Protein 8J6K (pdb70)

B-factor: mean 107.01, std 36.25, range [28.15, 204.59]

Structure (mmCIF, N/CA/C/O backbone):
data_8J6K
#
_entry.id   8J6K
#
_cell.length_a   86.254
_cell.length_b   86.254
_cell.length_c   194.120
_cell.angle_alpha   90.000
_cell.angle_beta   90.000
_cell.angle_gamma   120.000
#
_symmetry.space_group_name_H-M   'P 31 2 1'
#
loop_
_entity.id
_entity.type
_entity.pdbx_description
1 polymer 'Caspase-4 subunit p20'
2 polymer 'Caspase-4 subunit p10'
3 polymer Interleukin-18
4 polymer 'Arginine ADP-riboxanase OspC3'
#
loop_
_atom_site.group_PDB
_atom_site.id
_atom_site.type_symbol
_atom_site.label_atom_id
_atom_site.label_alt_id
_atom_site.label_comp_id
_atom_site.label_asym_id
_atom_site.label_entity_id
_atom_site.label_seq_id
_atom_site.pdbx_PDB_ins_code
_atom_site.Cartn_x
_atom_site.Cartn_y
_atom_site.Cartn_z
_atom_site.occupancy
_atom_site.B_iso_or_equiv
_atom_site.auth_seq_id
_atom_site.auth_comp_id
_atom_site.auth_asym_id
_atom_site.auth_atom_id
_atom_site.pdbx_PDB_model_num
ATOM 1 N N . ASP A 1 3 ? 1.04600 -37.86400 -14.19700 1.000 110.69000 104 ASP A N 1
ATOM 2 C CA . ASP A 1 3 ? 1.52200 -36.83600 -15.11500 1.000 121.75177 104 ASP A CA 1
ATOM 3 C C . ASP A 1 3 ? 0.46900 -36.54500 -16.18100 1.000 116.74000 104 ASP A C 1
ATOM 4 O O . ASP A 1 3 ? 0.66900 -35.70700 -17.06100 1.000 125.46056 104 ASP A O 1
ATOM 9 N N . ALA A 1 4 ? -0.65800 -37.24300 -16.09800 1.000 107.27000 105 ALA A N 1
ATOM 10 C CA . ALA A 1 4 ? -1.76900 -37.04100 -17.01300 1.000 89.54000 105 ALA A CA 1
ATOM 11 C C . ALA A 1 4 ? -2.95600 -36.47200 -16.25200 1.000 103.59125 105 ALA A C 1
ATOM 12 O O . ALA A 1 4 ? -3.21300 -36.85000 -15.10300 1.000 108.59173 105 ALA A O 1
ATOM 14 N N . LEU A 1 5 ? -3.66600 -35.55400 -16.89500 1.000 106.58349 106 LEU A N 1
ATOM 15 C CA . LEU A 1 5 ? -4.83900 -34.93000 -16.29600 1.000 96.33153 106 LEU A CA 1
ATOM 16 C C . LEU A 1 5 ? -5.97900 -35.94100 -16.24600 1.000 99.83087 106 LEU A C 1
ATOM 17 O O . LEU A 1 5 ? -6.53100 -36.31200 -17.28600 1.000 110.69827 106 LEU A O 1
ATOM 22 N N . LYS A 1 6 ? -6.33000 -36.39800 -15.04500 1.000 96.23582 107 LYS A N 1
ATOM 23 C CA . LYS A 1 6 ? -7.49400 -37.26100 -14.88600 1.000 92.80000 107 LYS A CA 1
ATOM 24 C C . LYS A 1 6 ? -8.76000 -36.48400 -15.20500 1.000 96.52000 107 LYS A C 1
ATOM 25 O O . LYS A 1 6 ? -9.01600 -35.42800 -14.61800 1.000 113.66626 107 LYS A O 1
ATOM 31 N N . LEU A 1 7 ? -9.55000 -37.00000 -16.14100 1.000 99.75000 108 LEU A N 1
ATOM 32 C CA . LEU A 1 7 ? -10.75500 -36.31800 -16.58400 1.000 103.12539 108 LEU A CA 1
ATOM 33 C C . LEU A 1 7 ? -11.92500 -36.72100 -15.70100 1.000 103.81000 108 LEU A C 1
ATOM 34 O O . LEU A 1 7 ? -11.79100 -37.53100 -14.78400 1.000 105.66000 108 LEU A O 1
ATOM 39 N N . CYS A 1 8 ? -13.09200 -36.16800 -16.00200 1.000 101.10000 109 CYS A N 1
ATOM 40 C CA . CYS A 1 8 ? -14.28500 -36.38900 -15.21200 1.000 116.78638 109 CYS A CA 1
ATOM 41 C C . CYS A 1 8 ? -15.35200 -37.02600 -16.09200 1.000 126.98744 109 CYS A C 1
ATOM 42 O O . CYS A 1 8 ? -15.56400 -36.57300 -17.22900 1.000 121.12393 109 CYS A O 1
ATOM 45 N N . PRO A 1 9 ? -16.00900 -38.09100 -15.63100 1.000 115.45000 110 PRO A N 1
ATOM 46 C CA . PRO A 1 9 ? -17.08400 -38.70200 -16.41900 1.000 108.11162 110 PRO A CA 1
ATOM 47 C C . PRO A 1 9 ? -18.18400 -37.69300 -16.69700 1.000 118.93390 110 PRO A C 1
ATOM 48 O O . PRO A 1 9 ? -18.53700 -36.89000 -15.83200 1.000 133.18599 110 PRO A O 1
ATOM 52 N N . HIS A 1 10 ? -18.73300 -37.75300 -17.91600 1.000 98.23489 111 HIS A N 1
ATOM 53 C CA . HIS A 1 10 ? -19.76300 -36.80800 -18.34100 1.000 97.77000 111 HIS A CA 1
ATOM 54 C C . HIS A 1 10 ? -21.00000 -36.87500 -17.44900 1.000 123.82802 111 HIS A C 1
ATOM 55 O O . HIS A 1 10 ? -21.71900 -35.87200 -17.28800 1.000 135.88334 111 HIS A O 1
ATOM 62 N N . GLU A 1 11 ? -21.26300 -38.04900 -16.86800 1.000 127.46721 112 GLU A N 1
ATOM 63 C CA . GLU A 1 11 ? -22.38400 -38.19800 -15.94700 1.000 133.30155 112 GLU A CA 1
ATOM 64 C C . GLU A 1 11 ? -22.34000 -37.13900 -14.85000 1.000 138.30211 112 GLU A C 1
ATOM 65 O O . GLU A 1 11 ? -23.29900 -36.37900 -14.68000 1.000 124.12000 112 GLU A O 1
ATOM 71 N N . GLU A 1 12 ? -21.22300 -37.07200 -14.10500 1.000 143.96953 113 GLU A N 1
ATOM 72 C CA . GLU A 1 12 ? -21.10500 -36.12900 -12.99000 1.000 133.49304 113 GLU A CA 1
ATOM 73 C C . GLU A 1 12 ? -21.25500 -34.70200 -13.47000 1.000 121.37688 113 GLU A C 1
ATOM 74 O O . GLU A 1 12 ? -21.79900 -33.85100 -12.75600 1.000 126.89634 113 GLU A O 1
ATOM 80 N N . PHE A 1 13 ? -20.74900 -34.41800 -14.66900 1.000 116.26000 114 PHE A N 1
ATOM 81 C CA . PHE A 1 13 ? -20.97800 -33.12500 -15.29200 1.000 117.24000 114 PHE A CA 1
ATOM 82 C C . PHE A 1 13 ? -22.45900 -32.79500 -15.29000 1.000 126.45744 114 PHE A C 1
ATOM 83 O O . PHE A 1 13 ? -22.87600 -31.77700 -14.72200 1.000 133.23842 114 PHE A O 1
ATOM 91 N N . LEU A 1 14 ? -23.27600 -33.66600 -15.88800 1.000 135.30597 115 LEU A N 1
ATOM 92 C CA . LEU A 1 14 ? -24.70700 -33.36900 -15.92900 1.000 133.90463 115 LEU A CA 1
ATOM 93 C C . LEU A 1 14 ? -25.29200 -33.29500 -14.52400 1.000 124.65059 115 LEU A C 1
ATOM 94 O O . LEU A 1 14 ? -26.02300 -32.35000 -14.19300 1.000 114.81000 115 LEU A O 1
ATOM 99 N N . ARG A 1 15 ? -24.94500 -34.27300 -13.68000 1.000 121.98443 116 ARG A N 1
ATOM 100 C CA . ARG A 1 15 ? -25.44800 -34.35400 -12.31200 1.000 125.48609 116 ARG A CA 1
ATOM 101 C C . ARG A 1 15 ? -25.27600 -33.03800 -11.57100 1.000 126.66464 116 ARG A C 1
ATOM 102 O O . ARG A 1 15 ? -26.25500 -32.43000 -11.13100 1.000 118.48707 116 ARG A O 1
ATOM 110 N N . LEU A 1 16 ? -24.03000 -32.58200 -11.42600 1.000 128.31279 117 LEU A N 1
ATOM 111 C CA . LEU A 1 16 ? -23.76500 -31.37000 -10.65900 1.000 115.42721 117 LEU A CA 1
ATOM 112 C C . LEU A 1 16 ? -24.29500 -30.13500 -11.37000 1.000 109.49000 117 LEU A C 1
ATOM 113 O O . LEU A 1 16 ? -24.88900 -29.26100 -10.73000 1.000 125.10459 117 LEU A O 1
ATOM 118 N N . CYS A 1 17 ? -24.11400 -30.04800 -12.69500 1.000 108.26000 118 CYS A N 1
ATOM 119 C CA . CYS A 1 17 ? -24.60900 -28.89300 -13.43500 1.000 123.64281 118 CYS A CA 1
ATOM 120 C C . CYS A 1 17 ? -26.11000 -28.71200 -13.28700 1.000 122.50301 118 CYS A C 1
ATOM 121 O O . CYS A 1 17 ? -26.61000 -27.59900 -13.48400 1.000 116.66252 118 CYS A O 1
ATOM 124 N N . LYS A 1 18 ? -26.84000 -29.77300 -12.95300 1.000 121.48402 119 LYS A N 1
ATOM 125 C CA . LYS A 1 18 ? -28.26500 -29.64400 -12.67300 1.000 116.66626 119 LYS A CA 1
ATOM 126 C C . LYS A 1 18 ? -28.55500 -29.47200 -11.19000 1.000 125.97212 119 LYS A C 1
ATOM 127 O O . LYS A 1 18 ? -29.31800 -28.57500 -10.81800 1.000 126.36699 119 LYS A O 1
ATOM 133 N N . GLU A 1 19 ? -27.94400 -30.28500 -10.32100 1.000 124.69405 120 GLU A N 1
ATOM 134 C CA . GLU A 1 19 ? -28.28300 -30.24400 -8.90000 1.000 117.24000 120 GLU A CA 1
ATOM 135 C C . GLU A 1 19 ? -27.82200 -28.95100 -8.25800 1.000 114.74000 120 GLU A C 1
ATOM 136 O O . GLU A 1 19 ? -28.54200 -28.36900 -7.43900 1.000 123.67516 120 GLU A O 1
ATOM 142 N N . ARG A 1 20 ? -26.62600 -28.48500 -8.61700 1.000 115.69895 121 ARG A N 1
ATOM 143 C CA . ARG A 1 20 ? -26.03700 -27.28000 -8.05100 1.000 108.03554 121 ARG A CA 1
ATOM 144 C C . ARG A 1 20 ? -26.04400 -26.12500 -9.04800 1.000 105.19717 121 ARG A C 1
ATOM 145 O O . ARG A 1 20 ? -25.16600 -25.26100 -9.00500 1.000 114.00772 121 ARG A O 1
ATOM 153 N N . ALA A 1 21 ? -27.03600 -26.09500 -9.94500 1.000 110.53850 122 ALA A N 1
ATOM 154 C CA . ALA A 1 21 ? -27.12500 -25.05700 -10.97000 1.000 118.09598 122 ALA A CA 1
ATOM 155 C C . ALA A 1 21 ? -26.98900 -23.64900 -10.40700 1.000 128.50476 122 ALA A C 1
ATOM 156 O O . ALA A 1 21 ? -26.59500 -22.73200 -11.13600 1.000 134.87246 122 ALA A O 1
ATOM 158 N N . GLU A 1 22 ? -27.30100 -23.46200 -9.12700 1.000 121.29364 123 GLU A N 1
ATOM 159 C CA . GLU A 1 22 ? -27.18000 -22.17800 -8.45100 1.000 119.70855 123 GLU A CA 1
ATOM 160 C C . GLU A 1 22 ? -25.90300 -22.06600 -7.63000 1.000 105.13568 123 GLU A C 1
ATOM 161 O O . GLU A 1 22 ? -25.43100 -20.94700 -7.39200 1.000 104.70621 123 GLU A O 1
ATOM 167 N N . GLU A 1 23 ? -25.33200 -23.19900 -7.22400 1.000 102.67537 124 GLU A N 1
ATOM 168 C CA . GLU A 1 23 ? -24.14900 -23.24000 -6.37700 1.000 107.59938 124 GLU A CA 1
ATOM 169 C C . GLU A 1 23 ? -22.84400 -23.26600 -7.16200 1.000 103.58665 124 GLU A C 1
ATOM 170 O O . GLU A 1 23 ? -21.77500 -23.11600 -6.55800 1.000 111.54021 124 GLU A O 1
ATOM 176 N N . ILE A 1 24 ? -22.89900 -23.46400 -8.47800 1.000 99.78510 125 ILE A N 1
ATOM 177 C CA . ILE A 1 24 ? -21.70400 -23.57800 -9.29900 1.000 81.10000 125 ILE A CA 1
ATOM 178 C C . ILE A 1 24 ? -21.81000 -22.60000 -10.45600 1.000 80.68685 125 ILE A C 1
ATOM 179 O O . ILE A 1 24 ? -22.88900 -22.11600 -10.80200 1.000 78.87487 125 ILE A O 1
ATOM 184 N N . TYR A 1 25 ? -20.66600 -22.32200 -11.05700 1.000 88.36044 126 TYR A N 1
ATOM 185 C CA . TYR A 1 25 ? -20.59800 -21.41100 -12.18400 1.000 77.78018 126 TYR A CA 1
ATOM 186 C C . TYR A 1 25 ? -21.03100 -22.11900 -13.46500 1.000 75.48000 126 TYR A C 1
ATOM 187 O O . TYR A 1 25 ? -20.81300 -23.32400 -13.62200 1.000 77.80000 126 TYR A O 1
ATOM 196 N N . PRO A 1 26 ? -21.66200 -21.39300 -14.38400 1.000 75.70000 127 PRO A N 1
ATOM 197 C CA . PRO A 1 26 ? -22.03800 -21.99700 -15.66700 1.000 74.62000 127 PRO A CA 1
ATOM 198 C C . PRO A 1 26 ? -20.80900 -22.35500 -16.49200 1.000 87.66751 127 PRO A C 1
ATOM 199 O O . PRO A 1 26 ? -19.82500 -21.61300 -16.52900 1.000 97.15979 127 PRO A O 1
ATOM 203 N N . ILE A 1 27 ? -20.87300 -23.50800 -17.15500 1.000 101.79778 128 ILE A N 1
ATOM 204 C CA . ILE A 1 27 ? -19.78300 -24.01300 -17.98800 1.000 104.49606 128 ILE A CA 1
ATOM 205 C C . ILE A 1 27 ? -20.30900 -24.18500 -19.40500 1.000 96.73734 128 ILE A C 1
ATOM 206 O O . ILE A 1 27 ? -21.26900 -24.93200 -19.62900 1.000 106.24868 128 ILE A O 1
ATOM 211 N N . LYS A 1 28 ? -19.67600 -23.50500 -20.35900 1.000 106.11055 129 LYS A N 1
ATOM 212 C CA . LYS A 1 28 ? -20.08900 -23.58700 -21.75200 1.000 118.84210 129 LYS A CA 1
ATOM 213 C C . LYS A 1 28 ? -19.80600 -24.98100 -22.31500 1.000 119.12829 129 LYS A C 1
ATOM 214 O O . LYS A 1 28 ? -19.11300 -25.80300 -21.70900 1.000 109.80521 129 LYS A O 1
ATOM 220 N N . GLU A 1 29 ? -20.35600 -25.23900 -23.50000 1.000 121.32000 130 GLU A N 1
ATOM 221 C CA . GLU A 1 29 ? -20.16800 -26.50800 -24.18900 1.000 135.13724 130 GLU A CA 1
ATOM 222 C C . GLU A 1 29 ? -18.94300 -26.43200 -25.09200 1.000 137.56693 130 GLU A C 1
ATOM 223 O O . GLU A 1 29 ? -18.74800 -25.44300 -25.80400 1.000 139.85007 130 GLU A O 1
ATOM 229 N N . ARG A 1 30 ? -18.12600 -27.49300 -25.06900 1.000 123.28000 131 ARG A N 1
ATOM 230 C CA . ARG A 1 30 ? -16.86600 -27.47500 -25.80900 1.000 117.22000 131 ARG A CA 1
ATOM 231 C C . ARG A 1 30 ? -17.08400 -27.22200 -27.29600 1.000 129.87613 131 ARG A C 1
ATOM 232 O O . ARG A 1 30 ? -16.21500 -26.64300 -27.96100 1.000 131.57577 131 ARG A O 1
ATOM 240 N N . ASN A 1 31 ? -18.23800 -27.63300 -27.82800 1.000 146.87009 132 ASN A N 1
ATOM 241 C CA . ASN A 1 31 ? -18.54900 -27.40800 -29.23700 1.000 145.45596 132 ASN A CA 1
ATOM 242 C C . ASN A 1 31 ? -18.38400 -25.94300 -29.61300 1.000 139.31677 132 ASN A C 1
ATOM 243 O O . ASN A 1 31 ? -17.79700 -25.62100 -30.65200 1.000 138.57191 132 ASN A O 1
ATOM 248 N N . ASN A 1 32 ? -18.88500 -25.04200 -28.77100 1.000 129.08557 133 ASN A N 1
ATOM 249 C CA . ASN A 1 32 ? -18.72500 -23.59900 -28.94500 1.000 136.83454 133 ASN A CA 1
ATOM 250 C C . ASN A 1 32 ? -18.18800 -23.03900 -27.63200 1.000 127.44871 133 ASN A C 1
ATOM 251 O O . ASN A 1 32 ? -18.96400 -22.70600 -26.73100 1.000 124.98155 133 ASN A O 1
ATOM 256 N N . ARG A 1 33 ? -16.85900 -22.93300 -27.52400 1.000 115.19652 134 ARG A N 1
ATOM 257 C CA . ARG A 1 33 ? -16.24000 -22.47100 -26.28200 1.000 116.99337 134 ARG A CA 1
ATOM 258 C C . ARG A 1 33 ? -14.84600 -21.94000 -26.61100 1.000 108.07878 134 ARG A C 1
ATOM 259 O O . ARG A 1 33 ? -13.88900 -22.71500 -26.68900 1.000 128.10234 134 ARG A O 1
ATOM 267 N N . THR A 1 34 ? -14.74500 -20.62700 -26.78600 1.000 92.12126 135 THR A N 1
ATOM 268 C CA . THR A 1 34 ? -13.45800 -19.97500 -27.01700 1.000 97.20426 135 THR A CA 1
ATOM 269 C C . THR A 1 34 ? -12.82700 -19.54800 -25.68900 1.000 98.42628 135 THR A C 1
ATOM 270 O O . THR A 1 34 ? -12.64500 -18.36700 -25.40200 1.000 88.10142 135 THR A O 1
ATOM 274 N N . ARG A 1 35 ? -12.50200 -20.54200 -24.86500 1.000 98.98216 136 ARG A N 1
ATOM 275 C CA . ARG A 1 35 ? -11.81900 -20.27700 -23.60400 1.000 72.49955 136 ARG A CA 1
ATOM 276 C C . ARG A 1 35 ? -10.42100 -19.74400 -23.88000 1.000 82.18528 136 ARG A C 1
ATOM 277 O O . ARG A 1 35 ? -9.63800 -20.37900 -24.59400 1.000 95.27834 136 ARG A O 1
ATOM 285 N N . LEU A 1 36 ? -10.10200 -18.59000 -23.30700 1.000 91.66323 137 LEU A N 1
ATOM 286 C CA . LEU A 1 36 ? -8.80400 -17.95600 -23.47600 1.000 87.87792 137 LEU A CA 1
ATOM 287 C C . LEU A 1 36 ? -8.05200 -17.91700 -22.15200 1.000 76.40906 137 LEU A C 1
ATOM 288 O O . LEU A 1 36 ? -8.65500 -17.85900 -21.07800 1.000 71.40588 137 LEU A O 1
ATOM 293 N N . ALA A 1 37 ? -6.72400 -17.95100 -22.24100 1.000 60.78009 138 ALA A N 1
ATOM 294 C CA . ALA A 1 37 ? -5.87000 -17.86400 -21.06800 1.000 49.44721 138 ALA A CA 1
ATOM 295 C C . ALA A 1 37 ? -4.58800 -17.14400 -21.45500 1.000 66.04946 138 ALA A C 1
ATOM 296 O O . ALA A 1 37 ? -4.11400 -17.26000 -22.58900 1.000 81.14971 138 ALA A O 1
ATOM 298 N N . LEU A 1 38 ? -4.02800 -16.39800 -20.50600 1.000 57.64944 139 LEU A N 1
ATOM 299 C CA . LEU A 1 38 ? -2.85500 -15.57600 -20.76900 1.000 57.63906 139 LEU A CA 1
ATOM 300 C C . LEU A 1 38 ? -1.76500 -15.88300 -19.75400 1.000 61.20888 139 LEU A C 1
ATOM 301 O O . LEU A 1 38 ? -2.01000 -15.83400 -18.54400 1.000 70.36592 139 LEU A O 1
ATOM 306 N N . ILE A 1 39 ? -0.56900 -16.20400 -20.24900 1.000 49.29166 140 ILE A N 1
ATOM 307 C CA . ILE A 1 39 ? 0.62100 -16.37200 -19.42400 1.000 42.88206 140 ILE A CA 1
ATOM 308 C C . ILE A 1 39 ? 1.59900 -15.25900 -19.76200 1.000 51.59271 140 ILE A C 1
ATOM 309 O O . ILE A 1 39 ? 1.86900 -14.99700 -20.93700 1.000 62.92631 140 ILE A O 1
ATOM 314 N N . ILE A 1 40 ? 2.13000 -14.61100 -18.73500 1.000 55.92562 141 ILE A N 1
ATOM 315 C CA . ILE A 1 40 ? 3.16600 -13.60000 -18.87200 1.000 47.49282 141 ILE A CA 1
ATOM 316 C C . ILE A 1 40 ? 4.32500 -14.01200 -17.98200 1.000 52.76970 141 ILE A C 1
ATOM 317 O O . ILE A 1 40 ? 4.13500 -14.25900 -16.78400 1.000 66.22297 141 ILE A O 1
ATOM 322 N N . CYS A 1 41 ? 5.51800 -14.09200 -18.56400 1.000 58.37757 142 CYS A N 1
ATOM 323 C CA . CYS A 1 41 ? 6.67800 -14.60200 -17.84600 1.000 58.29942 142 CYS A CA 1
ATOM 324 C C . CYS A 1 41 ? 7.90700 -13.77200 -18.17700 1.000 69.35000 142 CYS A C 1
ATOM 325 O O . CYS A 1 41 ? 8.25100 -13.61300 -19.35100 1.000 64.08000 142 CYS A O 1
ATOM 328 N N . ASN A 1 42 ? 8.57100 -13.25900 -17.14400 1.000 64.14000 143 ASN A N 1
ATOM 329 C CA . ASN A 1 42 ? 9.81800 -12.52000 -17.29600 1.000 61.12149 143 ASN A CA 1
ATOM 330 C C . ASN A 1 42 ? 10.96200 -13.41400 -16.84200 1.000 77.31661 143 ASN A C 1
ATOM 331 O O . ASN A 1 42 ? 11.13500 -13.64500 -15.64000 1.000 73.92041 143 ASN A O 1
ATOM 336 N N . THR A 1 43 ? 11.73800 -13.91400 -17.80400 1.000 70.61355 144 THR A N 1
ATOM 337 C CA . THR A 1 43 ? 12.84700 -14.80200 -17.48500 1.000 64.86964 144 THR A CA 1
ATOM 338 C C . THR A 1 43 ? 14.16100 -14.05500 -17.29600 1.000 70.97282 144 THR A C 1
ATOM 339 O O . THR A 1 43 ? 14.91400 -14.36300 -16.36700 1.000 75.74891 144 THR A O 1
ATOM 343 N N . GLU A 1 44 ? 14.45300 -13.07800 -18.15400 1.000 87.51000 145 GLU A N 1
ATOM 344 C CA . GLU A 1 44 ? 15.70500 -12.33300 -18.11800 1.000 77.44394 145 GLU A CA 1
ATOM 345 C C . GLU A 1 44 ? 15.41400 -10.85000 -17.92700 1.000 60.68000 145 GLU A C 1
ATOM 346 O O . GLU A 1 44 ? 14.45200 -10.31900 -18.48700 1.000 72.42169 145 GLU A O 1
ATOM 352 N N . PHE A 1 45 ? 16.24800 -10.18200 -17.13500 1.000 63.56000 146 PHE A N 1
ATOM 353 C CA . PHE A 1 45 ? 16.02400 -8.79700 -16.74400 1.000 69.32675 146 PHE A CA 1
ATOM 354 C C . PHE A 1 45 ? 17.26300 -7.97100 -17.06300 1.000 74.87198 146 PHE A C 1
ATOM 355 O O . PHE A 1 45 ? 18.27300 -8.48300 -17.55200 1.000 83.66822 146 PHE A O 1
ATOM 363 N N . ASP A 1 46 ? 17.18400 -6.67400 -16.77400 1.000 74.34877 147 ASP A N 1
ATOM 364 C CA . ASP A 1 46 ? 18.30600 -5.77900 -17.03300 1.000 80.58065 147 ASP A CA 1
ATOM 365 C C . ASP A 1 46 ? 19.25200 -5.72300 -15.84000 1.000 67.99180 147 ASP A C 1
ATOM 366 O O . ASP A 1 46 ? 20.43900 -6.03400 -15.96500 1.000 104.96281 147 ASP A O 1
ATOM 371 N N . HIS A 1 47 ? 18.73400 -5.34000 -14.67800 1.000 65.47038 148 HIS A N 1
ATOM 372 C CA . HIS A 1 47 ? 19.55100 -5.13400 -13.49400 1.000 65.97690 148 HIS A CA 1
ATOM 373 C C . HIS A 1 47 ? 19.36200 -6.21300 -12.44300 1.000 68.03874 148 HIS A C 1
ATOM 374 O O . HIS A 1 47 ? 19.97100 -6.12800 -11.37300 1.000 92.82000 148 HIS A O 1
ATOM 381 N N . LEU A 1 48 ? 18.54700 -7.22100 -12.71100 1.000 71.53674 149 LEU A N 1
ATOM 382 C CA . LEU A 1 48 ? 18.15500 -8.20300 -11.71800 1.000 62.79000 149 LEU A CA 1
ATOM 383 C C . LEU A 1 48 ? 18.61300 -9.59300 -12.13100 1.000 77.71261 149 LEU A C 1
ATOM 384 O O . LEU A 1 48 ? 18.81800 -9.86500 -13.32200 1.000 88.69000 149 LEU A O 1
ATOM 389 N N . PRO A 1 49 ? 18.79300 -10.50100 -11.17400 1.000 78.49254 150 PRO A N 1
ATOM 390 C CA . PRO A 1 49 ? 19.26800 -11.83800 -11.51400 1.000 66.06219 150 PRO A CA 1
ATOM 391 C C . PRO A 1 49 ? 18.29000 -12.55100 -12.40000 1.000 71.01489 150 PRO A C 1
ATOM 392 O O . PRO A 1 49 ? 17.05600 -12.34300 -12.30400 1.000 72.07079 150 PRO A O 1
ATOM 396 N N . PRO A 1 50 ? 18.75800 -13.42300 -13.28900 1.000 69.81000 151 PRO A N 1
ATOM 397 C CA . PRO A 1 50 ? 17.84700 -14.16900 -14.15700 1.000 74.27956 151 PRO A CA 1
ATOM 398 C C . PRO A 1 50 ? 17.06400 -15.21700 -13.38100 1.000 70.26583 151 PRO A C 1
ATOM 399 O O . PRO A 1 50 ? 17.44900 -15.65300 -12.29400 1.000 74.61779 151 PRO A O 1
ATOM 403 N N . ARG A 1 51 ? 15.94300 -15.62400 -13.97200 1.000 70.99873 152 ARG A N 1
ATOM 404 C CA . ARG A 1 51 ? 15.01400 -16.57500 -13.36900 1.000 65.29109 152 ARG A CA 1
ATOM 405 C C . ARG A 1 51 ? 15.13000 -17.89700 -14.11800 1.000 52.55000 152 ARG A C 1
ATOM 406 O O . ARG A 1 51 ? 14.28300 -18.24700 -14.93500 1.000 65.62183 152 ARG A O 1
ATOM 414 N N . ASN A 1 52 ? 16.19300 -18.63900 -13.82500 1.000 72.56015 153 ASN A N 1
ATOM 415 C CA . ASN A 1 52 ? 16.42400 -19.91000 -14.49800 1.000 66.97977 153 ASN A CA 1
ATOM 416 C C . ASN A 1 52 ? 15.38800 -20.93300 -14.06600 1.000 59.34000 153 ASN A C 1
ATOM 417 O O . ASN A 1 52 ? 15.07200 -21.05800 -12.88200 1.000 84.00000 153 ASN A O 1
ATOM 422 N N . GLY A 1 53 ? 14.86700 -21.67800 -15.03000 1.000 77.88690 154 GLY A N 1
ATOM 423 C CA . GLY A 1 53 ? 13.86700 -22.68700 -14.76600 1.000 75.42009 154 GLY A CA 1
ATOM 424 C C . GLY A 1 53 ? 12.45700 -22.28400 -15.13100 1.000 85.73084 154 GLY A C 1
ATOM 425 O O . GLY A 1 53 ? 11.56500 -23.14100 -15.13000 1.000 94.60786 154 GLY A O 1
ATOM 426 N N . ALA A 1 54 ? 12.23100 -21.00900 -15.45100 1.000 71.90449 155 ALA A N 1
ATOM 427 C CA . ALA A 1 54 ? 10.89600 -20.55000 -15.80300 1.000 68.87157 155 ALA A CA 1
ATOM 428 C C . ALA A 1 54 ? 10.36400 -21.21800 -17.06200 1.000 78.01204 155 ALA A C 1
ATOM 429 O O . ALA A 1 54 ? 9.14300 -21.28500 -17.24200 1.000 82.94604 155 ALA A O 1
ATOM 431 N N . ASP A 1 55 ? 11.24900 -21.70700 -17.93400 1.000 94.67415 156 ASP A N 1
ATOM 432 C CA . ASP A 1 55 ? 10.80500 -22.36000 -19.16100 1.000 90.08957 156 ASP A CA 1
ATOM 433 C C . ASP A 1 55 ? 9.93000 -23.56700 -18.85200 1.000 99.24579 156 ASP A C 1
ATOM 434 O O . ASP A 1 55 ? 8.89700 -23.78100 -19.50300 1.000 88.56079 156 ASP A O 1
ATOM 439 N N . PHE A 1 56 ? 10.33200 -24.36700 -17.86000 1.000 89.49947 157 PHE A N 1
ATOM 440 C CA . PHE A 1 56 ? 9.52700 -25.51600 -17.46700 1.000 81.49558 157 PHE A CA 1
ATOM 441 C C . PHE A 1 56 ? 8.17600 -25.07300 -16.92800 1.000 77.57367 157 PHE A C 1
ATOM 442 O O . PHE A 1 56 ? 7.15200 -25.71600 -17.18900 1.000 86.45636 157 PHE A O 1
ATOM 450 N N . ASP A 1 57 ? 8.15400 -23.97400 -16.17400 1.000 81.45435 158 ASP A N 1
ATOM 451 C CA . ASP A 1 57 ? 6.88900 -23.45200 -15.67400 1.000 72.49426 158 ASP A CA 1
ATOM 452 C C . ASP A 1 57 ? 5.97100 -23.06200 -16.82100 1.000 70.86843 158 ASP A C 1
ATOM 453 O O . ASP A 1 57 ? 4.77300 -23.36400 -16.79200 1.000 68.70924 158 ASP A O 1
ATOM 458 N N . ILE A 1 58 ? 6.51500 -22.40000 -17.84500 1.000 65.43000 159 ILE A N 1
ATOM 459 C CA . ILE A 1 58 ? 5.68500 -21.98500 -18.97400 1.000 69.31502 159 ILE A CA 1
ATOM 460 C C . ILE A 1 58 ? 5.15100 -23.20300 -19.71600 1.000 81.66485 159 ILE A C 1
ATOM 461 O O . ILE A 1 58 ? 3.96100 -23.27500 -20.04700 1.000 71.78000 159 ILE A O 1
ATOM 466 N N . THR A 1 59 ? 6.02700 -24.17600 -19.99700 1.000 84.07721 160 THR A N 1
ATOM 467 C CA . THR A 1 59 ? 5.59100 -25.39100 -20.68200 1.000 69.60694 160 THR A CA 1
ATOM 468 C C . THR A 1 59 ? 4.47600 -26.08400 -19.91200 1.000 82.34740 160 THR A C 1
ATOM 469 O O . THR A 1 59 ? 3.43400 -26.43900 -20.48000 1.000 99.97511 160 THR A O 1
ATOM 473 N N . GLY A 1 60 ? 4.67700 -26.27300 -18.60600 1.000 78.23386 161 GLY A N 1
ATOM 474 C CA . GLY A 1 60 ? 3.69400 -26.98400 -17.81000 1.000 93.82092 161 GLY A CA 1
ATOM 475 C C . GLY A 1 60 ? 2.37500 -26.24800 -17.70100 1.000 81.54163 161 GLY A C 1
ATOM 476 O O . GLY A 1 60 ? 1.30900 -26.84700 -17.85800 1.000 88.40455 161 GLY A O 1
ATOM 477 N N . MET A 1 61 ? 2.42400 -24.94200 -17.42500 1.000 71.51022 162 MET A N 1
ATOM 478 C CA . MET A 1 61 ? 1.18900 -24.17600 -17.31300 1.000 71.99895 162 MET A CA 1
ATOM 479 C C . MET A 1 61 ? 0.43800 -24.13800 -18.63700 1.000 86.20857 162 MET A C 1
ATOM 480 O O . MET A 1 61 ? -0.79200 -24.26300 -18.65900 1.000 84.39545 162 MET A O 1
ATOM 485 N N . LYS A 1 62 ? 1.15600 -23.97600 -19.75500 1.000 93.85917 163 LYS A N 1
ATOM 486 C CA . LYS A 1 62 ? 0.49600 -23.97400 -21.05500 1.000 88.31239 163 LYS A CA 1
ATOM 487 C C . LYS A 1 62 ? -0.16400 -25.31600 -21.33300 1.000 88.10308 163 LYS A C 1
ATOM 488 O O . LYS A 1 62 ? -1.30700 -25.37000 -21.80500 1.000 83.74810 163 LYS A O 1
ATOM 494 N N . GLU A 1 63 ? 0.54100 -26.41300 -21.03900 1.000 89.72125 164 GLU A N 1
ATOM 495 C CA . GLU A 1 63 ? -0.03200 -27.73600 -21.24900 1.000 91.97191 164 GLU A CA 1
ATOM 496 C C . GLU A 1 63 ? -1.26300 -27.94600 -20.37900 1.000 92.50871 164 GLU A C 1
ATOM 497 O O . GLU A 1 63 ? -2.29200 -28.43900 -20.85600 1.000 91.34430 164 GLU A O 1
ATOM 503 N N . LEU A 1 64 ? -1.18000 -27.56200 -19.10300 1.000 80.27284 165 LEU A N 1
ATOM 504 C CA . LEU A 1 64 ? -2.30900 -27.72400 -18.19100 1.000 79.37215 165 LEU A CA 1
ATOM 505 C C . LEU A 1 64 ? -3.51300 -26.90700 -18.63900 1.000 85.88000 165 LEU A C 1
ATOM 506 O O . LEU A 1 64 ? -4.65100 -27.38800 -18.58900 1.000 95.90000 165 LEU A O 1
ATOM 511 N N . LEU A 1 65 ? -3.28500 -25.66800 -19.07700 1.000 69.54748 166 LEU A N 1
ATOM 512 C CA . LEU A 1 65 ? -4.40200 -24.81900 -19.46500 1.000 68.28350 166 LEU A CA 1
ATOM 513 C C . LEU A 1 65 ? -5.02500 -25.28700 -20.77100 1.000 81.13965 166 LEU A C 1
ATOM 514 O O . LEU A 1 65 ? -6.25300 -25.27800 -20.91700 1.000 81.80352 166 LEU A O 1
ATOM 519 N N . GLU A 1 66 ? -4.19900 -25.70300 -21.73500 1.000 95.39954 167 GLU A N 1
ATOM 520 C CA . GLU A 1 66 ? -4.74600 -26.24900 -22.97100 1.000 91.29325 167 GLU A CA 1
ATOM 521 C C . GLU A 1 66 ? -5.45000 -27.57300 -22.72400 1.000 86.62705 167 GLU A C 1
ATOM 522 O O . GLU A 1 66 ? -6.37000 -27.93300 -23.46700 1.000 82.83000 167 GLU A O 1
ATOM 528 N N . GLY A 1 67 ? -5.04300 -28.30000 -21.68100 1.000 86.84153 168 GLY A N 1
ATOM 529 C CA . GLY A 1 67 ? -5.77500 -29.47700 -21.25700 1.000 83.73000 168 GLY A CA 1
ATOM 530 C C . GLY A 1 67 ? -7.16700 -29.17700 -20.74900 1.000 86.60386 168 GLY A C 1
ATOM 531 O O . GLY A 1 67 ? -8.00600 -30.08200 -20.70300 1.000 106.35213 168 GLY A O 1
ATOM 532 N N . LEU A 1 68 ? -7.43600 -27.92800 -20.36800 1.000 85.75789 169 LEU A N 1
ATOM 533 C CA . LEU A 1 68 ? -8.76200 -27.51400 -19.92700 1.000 86.38200 169 LEU A CA 1
ATOM 534 C C . LEU A 1 68 ? -9.48700 -26.69000 -20.98500 1.000 88.27571 169 LEU A C 1
ATOM 535 O O . LEU A 1 68 ? -10.33400 -25.85500 -20.64900 1.000 84.43866 169 LEU A O 1
ATOM 540 N N . ASP A 1 69 ? -9.16000 -26.91200 -22.26100 1.000 81.86000 170 ASP A N 1
ATOM 541 C CA . ASP A 1 69 ? -9.77800 -26.24800 -23.40700 1.000 86.01000 170 ASP A CA 1
ATOM 542 C C . ASP A 1 69 ? -9.51000 -24.74600 -23.43400 1.000 98.29031 170 ASP A C 1
ATOM 543 O O . ASP A 1 69 ? -10.25500 -23.99200 -24.07300 1.000 94.04262 170 ASP A O 1
ATOM 548 N N . TYR A 1 70 ? -8.45500 -24.28500 -22.76400 1.000 92.84846 171 TYR A N 1
ATOM 549 C CA . TYR A 1 70 ? -8.08200 -22.87400 -22.78500 1.000 81.86926 171 TYR A CA 1
ATOM 550 C C . TYR A 1 70 ? -7.05200 -22.64300 -23.88300 1.000 82.40498 171 TYR A C 1
ATOM 551 O O . TYR A 1 70 ? -6.00500 -23.29800 -23.90500 1.000 87.08956 171 TYR A O 1
ATOM 560 N N . SER A 1 71 ? -7.35400 -21.72000 -24.79300 1.000 72.29635 172 SER A N 1
ATOM 561 C CA . SER A 1 71 ? -6.37300 -21.27900 -25.77800 1.000 68.62000 172 SER A CA 1
ATOM 562 C C . SER A 1 71 ? -5.38600 -20.35100 -25.08900 1.000 82.44966 172 SER A C 1
ATOM 563 O O . SER A 1 71 ? -5.75700 -19.25900 -24.64600 1.000 94.57000 172 SER A O 1
ATOM 566 N N . VAL A 1 72 ? -4.13600 -20.78700 -24.97600 1.000 74.00816 173 VAL A N 1
ATOM 567 C CA . VAL A 1 72 ? -3.13300 -20.10400 -24.17000 1.000 71.06131 173 VAL A CA 1
ATOM 568 C C . VAL A 1 72 ? -2.31600 -19.18000 -25.05800 1.000 64.25000 173 VAL A C 1
ATOM 569 O O . VAL A 1 72 ? -1.88500 -19.57300 -26.14700 1.000 92.23389 173 VAL A O 1
ATOM 573 N N . ASP A 1 73 ? -2.10100 -17.95600 -24.59200 1.000 59.92004 174 ASP A N 1
ATOM 574 C CA . ASP A 1 73 ? -1.20600 -17.00800 -25.24100 1.000 64.32428 174 ASP A CA 1
ATOM 575 C C . ASP A 1 73 ? -0.10300 -16.64600 -24.25900 1.000 57.79425 174 ASP A C 1
ATOM 576 O O . ASP A 1 73 ? -0.39000 -16.25800 -23.12500 1.000 71.82972 174 ASP A O 1
ATOM 581 N N . VAL A 1 74 ? 1.15100 -16.77500 -24.68800 1.000 48.25000 175 VAL A N 1
ATOM 582 C CA . VAL A 1 74 ? 2.30400 -16.54500 -23.82300 1.000 64.95000 175 VAL A CA 1
ATOM 583 C C . VAL A 1 74 ? 3.04200 -15.29400 -24.28300 1.000 60.27557 175 VAL A C 1
ATOM 584 O O . VAL A 1 74 ? 3.28000 -15.10500 -25.48100 1.000 58.63456 175 VAL A O 1
ATOM 588 N N . GLU A 1 75 ? 3.40300 -14.44600 -23.32400 1.000 55.12328 176 GLU A N 1
ATOM 589 C CA . GLU A 1 75 ? 4.19200 -13.24700 -23.56100 1.000 58.65084 176 GLU A CA 1
ATOM 590 C C . GLU A 1 75 ? 5.37400 -13.26700 -22.60700 1.000 62.63563 176 GLU A C 1
ATOM 591 O O . GLU A 1 75 ? 5.20000 -13.47100 -21.40200 1.000 63.83218 176 GLU A O 1
ATOM 597 N N . GLU A 1 76 ? 6.56700 -13.04400 -23.14100 1.000 68.39510 177 GLU A N 1
ATOM 598 C CA . GLU A 1 76 ? 7.79300 -13.16200 -22.37400 1.000 67.42000 177 GLU A CA 1
ATOM 599 C C . GLU A 1 76 ? 8.54800 -11.84100 -22.38000 1.000 53.80665 177 GLU A C 1
ATOM 600 O O . GLU A 1 76 ? 8.58100 -11.13700 -23.38900 1.000 59.76370 177 GLU A O 1
ATOM 606 N N . ASN A 1 77 ? 9.13500 -11.50500 -21.23400 1.000 63.28001 178 ASN A N 1
ATOM 607 C CA . ASN A 1 77 ? 10.04800 -10.37500 -21.08600 1.000 68.98000 178 ASN A CA 1
ATOM 608 C C . ASN A 1 77 ? 9.38600 -9.06100 -21.50900 1.000 63.49275 178 ASN A C 1
ATOM 609 O O . ASN A 1 77 ? 9.67900 -8.48800 -22.55800 1.000 76.34435 178 ASN A O 1
ATOM 614 N N . LEU A 1 78 ? 8.49800 -8.58900 -20.63800 1.000 54.68138 179 LEU A N 1
ATOM 615 C CA . LEU A 1 78 ? 7.73800 -7.36900 -20.86500 1.000 59.33756 179 LEU A CA 1
ATOM 616 C C . LEU A 1 78 ? 8.00200 -6.37500 -19.74700 1.000 57.58264 179 LEU A C 1
ATOM 617 O O . LEU A 1 78 ? 8.18300 -6.76000 -18.59100 1.000 63.90331 179 LEU A O 1
ATOM 622 N N . THR A 1 79 ? 8.02400 -5.09500 -20.09400 1.000 62.69931 180 THR A N 1
ATOM 623 C CA . THR A 1 79 ? 8.10800 -4.06400 -19.07700 1.000 69.13919 180 THR A CA 1
ATOM 624 C C . THR A 1 79 ? 6.73300 -3.84400 -18.45600 1.000 74.46229 180 THR A C 1
ATOM 625 O O . THR A 1 79 ? 5.71000 -4.26000 -19.00200 1.000 84.47000 180 THR A O 1
ATOM 629 N N . ALA A 1 80 ? 6.71400 -3.17800 -17.29900 1.000 55.40375 181 ALA A N 1
ATOM 630 C CA . ALA A 1 80 ? 5.46500 -3.02300 -16.56000 1.000 53.07015 181 ALA A CA 1
ATOM 631 C C . ALA A 1 80 ? 4.38000 -2.37900 -17.42100 1.000 71.37046 181 ALA A C 1
ATOM 632 O O . ALA A 1 80 ? 3.24100 -2.85900 -17.46400 1.000 79.31301 181 ALA A O 1
ATOM 634 N N . ARG A 1 81 ? 4.71500 -1.29500 -18.12600 1.000 67.23035 182 ARG A N 1
ATOM 635 C CA . ARG A 1 81 ? 3.72900 -0.67100 -19.00300 1.000 68.81010 182 ARG A CA 1
ATOM 636 C C . ARG A 1 81 ? 3.31100 -1.62500 -20.11100 1.000 72.45018 182 ARG A C 1
ATOM 637 O O . ARG A 1 81 ? 2.13100 -1.68900 -20.48100 1.000 70.15118 182 ARG A O 1
ATOM 645 N N . ASP A 1 82 ? 4.27200 -2.38000 -20.64600 1.000 66.35789 183 ASP A N 1
ATOM 646 C CA . ASP A 1 82 ? 3.96000 -3.35400 -21.68400 1.000 74.44369 183 ASP A CA 1
ATOM 647 C C . ASP A 1 82 ? 3.08600 -4.47000 -21.14300 1.000 68.01969 183 ASP A C 1
ATOM 648 O O . ASP A 1 82 ? 2.20200 -4.97200 -21.84600 1.000 76.30609 183 ASP A O 1
ATOM 653 N N . MET A 1 83 ? 3.32400 -4.87800 -19.89800 1.000 69.43457 184 MET A N 1
ATOM 654 C CA . MET A 1 83 ? 2.43400 -5.84400 -19.27100 1.000 59.04207 184 MET A CA 1
ATOM 655 C C . MET A 1 83 ? 1.02500 -5.28100 -19.16100 1.000 63.04639 184 MET A C 1
ATOM 656 O O . MET A 1 83 ? 0.04700 -5.99000 -19.42500 1.000 62.63371 184 MET A O 1
ATOM 661 N N . GLU A 1 84 ? 0.90200 -4.00300 -18.78200 1.000 62.35075 185 GLU A N 1
ATOM 662 C CA . GLU A 1 84 ? -0.41800 -3.37800 -18.70200 1.000 65.60469 185 GLU A CA 1
ATOM 663 C C . GLU A 1 84 ? -1.11100 -3.40800 -20.05500 1.000 61.62686 185 GLU A C 1
ATOM 664 O O . GLU A 1 84 ? -2.30400 -3.71100 -20.15400 1.000 66.98040 185 GLU A O 1
ATOM 670 N N . SER A 1 85 ? -0.37400 -3.08500 -21.11300 1.000 71.02404 186 SER A N 1
ATOM 671 C CA . SER A 1 85 ? -0.96400 -3.10400 -22.44600 1.000 76.97495 186 SER A CA 1
ATOM 672 C C . SER A 1 85 ? -1.39500 -4.51300 -22.83400 1.000 76.68009 186 SER A C 1
ATOM 673 O O . SER A 1 85 ? -2.47400 -4.70300 -23.40700 1.000 82.45386 186 SER A O 1
ATOM 676 N N . ALA A 1 86 ? -0.56400 -5.51200 -22.52900 1.000 65.68623 187 ALA A N 1
ATOM 677 C CA . ALA A 1 86 ? -0.90900 -6.89100 -22.85400 1.000 64.34587 187 ALA A CA 1
ATOM 678 C C . ALA A 1 86 ? -2.17800 -7.31900 -22.13700 1.000 72.45000 187 ALA A C 1
ATOM 679 O O . ALA A 1 86 ? -3.06000 -7.95000 -22.72900 1.000 79.79837 187 ALA A O 1
ATOM 681 N N . LEU A 1 87 ? -2.28900 -6.97600 -20.86000 1.000 65.67550 188 LEU A N 1
ATOM 682 C CA . LEU A 1 87 ? -3.48100 -7.33700 -20.10900 1.000 55.27002 188 LEU A CA 1
ATOM 683 C C . LEU A 1 87 ? -4.70400 -6.60000 -20.63500 1.000 64.23107 188 LEU A C 1
ATOM 684 O O . LEU A 1 87 ? -5.79400 -7.17600 -20.71000 1.000 76.63000 188 LEU A O 1
ATOM 689 N N . ARG A 1 88 ? -4.54800 -5.32800 -21.01000 1.000 62.26630 189 ARG A N 1
ATOM 690 C CA . ARG A 1 88 ? -5.69700 -4.57800 -21.50700 1.000 66.76700 189 ARG A CA 1
ATOM 691 C C . ARG A 1 88 ? -6.17200 -5.14000 -22.83700 1.000 67.48239 189 ARG A C 1
ATOM 692 O O . ARG A 1 88 ? -7.37900 -5.25400 -23.07400 1.000 70.15000 189 ARG A O 1
ATOM 700 N N . ALA A 1 89 ? -5.23200 -5.51100 -23.70700 1.000 65.62937 190 ALA A N 1
ATOM 701 C CA . ALA A 1 89 ? -5.58300 -6.17500 -24.95700 1.000 57.29765 190 ALA A CA 1
ATOM 702 C C . ALA A 1 89 ? -6.25900 -7.51300 -24.70000 1.000 58.67856 190 ALA A C 1
ATOM 703 O O . ALA A 1 89 ? -7.22600 -7.86500 -25.38100 1.000 83.20129 190 ALA A O 1
ATOM 705 N N . PHE A 1 90 ? -5.76400 -8.27800 -23.72600 1.000 58.20359 191 PHE A N 1
ATOM 706 C CA . PHE A 1 90 ? -6.41400 -9.53900 -23.38800 1.000 67.51277 191 PHE A CA 1
ATOM 707 C C . PHE A 1 90 ? -7.82300 -9.30900 -22.86600 1.000 76.17116 191 PHE A C 1
ATOM 708 O O . PHE A 1 90 ? -8.70000 -10.15900 -23.05000 1.000 82.01132 191 PHE A O 1
ATOM 716 N N . ALA A 1 91 ? -8.06000 -8.16200 -22.22600 1.000 72.24000 192 ALA A N 1
ATOM 717 C CA . ALA A 1 91 ? -9.38100 -7.83300 -21.71000 1.000 65.57189 192 ALA A CA 1
ATOM 718 C C . ALA A 1 91 ? -10.34200 -7.36800 -22.79500 1.000 82.89228 192 ALA A C 1
ATOM 719 O O . ALA A 1 91 ? -11.55500 -7.34600 -22.55800 1.000 78.23456 192 ALA A O 1
ATOM 721 N N . THR A 1 92 ? -9.83600 -6.98900 -23.96900 1.000 76.51473 193 THR A N 1
ATOM 722 C CA . THR A 1 92 ? -10.67800 -6.55300 -25.07400 1.000 75.53276 193 THR A CA 1
ATOM 723 C C . THR A 1 92 ? -10.82400 -7.60600 -26.16400 1.000 77.34560 193 THR A C 1
ATOM 724 O O . THR A 1 92 ? -11.43500 -7.32500 -27.19900 1.000 89.22262 193 THR A O 1
ATOM 728 N N . ARG A 1 93 ? -10.29100 -8.80500 -25.96400 1.000 82.77166 194 ARG A N 1
ATOM 729 C CA . ARG A 1 93 ? -10.40300 -9.82000 -26.99900 1.000 91.35573 194 ARG A CA 1
ATOM 730 C C . ARG A 1 93 ? -11.83200 -10.35000 -27.06100 1.000 83.32887 194 ARG A C 1
ATOM 731 O O . ARG A 1 93 ? -12.44500 -10.60700 -26.02000 1.000 85.31000 194 ARG A O 1
ATOM 739 N N . PRO A 1 94 ? -12.38700 -10.51900 -28.26600 1.000 87.45818 195 PRO A N 1
ATOM 740 C CA . PRO A 1 94 ? -13.80800 -10.87200 -28.38200 1.000 92.85372 195 PRO A CA 1
ATOM 741 C C . PRO A 1 94 ? -14.11100 -12.31300 -28.02800 1.000 92.71408 195 PRO A C 1
ATOM 742 O O . PRO A 1 94 ? -15.25100 -12.60600 -27.64500 1.000 77.63000 195 PRO A O 1
ATOM 746 N N . GLU A 1 95 ? -13.13400 -13.21800 -28.13400 1.000 85.89266 196 GLU A N 1
ATOM 747 C CA . GLU A 1 95 ? -13.36800 -14.61500 -27.78100 1.000 82.20082 196 GLU A CA 1
ATOM 748 C C . GLU A 1 95 ? -13.89000 -14.77100 -26.35900 1.000 83.21006 196 GLU A C 1
ATOM 749 O O . GLU A 1 95 ? -14.55600 -15.77000 -26.05900 1.000 89.96980 196 GLU A O 1
ATOM 755 N N . HIS A 1 96 ? -13.60600 -13.80600 -25.47800 1.000 85.98087 197 HIS A N 1
ATOM 756 C CA . HIS A 1 96 ? -14.10300 -13.88700 -24.10900 1.000 100.28746 197 HIS A CA 1
ATOM 757 C C . HIS A 1 96 ? -15.61900 -13.95300 -24.07000 1.000 100.23353 197 HIS A C 1
ATOM 758 O O . HIS A 1 96 ? -16.18800 -14.62500 -23.20100 1.000 98.57490 197 HIS A O 1
ATOM 765 N N . LYS A 1 97 ? -16.28800 -13.27000 -25.00400 1.000 91.57620 198 LYS A N 1
ATOM 766 C CA . LYS A 1 97 ? -17.74400 -13.31000 -25.04700 1.000 81.62000 198 LYS A CA 1
ATOM 767 C C . LYS A 1 97 ? -18.27000 -14.72900 -25.21900 1.000 81.31739 198 LYS A C 1
ATOM 768 O O . LYS A 1 97 ? -19.39700 -15.01600 -24.80200 1.000 87.12710 198 LYS A O 1
ATOM 774 N N . SER A 1 98 ? -17.47600 -15.63100 -25.79600 1.000 83.06722 199 SER A N 1
ATOM 775 C CA . SER A 1 98 ? -17.87700 -17.02000 -25.96800 1.000 81.95329 199 SER A CA 1
ATOM 776 C C . SER A 1 98 ? -17.21200 -17.94300 -24.95300 1.000 98.37225 199 SER A C 1
ATOM 777 O O . SER A 1 98 ? -17.18200 -19.16200 -25.15200 1.000 90.28101 199 SER A O 1
ATOM 780 N N . SER A 1 99 ? -16.68400 -17.38900 -23.86700 1.000 97.05368 200 SER A N 1
ATOM 781 C CA . SER A 1 99 ? -15.96200 -18.16900 -22.87800 1.000 92.42474 200 SER A CA 1
ATOM 782 C C . SER A 1 99 ? -16.70900 -18.16000 -21.55200 1.000 89.41202 200 SER A C 1
ATOM 783 O O . SER A 1 99 ? -17.58000 -17.32200 -21.30800 1.000 85.32917 200 SER A O 1
ATOM 786 N N . ASP A 1 100 ? -16.35500 -19.11800 -20.69600 1.000 93.91438 201 ASP A N 1
ATOM 787 C CA . ASP A 1 100 ? -16.96200 -19.25300 -19.38200 1.000 86.77736 201 ASP A CA 1
ATOM 788 C C . ASP A 1 100 ? -16.01300 -18.89700 -18.24600 1.000 95.75464 201 ASP A C 1
ATOM 789 O O . ASP A 1 100 ? -16.45500 -18.81500 -17.09400 1.000 82.62000 201 ASP A O 1
ATOM 794 N N . SER A 1 101 ? -14.73700 -18.66400 -18.53900 1.000 84.17557 202 SER A N 1
ATOM 795 C CA . SER A 1 101 ? -13.74200 -18.39000 -17.51400 1.000 73.07914 202 SER A CA 1
ATOM 796 C C . SER A 1 101 ? -12.49300 -17.85700 -18.19500 1.000 73.73884 202 SER A C 1
ATOM 797 O O . SER A 1 101 ? -12.38500 -17.85400 -19.42400 1.000 86.20430 202 SER A O 1
ATOM 800 N N . THR A 1 102 ? -11.54700 -17.40700 -17.37700 1.000 66.95461 203 THR A N 1
ATOM 801 C CA . THR A 1 102 ? -10.26000 -16.95600 -17.87700 1.000 60.04235 203 THR A CA 1
ATOM 802 C C . THR A 1 102 ? -9.21400 -17.21800 -16.80400 1.000 65.63077 203 THR A C 1
ATOM 803 O O . THR A 1 102 ? -9.53400 -17.38400 -15.62300 1.000 67.78203 203 THR A O 1
ATOM 807 N N . PHE A 1 103 ? -7.95800 -17.28600 -17.23800 1.000 64.79790 204 PHE A N 1
ATOM 808 C CA . PHE A 1 103 ? -6.82200 -17.54100 -16.36400 1.000 60.27317 204 PHE A CA 1
ATOM 809 C C . PHE A 1 103 ? -5.69400 -16.60100 -16.75300 1.000 57.14681 204 PHE A C 1
ATOM 810 O O . PHE A 1 103 ? -5.42100 -16.41200 -17.94100 1.000 73.31037 204 PHE A O 1
ATOM 818 N N . LEU A 1 104 ? -5.04400 -16.01600 -15.74900 1.000 58.95963 205 LEU A N 1
ATOM 819 C CA . LEU A 1 104 ? -3.88600 -15.14800 -15.94100 1.000 49.60000 205 LEU A CA 1
ATOM 820 C C . LEU A 1 104 ? -2.76800 -15.66700 -15.05600 1.000 48.59952 205 LEU A C 1
ATOM 821 O O . LEU A 1 104 ? -2.86700 -15.60200 -13.82900 1.000 60.84354 205 LEU A O 1
ATOM 826 N N . VAL A 1 105 ? -1.71500 -16.18300 -15.66500 1.000 44.37613 206 VAL A N 1
ATOM 827 C CA . VAL A 1 105 ? -0.56900 -16.69400 -14.92800 1.000 43.20838 206 VAL A CA 1
ATOM 828 C C . VAL A 1 105 ? 0.55900 -15.69600 -15.11800 1.000 48.26784 206 VAL A C 1
ATOM 829 O O . VAL A 1 105 ? 1.03200 -15.49900 -16.24100 1.000 59.00939 206 VAL A O 1
ATOM 833 N N . LEU A 1 106 ? 0.99100 -15.06100 -14.03200 1.000 46.35800 207 LEU A N 1
ATOM 834 C CA . LEU A 1 106 ? 1.99300 -14.00500 -14.09800 1.000 52.57834 207 LEU A CA 1
ATOM 835 C C . LEU A 1 106 ? 3.18700 -14.40300 -13.24700 1.000 61.11944 207 LEU A C 1
ATOM 836 O O . LEU A 1 106 ? 3.05200 -14.58800 -12.03300 1.000 68.33901 207 LEU A O 1
ATOM 841 N N . MET A 1 107 ? 4.35300 -14.52900 -13.87700 1.000 58.99702 208 MET A N 1
ATOM 842 C CA . MET A 1 107 ? 5.54100 -15.03300 -13.20400 1.000 61.23000 208 MET A CA 1
ATOM 843 C C . MET A 1 107 ? 6.71600 -14.10700 -13.45200 1.000 63.35969 208 MET A C 1
ATOM 844 O O . MET A 1 107 ? 7.07500 -13.85200 -14.60600 1.000 70.45614 208 MET A O 1
ATOM 849 N N . SER A 1 108 ? 7.32100 -13.63000 -12.37300 1.000 52.96195 209 SER A N 1
ATOM 850 C CA . SER A 1 108 ? 8.49800 -12.76900 -12.43500 1.000 55.16662 209 SER A CA 1
ATOM 851 C C . SER A 1 108 ? 9.06300 -12.65000 -11.02500 1.000 63.46538 209 SER A C 1
ATOM 852 O O . SER A 1 108 ? 8.63700 -13.36100 -10.10800 1.000 68.01605 209 SER A O 1
ATOM 855 N N . HIS A 1 109 ? 10.03900 -11.76300 -10.85300 1.000 61.13546 210 HIS A N 1
ATOM 856 C CA . HIS A 1 109 ? 10.35200 -11.29100 -9.51700 1.000 56.73595 210 HIS A CA 1
ATOM 857 C C . HIS A 1 109 ? 9.17900 -10.46800 -8.99600 1.000 67.49528 210 HIS A C 1
ATOM 858 O O . HIS A 1 109 ? 8.29500 -10.05700 -9.75000 1.000 77.27000 210 HIS A O 1
ATOM 865 N N . GLY A 1 110 ? 9.16200 -10.22400 -7.69400 1.000 54.09741 211 GLY A N 1
ATOM 866 C CA . GLY A 1 110 ? 8.04800 -9.48900 -7.13300 1.000 49.68899 211 GLY A CA 1
ATOM 867 C C . GLY A 1 110 ? 8.39300 -8.75000 -5.86200 1.000 57.47802 211 GLY A C 1
ATOM 868 O O . GLY A 1 110 ? 9.39100 -9.03300 -5.19200 1.000 60.18489 211 GLY A O 1
ATOM 869 N N . ILE A 1 111 ? 7.53900 -7.77800 -5.55200 1.000 52.19305 212 ILE A N 1
ATOM 870 C CA . ILE A 1 111 ? 7.51600 -7.06900 -4.29000 1.000 51.68000 212 ILE A CA 1
ATOM 871 C C . ILE A 1 111 ? 6.09100 -7.14300 -3.74800 1.000 57.28658 212 ILE A C 1
ATOM 872 O O . ILE A 1 111 ? 5.20400 -7.72200 -4.37400 1.000 65.37000 212 ILE A O 1
ATOM 877 N N . LEU A 1 112 ? 5.88100 -6.55300 -2.56800 1.000 59.32487 213 LEU A N 1
ATOM 878 C CA . LEU A 1 112 ? 4.56200 -6.59800 -1.94400 1.000 50.19000 213 LEU A CA 1
ATOM 879 C C . LEU A 1 112 ? 3.51100 -5.93900 -2.82600 1.000 65.37000 213 LEU A C 1
ATOM 880 O O . LEU A 1 112 ? 2.39700 -6.45900 -2.98200 1.000 64.01907 213 LEU A O 1
ATOM 885 N N . GLU A 1 113 ? 3.85800 -4.79900 -3.42200 1.000 74.37986 214 GLU A N 1
ATOM 886 C CA . GLU A 1 113 ? 2.90000 -4.02900 -4.20300 1.000 64.86596 214 GLU A CA 1
ATOM 887 C C . GLU A 1 113 ? 2.54800 -4.71300 -5.51700 1.000 59.71224 214 GLU A C 1
ATOM 888 O O . GLU A 1 113 ? 1.41500 -4.58300 -5.99000 1.000 71.96000 214 GLU A O 1
ATOM 894 N N . GLY A 1 114 ? 3.48300 -5.42700 -6.12600 1.000 59.85368 215 GLY A N 1
ATOM 895 C CA . GLY A 1 114 ? 3.19300 -6.03500 -7.40700 1.000 53.42448 215 GLY A CA 1
ATOM 896 C C . GLY A 1 114 ? 4.36400 -6.80400 -7.96900 1.000 56.23888 215 GLY A C 1
ATOM 897 O O . GLY A 1 114 ? 5.34600 -7.08300 -7.28200 1.000 65.17931 215 GLY A O 1
ATOM 898 N N . ILE A 1 115 ? 4.23800 -7.13600 -9.23700 1.000 56.78000 216 ILE A N 1
ATOM 899 C CA . ILE A 1 115 ? 5.21500 -7.94300 -9.94200 1.000 55.36000 216 ILE A CA 1
ATOM 900 C C . ILE A 1 115 ? 6.21700 -7.02400 -10.63500 1.000 58.93717 216 ILE A C 1
ATOM 901 O O . ILE A 1 115 ? 5.96400 -5.83600 -10.84200 1.000 62.96099 216 ILE A O 1
ATOM 906 N N . CYS A 1 116 ? 7.37000 -7.58300 -11.00200 1.000 66.05353 217 CYS A N 1
ATOM 907 C CA . CYS A 1 116 ? 8.51200 -6.81600 -11.49200 1.000 54.26465 217 CYS A CA 1
ATOM 908 C C . CYS A 1 116 ? 8.62800 -6.91500 -13.00600 1.000 49.89356 217 CYS A C 1
ATOM 909 O O . CYS A 1 116 ? 8.61600 -8.01500 -13.56300 1.000 61.65944 217 CYS A O 1
ATOM 912 N N . GLY A 1 117 ? 8.77200 -5.76400 -13.66300 1.000 53.46726 218 GLY A N 1
ATOM 913 C CA . GLY A 1 117 ? 9.03800 -5.74600 -15.08300 1.000 56.35569 218 GLY A CA 1
ATOM 914 C C . GLY A 1 117 ? 10.50900 -5.93800 -15.38100 1.000 68.30912 218 GLY A C 1
ATOM 915 O O . GLY A 1 117 ? 11.36200 -5.90500 -14.49700 1.000 73.34595 218 GLY A O 1
ATOM 916 N N . THR A 1 118 ? 10.81300 -6.12100 -16.66700 1.000 71.26484 219 THR A N 1
ATOM 917 C CA . THR A 1 118 ? 12.17200 -6.49500 -17.04600 1.000 52.85000 219 THR A CA 1
ATOM 918 C C . THR A 1 118 ? 13.18100 -5.38500 -16.77600 1.000 63.23906 219 THR A C 1
ATOM 919 O O . THR A 1 118 ? 14.37300 -5.66900 -16.62000 1.000 82.22978 219 THR A O 1
ATOM 923 N N . VAL A 1 119 ? 12.74300 -4.13300 -16.70900 1.000 66.56997 220 VAL A N 1
ATOM 924 C CA . VAL A 1 119 ? 13.65300 -3.01700 -16.48700 1.000 62.90000 220 VAL A CA 1
ATOM 925 C C . VAL A 1 119 ? 13.52400 -2.47000 -15.06800 1.000 76.16000 220 VAL A C 1
ATOM 926 O O . VAL A 1 119 ? 13.87400 -1.31600 -14.80900 1.000 80.93621 220 VAL A O 1
ATOM 930 N N . HIS A 1 120 ? 13.02600 -3.28400 -14.14500 1.000 74.82310 221 HIS A N 1
ATOM 931 C CA . HIS A 1 120 ? 12.87600 -2.84400 -12.77000 1.000 66.55327 221 HIS A CA 1
ATOM 932 C C . HIS A 1 120 ? 14.23700 -2.58300 -12.14000 1.000 78.94000 221 HIS A C 1
ATOM 933 O O . HIS A 1 120 ? 15.26300 -3.12700 -12.56200 1.000 76.78000 221 HIS A O 1
ATOM 940 N N . ASP A 1 121 ? 14.23500 -1.71800 -11.12900 1.000 83.37873 222 ASP A N 1
ATOM 941 C CA . ASP A 1 121 ? 15.41500 -1.43700 -10.32900 1.000 78.36000 222 ASP A CA 1
ATOM 942 C C . ASP A 1 121 ? 14.96800 -0.73600 -9.05700 1.000 88.13637 222 ASP A C 1
ATOM 943 O O . ASP A 1 121 ? 13.93000 -0.07100 -9.02900 1.000 90.80746 222 ASP A O 1
ATOM 948 N N . GLU A 1 122 ? 15.77000 -0.88500 -8.00200 1.000 97.41368 223 GLU A N 1
ATOM 949 C CA . GLU A 1 122 ? 15.43900 -0.23900 -6.73600 1.000 107.28473 223 GLU A CA 1
ATOM 950 C C . GLU A 1 122 ? 15.45300 1.28000 -6.85900 1.000 97.71568 223 GLU A C 1
ATOM 951 O O . GLU A 1 122 ? 14.71200 1.96700 -6.14700 1.000 96.92534 223 GLU A O 1
ATOM 957 N N . LYS A 1 123 ? 16.27700 1.82000 -7.75500 1.000 83.49824 224 LYS A N 1
ATOM 958 C CA . LYS A 1 123 ? 16.27400 3.25700 -8.00100 1.000 86.64573 224 LYS A CA 1
ATOM 959 C C . LYS A 1 123 ? 15.13600 3.65600 -8.93400 1.000 101.24904 224 LYS A C 1
ATOM 960 O O . LYS A 1 123 ? 14.40700 4.61600 -8.66200 1.000 113.05308 224 LYS A O 1
ATOM 966 N N . LYS A 1 124 ? 14.97000 2.92800 -10.04000 1.000 104.11295 225 LYS A N 1
ATOM 967 C CA . LYS A 1 124 ? 13.91700 3.17100 -11.02200 1.000 86.27000 225 LYS A CA 1
ATOM 968 C C . LYS A 1 124 ? 12.97400 1.97400 -11.01100 1.000 87.03566 225 LYS A C 1
ATOM 969 O O . LYS A 1 124 ? 13.21300 0.97900 -11.71300 1.000 85.45000 225 LYS A O 1
ATOM 975 N N . PRO A 1 125 ? 11.90300 2.00900 -10.21900 1.000 84.15993 226 PRO A N 1
ATOM 976 C CA . PRO A 1 125 ? 11.00100 0.85300 -10.14600 1.000 75.45867 226 PRO A CA 1
ATOM 977 C C . PRO A 1 125 ? 10.13600 0.74100 -11.39400 1.000 78.33163 226 PRO A C 1
ATOM 978 O O . PRO A 1 125 ? 9.52800 1.71800 -11.83500 1.000 104.26731 226 PRO A O 1
ATOM 982 N N . ASP A 1 126 ? 10.08600 -0.46500 -11.95800 1.000 74.82000 227 ASP A N 1
ATOM 983 C CA . ASP A 1 126 ? 9.20700 -0.81700 -13.07400 1.000 66.77000 227 ASP A CA 1
ATOM 984 C C . ASP A 1 126 ? 8.35800 -1.99200 -12.58800 1.000 71.57910 227 ASP A C 1
ATOM 985 O O . ASP A 1 126 ? 8.74300 -3.15600 -12.72100 1.000 70.40000 227 ASP A O 1
ATOM 990 N N . VAL A 1 127 ? 7.19800 -1.68000 -12.01200 1.000 79.45000 228 VAL A N 1
ATOM 991 C CA . VAL A 1 127 ? 6.38900 -2.64700 -11.27900 1.000 62.86408 228 VAL A CA 1
ATOM 992 C C . VAL A 1 127 ? 4.95400 -2.58100 -11.78300 1.000 63.74122 228 VAL A C 1
ATOM 993 O O . VAL A 1 127 ? 4.40100 -1.48900 -11.95600 1.000 78.05423 228 VAL A O 1
ATOM 997 N N . LEU A 1 128 ? 4.35800 -3.74400 -12.01900 1.000 59.07359 229 LEU A N 1
ATOM 998 C CA . LEU A 1 128 ? 2.93500 -3.85200 -12.31400 1.000 57.81862 229 LEU A CA 1
ATOM 999 C C . LEU A 1 128 ? 2.22200 -4.20600 -11.01700 1.000 48.08260 229 LEU A C 1
ATOM 1000 O O . LEU A 1 128 ? 2.44200 -5.27800 -10.45700 1.000 68.19527 229 LEU A O 1
ATOM 1005 N N . LEU A 1 129 ? 1.37800 -3.30500 -10.53900 1.000 49.90903 230 LEU A N 1
ATOM 1006 C CA . LEU A 1 129 ? 0.66700 -3.52100 -9.29300 1.000 47.73526 230 LEU A CA 1
ATOM 1007 C C . LEU A 1 129 ? -0.48000 -4.50300 -9.49100 1.000 59.96268 230 LEU A C 1
ATOM 1008 O O . LEU A 1 129 ? -1.15800 -4.50300 -10.52300 1.000 58.37225 230 LEU A O 1
ATOM 1013 N N . TYR A 1 130 ? -0.69500 -5.34700 -8.48200 1.000 50.93157 231 TYR A N 1
ATOM 1014 C CA . TYR A 1 130 ? -1.84500 -6.24200 -8.51200 1.000 57.66767 231 TYR A CA 1
ATOM 1015 C C . TYR A 1 130 ? -3.14400 -5.46900 -8.69800 1.000 65.35935 231 TYR A C 1
ATOM 1016 O O . TYR A 1 130 ? -4.06700 -5.95200 -9.37000 1.000 70.19946 231 TYR A O 1
ATOM 1025 N N . ASP A 1 131 ? -3.23600 -4.27200 -8.11500 1.000 51.30807 232 ASP A N 1
ATOM 1026 C CA . ASP A 1 131 ? -4.47800 -3.51700 -8.19900 1.000 48.24915 232 ASP A CA 1
ATOM 1027 C C . ASP A 1 131 ? -4.80300 -3.16200 -9.64600 1.000 68.07166 232 ASP A C 1
ATOM 1028 O O . ASP A 1 131 ? -5.97000 -3.21000 -10.05800 1.000 64.64355 232 ASP A O 1
ATOM 1033 N N . THR A 1 132 ? -3.77800 -2.83800 -10.44200 1.000 50.00129 233 THR A N 1
ATOM 1034 C CA . THR A 1 132 ? -3.99200 -2.59900 -11.86600 1.000 55.47977 233 THR A CA 1
ATOM 1035 C C . THR A 1 132 ? -4.54800 -3.84000 -12.55800 1.000 62.60716 233 THR A C 1
ATOM 1036 O O . THR A 1 132 ? -5.43900 -3.74300 -13.41000 1.000 63.57878 233 THR A O 1
ATOM 1040 N N . ILE A 1 133 ? -4.02500 -5.01600 -12.20800 1.000 61.32259 234 ILE A N 1
ATOM 1041 C CA . ILE A 1 133 ? -4.52400 -6.26400 -12.78000 1.000 58.18660 234 ILE A CA 1
ATOM 1042 C C . ILE A 1 133 ? -5.99900 -6.43900 -12.45700 1.000 59.47423 234 ILE A C 1
ATOM 1043 O O . ILE A 1 133 ? -6.81100 -6.75400 -13.33300 1.000 69.63345 234 ILE A O 1
ATOM 1048 N N . PHE A 1 134 ? -6.37000 -6.26100 -11.18900 1.000 51.66697 235 PHE A N 1
ATOM 1049 C CA . PHE A 1 134 ? -7.77600 -6.42900 -10.85000 1.000 46.47387 235 PHE A CA 1
ATOM 1050 C C . PHE A 1 134 ? -8.63400 -5.33400 -11.45700 1.000 62.28535 235 PHE A C 1
ATOM 1051 O O . PHE A 1 134 ? -9.83700 -5.53600 -11.64700 1.000 71.45109 235 PHE A O 1
ATOM 1059 N N . GLN A 1 135 ? -8.03700 -4.19000 -11.78200 1.000 57.88253 236 GLN A N 1
ATOM 1060 C CA . GLN A 1 135 ? -8.79900 -3.08900 -12.34900 1.000 55.63796 236 GLN A CA 1
ATOM 1061 C C . GLN A 1 135 ? -9.09100 -3.31200 -13.82100 1.000 56.29207 236 GLN A C 1
ATOM 1062 O O . GLN A 1 135 ? -10.18300 -2.98200 -14.29700 1.000 65.73833 236 GLN A O 1
ATOM 1068 N N . ILE A 1 136 ? -8.12700 -3.86800 -14.55500 1.000 60.50761 237 ILE A N 1
ATOM 1069 C CA . ILE A 1 136 ? -8.28800 -4.03900 -15.99600 1.000 58.72000 237 ILE A CA 1
ATOM 1070 C C . ILE A 1 136 ? -9.40700 -5.02200 -16.31000 1.000 63.88240 237 ILE A C 1
ATOM 1071 O O . ILE A 1 136 ? -10.12200 -4.86700 -17.30700 1.000 64.99358 237 ILE A O 1
ATOM 1076 N N . PHE A 1 137 ? -9.60100 -6.02600 -15.46000 1.000 62.43135 238 PHE A N 1
ATOM 1077 C CA . PHE A 1 137 ? -10.53900 -7.10400 -15.73300 1.000 63.68524 238 PHE A CA 1
ATOM 1078 C C . PHE A 1 137 ? -11.81300 -7.01500 -14.90200 1.000 75.77719 238 PHE A C 1
ATOM 1079 O O . PHE A 1 137 ? -12.56700 -7.99100 -14.84200 1.000 86.25128 238 PHE A O 1
ATOM 1087 N N . ASN A 1 138 ? -12.07900 -5.87900 -14.26400 1.000 71.81021 239 ASN A N 1
ATOM 1088 C CA . ASN A 1 138 ? -13.33300 -5.73500 -13.54100 1.000 71.41151 239 ASN A CA 1
ATOM 1089 C C . ASN A 1 138 ? -14.48900 -5.54500 -14.52200 1.000 85.73092 239 ASN A C 1
ATOM 1090 O O . ASN A 1 138 ? -14.29800 -5.35100 -15.72800 1.000 84.28743 239 ASN A O 1
ATOM 1095 N N . ASN A 1 139 ? -15.70800 -5.56900 -13.98600 1.000 85.65869 240 ASN A N 1
ATOM 1096 C CA . ASN A 1 139 ? -16.88100 -5.39800 -14.83500 1.000 76.55000 240 ASN A CA 1
ATOM 1097 C C . ASN A 1 139 ? -17.01200 -3.99200 -15.38800 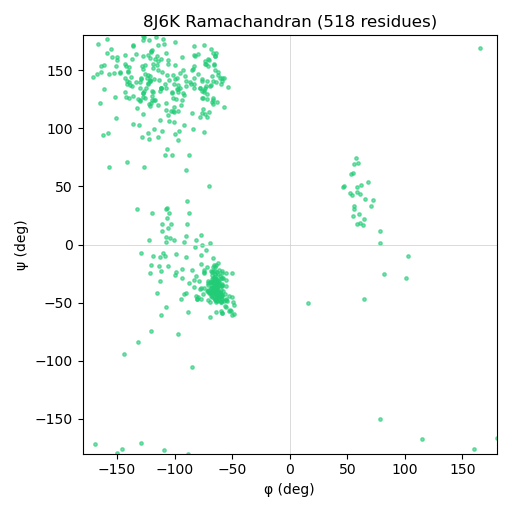1.000 75.59398 240 ASN A C 1
ATOM 1098 O O . ASN A 1 139 ? -17.98700 -3.72000 -16.09500 1.000 78.59086 240 ASN A O 1
ATOM 1103 N N . ARG A 1 140 ? -16.07100 -3.10000 -15.08800 1.000 70.04169 241 ARG A N 1
ATOM 1104 C CA . ARG A 1 140 ? -16.10200 -1.75100 -15.63500 1.000 73.54743 241 ARG A CA 1
ATOM 1105 C C . ARG A 1 140 ? -15.28300 -1.62100 -16.90900 1.000 69.60674 241 ARG A C 1
ATOM 1106 O O . ARG A 1 140 ? -15.60700 -0.78800 -17.76200 1.000 76.48829 241 ARG A O 1
ATOM 1114 N N . ASN A 1 141 ? -14.23100 -2.42500 -17.05800 1.000 71.62171 242 ASN A N 1
ATOM 1115 C CA . ASN A 1 141 ? -13.35200 -2.34300 -18.21200 1.000 71.54824 242 ASN A CA 1
ATOM 1116 C C . ASN A 1 141 ? -13.31600 -3.61700 -19.03300 1.000 77.56618 242 ASN A C 1
ATOM 1117 O O . ASN A 1 141 ? -12.74800 -3.60600 -20.13300 1.000 76.82471 242 ASN A O 1
ATOM 1122 N N . CYS A 1 142 ? -13.89300 -4.71300 -18.53200 1.000 69.92697 243 CYS A N 1
ATOM 1123 C CA . CYS A 1 142 ? -13.96300 -5.97000 -19.25800 1.000 64.98670 243 CYS A CA 1
ATOM 1124 C C . CYS A 1 142 ? -15.33300 -6.59000 -18.98300 1.000 73.20326 243 CYS A C 1
ATOM 1125 O O . CYS A 1 142 ? -15.47200 -7.58200 -18.26800 1.000 78.86143 243 CYS A O 1
ATOM 1128 N N . LEU A 1 143 ? -16.37300 -5.98200 -19.55900 1.000 75.21829 244 LEU A N 1
ATOM 1129 C CA . LEU A 1 143 ? -17.71900 -6.52200 -19.41500 1.000 73.13882 244 LEU A CA 1
ATOM 1130 C C . LEU A 1 143 ? -17.83900 -7.92600 -19.98000 1.000 74.58291 244 LEU A C 1
ATOM 1131 O O . LEU A 1 143 ? -18.68300 -8.69800 -19.51200 1.000 64.85005 244 LEU A O 1
ATOM 1136 N N . SER A 1 144 ? -17.00500 -8.27800 -20.96000 1.000 72.15726 245 SER A N 1
ATOM 1137 C CA . SER A 1 144 ? -17.07900 -9.60200 -21.55800 1.000 65.56986 245 SER A CA 1
ATOM 1138 C C . SER A 1 144 ? -16.79500 -10.70600 -20.55000 1.000 78.18438 245 SER A C 1
ATOM 1139 O O . SER A 1 144 ? -17.10800 -11.87000 -20.82100 1.000 86.32200 245 SER A O 1
ATOM 1142 N N . LEU A 1 145 ? -16.22200 -10.37400 -19.39200 1.000 65.31519 246 LEU A N 1
ATOM 1143 C CA . LEU A 1 145 ? -15.94000 -11.36100 -18.35800 1.000 72.95626 246 LEU A CA 1
ATOM 1144 C C . LEU A 1 145 ? -16.82700 -11.18600 -17.12800 1.000 84.10000 246 LEU A C 1
ATOM 1145 O O . LEU A 1 145 ? -16.57500 -11.81300 -16.09000 1.000 62.08667 246 LEU A O 1
ATOM 1150 N N . LYS A 1 146 ? -17.86500 -10.35400 -17.23200 1.000 82.36967 247 LYS A N 1
ATOM 1151 C CA . LYS A 1 146 ? -18.77700 -10.14700 -16.11600 1.000 66.29433 247 LYS A CA 1
ATOM 1152 C C . LYS A 1 146 ? -19.42800 -11.45700 -15.70100 1.000 66.96000 247 LYS A C 1
ATOM 1153 O O . LYS A 1 146 ? -19.82500 -12.26500 -16.54000 1.000 78.56974 247 LYS A O 1
ATOM 1159 N N . ASP A 1 147 ? -19.52900 -11.66200 -14.39000 1.000 96.89000 248 ASP A N 1
ATOM 1160 C CA . ASP A 1 147 ? -20.12800 -12.85400 -13.79800 1.000 89.28769 248 ASP A CA 1
ATOM 1161 C C . ASP A 1 147 ? -19.38900 -14.13100 -14.19200 1.000 78.20000 248 ASP A C 1
ATOM 1162 O O . ASP A 1 147 ? -19.93100 -15.23200 -14.05600 1.000 104.41349 248 ASP A O 1
ATOM 1167 N N . LYS A 1 148 ? -18.14400 -14.01400 -14.65900 1.000 76.77264 249 LYS A N 1
ATOM 1168 C CA . LYS A 1 148 ? -17.36100 -15.18000 -15.02700 1.000 76.58249 249 LYS A CA 1
ATOM 1169 C C . LYS A 1 148 ? -16.11400 -15.29400 -14.15600 1.000 77.87203 249 LYS A C 1
ATOM 1170 O O . LYS A 1 148 ? -15.49800 -14.27500 -13.81900 1.000 78.87720 249 LYS A O 1
ATOM 1176 N N . PRO A 1 149 ? -15.71700 -16.51100 -13.78300 1.000 56.19494 250 PRO A N 1
ATOM 1177 C CA . PRO A 1 149 ? -14.54100 -16.67800 -12.91500 1.000 63.09705 250 PRO A CA 1
ATOM 1178 C C . PRO A 1 149 ? -13.27000 -16.17300 -13.57900 1.000 63.54469 250 PRO A C 1
ATOM 1179 O O . PRO A 1 149 ? -12.88800 -16.62500 -14.66100 1.000 67.07776 250 PRO A O 1
ATOM 1183 N N . LYS A 1 150 ? -12.60900 -15.23700 -12.90900 1.000 49.52831 251 LYS A N 1
ATOM 1184 C CA . LYS A 1 150 ? -11.34700 -14.65700 -13.35800 1.000 51.61026 251 LYS A CA 1
ATOM 1185 C C . LYS A 1 150 ? -10.24100 -15.12800 -12.41800 1.000 54.72724 251 LYS A C 1
ATOM 1186 O O . LYS A 1 150 ? -10.03700 -14.55400 -11.34400 1.000 62.40553 251 LYS A O 1
ATOM 1192 N N . VAL A 1 151 ? -9.52800 -16.17000 -12.82500 1.000 53.29484 252 VAL A N 1
ATOM 1193 C CA . VAL A 1 151 ? -8.51000 -16.79100 -11.98800 1.000 57.31912 252 VAL A CA 1
ATOM 1194 C C . VAL A 1 151 ? -7.16400 -16.14000 -12.26900 1.000 58.47000 252 VAL A C 1
ATOM 1195 O O . VAL A 1 151 ? -6.73700 -16.03800 -13.42400 1.000 64.56485 252 VAL A O 1
ATOM 1199 N N . ILE A 1 152 ? -6.49000 -15.70100 -11.21400 1.000 51.70387 253 ILE A N 1
ATOM 1200 C CA . ILE A 1 152 ? -5.18100 -15.07400 -11.32000 1.000 46.74994 253 ILE A CA 1
ATOM 1201 C C . ILE A 1 152 ? 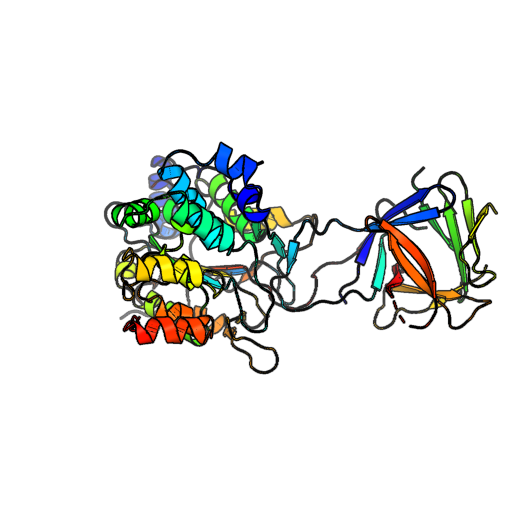-4.21500 -15.87900 -10.47100 1.000 56.60688 253 ILE A C 1
ATOM 1202 O O . ILE A 1 152 ? -4.40700 -16.00900 -9.25700 1.000 67.57599 253 ILE A O 1
ATOM 1207 N N . ILE A 1 153 ? -3.17600 -16.40700 -11.10000 1.000 52.00143 254 ILE A N 1
ATOM 1208 C CA . ILE A 1 153 ? -2.14100 -17.16300 -10.41100 1.000 56.96000 254 ILE A CA 1
ATOM 1209 C C . ILE A 1 153 ? -0.82100 -16.43400 -10.61500 1.000 60.19088 254 ILE A C 1
ATOM 1210 O O . ILE A 1 153 ? -0.49200 -16.04700 -11.74300 1.000 58.58863 254 ILE A O 1
ATOM 1215 N N . VAL A 1 154 ? -0.07800 -16.22600 -9.52800 1.000 37.74764 255 VAL A N 1
ATOM 1216 C CA . VAL A 1 154 ? 1.13600 -15.42000 -9.57600 1.000 41.52316 255 VAL A CA 1
ATOM 1217 C C . VAL A 1 154 ? 2.26100 -16.15700 -8.86700 1.000 49.01648 255 VAL A C 1
ATOM 1218 O O . VAL A 1 154 ? 2.18400 -16.40200 -7.65800 1.000 63.26345 255 VAL A O 1
ATOM 1222 N N . GLN A 1 155 ? 3.31100 -16.48900 -9.61000 1.000 60.93194 256 GLN A N 1
ATOM 1223 C CA . GLN A 1 155 ? 4.53900 -17.03700 -9.04000 1.000 62.57932 256 GLN A CA 1
ATOM 1224 C C . GLN A 1 155 ? 5.53800 -15.89300 -8.94300 1.000 57.12562 256 GLN A C 1
ATOM 1225 O O . GLN A 1 155 ? 6.22200 -15.55900 -9.91300 1.000 63.32978 256 GLN A O 1
ATOM 1231 N N . ALA A 1 156 ? 5.60200 -15.27800 -7.77300 1.000 44.81918 257 ALA A N 1
ATOM 1232 C CA . ALA A 1 156 ? 6.51000 -14.16700 -7.55100 1.000 48.17265 257 ALA A CA 1
ATOM 1233 C C . ALA A 1 156 ? 6.63900 -13.95700 -6.05600 1.000 50.29291 257 ALA A C 1
ATOM 1234 O O . ALA A 1 156 ? 5.70000 -14.22000 -5.29900 1.000 77.59381 257 ALA A O 1
ATOM 1236 N N . ALA A 1 157 ? 7.80900 -13.49400 -5.63700 1.000 41.96942 258 ALA A N 1
ATOM 1237 C CA . ALA A 1 157 ? 7.97700 -13.11300 -4.24700 1.000 55.32329 258 ALA A CA 1
ATOM 1238 C C . ALA A 1 157 ? 7.08900 -11.91600 -3.91800 1.000 63.54626 258 ALA A C 1
ATOM 1239 O O . ALA A 1 157 ? 6.60200 -11.20400 -4.80400 1.000 76.63000 258 ALA A O 1
ATOM 1241 N N . ARG A 1 158 ? 6.86900 -11.70500 -2.62100 1.000 47.58000 259 ARG A N 1
ATOM 1242 C CA . ARG A 1 158 ? 6.07300 -10.58000 -2.14700 1.000 48.96738 259 ARG A CA 1
ATOM 1243 C C . ARG A 1 158 ? 6.77500 -9.84900 -1.01000 1.000 55.28192 259 ARG A C 1
ATOM 1244 O O . ARG A 1 158 ? 6.11800 -9.28200 -0.13600 1.000 54.74302 259 ARG A O 1
ATOM 1252 N N . GLY A 1 159 ? 8.10400 -9.84000 -1.01400 1.000 52.56296 260 GLY A N 1
ATOM 1253 C CA . GLY A 1 159 ? 8.84800 -9.26800 0.08900 1.000 48.54653 260 GLY A CA 1
ATOM 1254 C C . GLY A 1 159 ? 10.27100 -9.78600 0.10400 1.000 59.78855 260 GLY A C 1
ATOM 1255 O O . GLY A 1 159 ? 10.68800 -10.53100 -0.78300 1.000 74.44000 260 GLY A O 1
ATOM 1256 N N . ALA A 1 160 ? 11.01200 -9.37400 1.13400 1.000 58.96944 261 ALA A N 1
ATOM 1257 C CA . ALA A 1 160 ? 12.41300 -9.75200 1.25200 1.000 53.26454 261 ALA A CA 1
ATOM 1258 C C . ALA A 1 160 ? 12.68600 -10.80100 2.32100 1.000 59.17392 261 ALA A C 1
ATOM 1259 O O . ALA A 1 160 ? 13.73600 -11.44500 2.27000 1.000 64.35392 261 ALA A O 1
ATOM 1261 N N . ASN A 1 161 ? 11.77100 -11.00200 3.26600 1.000 72.58000 262 ASN A N 1
ATOM 1262 C CA . ASN A 1 161 ? 11.99300 -11.93200 4.36600 1.000 72.02129 262 ASN A CA 1
ATOM 1263 C C . ASN A 1 161 ? 11.96300 -13.37900 3.88900 1.000 66.02864 262 ASN A C 1
ATOM 1264 O O . ASN A 1 161 ? 11.32200 -13.71300 2.89100 1.000 58.88281 262 ASN A O 1
ATOM 1269 N N . ARG A 1 162 ? 12.67100 -14.24500 4.62300 1.000 73.47000 263 ARG A N 1
ATOM 1270 C CA . ARG A 1 162 ? 12.71800 -15.65900 4.26000 1.000 68.39361 263 ARG A CA 1
ATOM 1271 C C . ARG A 1 162 ? 11.41500 -16.37200 4.59200 1.000 67.63182 263 ARG A C 1
ATOM 1272 O O . ARG A 1 162 ? 11.10400 -17.40500 3.98900 1.000 72.21781 263 ARG A O 1
ATOM 1280 N N . GLY A 1 163 ? 10.64800 -15.84900 5.54500 1.000 67.98132 264 GLY A N 1
ATOM 1281 C CA . GLY A 1 163 ? 9.40400 -16.49000 5.93100 1.000 70.52052 264 GLY A CA 1
ATOM 1282 C C . GLY A 1 163 ? 9.57100 -17.79600 6.67600 1.000 80.13781 264 GLY A C 1
ATOM 1283 O O . GLY A 1 163 ? 8.74100 -18.69800 6.52000 1.000 80.43212 264 GLY A O 1
ATOM 1284 N N . GLU A 1 164 ? 10.62700 -17.92400 7.48100 1.000 75.17151 265 GLU A N 1
ATOM 1285 C CA . GLU A 1 164 ? 10.90400 -19.13500 8.23900 1.000 58.94000 265 GLU A CA 1
ATOM 1286 C C . GLU A 1 164 ? 11.10100 -18.78100 9.70200 1.000 71.05954 265 GLU A C 1
ATOM 1287 O O . GLU A 1 164 ? 11.55500 -17.68300 10.03200 1.000 82.11460 265 GLU A O 1
ATOM 1293 N N . LEU A 1 165 ? 10.76400 -19.73000 10.57900 1.000 87.59981 266 LEU A N 1
ATOM 1294 C CA . LEU A 1 165 ? 10.95200 -19.56800 12.01500 1.000 96.27124 266 LEU A CA 1
ATOM 1295 C C . LEU A 1 165 ? 11.40500 -20.87900 12.64400 1.000 99.32017 266 LEU A C 1
ATOM 1296 O O . LEU A 1 165 ? 10.92500 -21.95600 12.27500 1.000 84.56000 266 LEU A O 1
ATOM 1301 N N . TRP A 1 166 ? 12.32800 -20.77200 13.60500 1.000 103.67509 267 TRP A N 1
ATOM 1302 C CA . TRP A 1 166 ? 12.82900 -21.91200 14.36800 1.000 97.85879 267 TRP A CA 1
ATOM 1303 C C . TRP A 1 166 ? 12.13700 -21.93300 15.72600 1.000 98.83718 267 TRP A C 1
ATOM 1304 O O . TRP A 1 166 ? 12.45100 -21.12200 16.60400 1.000 96.55018 267 TRP A O 1
ATOM 1315 N N . VAL A 1 167 ? 11.20100 -22.86300 15.90000 1.000 90.55862 268 VAL A N 1
ATOM 1316 C CA . VAL A 1 167 ? 10.34100 -22.91000 17.07700 1.000 119.41372 268 VAL A CA 1
ATOM 1317 C C . VAL A 1 167 ? 10.35300 -24.32100 17.64700 1.000 116.79614 268 VAL A C 1
ATOM 1318 O O . VAL A 1 167 ? 10.34000 -25.30200 16.89700 1.000 109.77122 268 VAL A O 1
ATOM 1322 N N . ARG A 1 168 ? 10.37800 -24.42200 18.97500 1.000 117.80064 269 ARG A N 1
ATOM 1323 C CA . ARG A 1 168 ? 10.24400 -25.70800 19.65100 1.000 118.08291 269 ARG A CA 1
ATOM 1324 C C . ARG A 1 168 ? 8.77500 -26.08400 19.83500 1.000 117.32545 269 ARG A C 1
ATOM 1325 O O . ARG A 1 168 ? 8.44900 -27.23000 20.14700 1.000 104.43911 269 ARG A O 1
ATOM 1333 N N . VAL B 2 2 ? -30.71900 -2.48400 -18.40600 1.000 128.54565 291 VAL a N 1
ATOM 1334 C CA . VAL B 2 2 ? -29.69500 -2.04000 -17.47000 1.000 109.19870 291 VAL a CA 1
ATOM 1335 C C . VAL B 2 2 ? -30.04900 -2.48000 -16.05700 1.000 104.08000 291 VAL a C 1
ATOM 1336 O O . VAL B 2 2 ? -31.00600 -1.97900 -15.47400 1.000 116.90874 291 VAL a O 1
ATOM 1340 N N . TYR B 2 3 ? -29.28600 -3.42000 -15.50500 1.000 106.43901 292 TYR a N 1
ATOM 1341 C CA . TYR B 2 3 ? -29.47300 -3.84800 -14.12800 1.000 98.36993 292 TYR a CA 1
ATOM 1342 C C . TYR B 2 3 ? -28.23100 -3.52500 -13.30800 1.000 108.16032 292 TYR a C 1
ATOM 1343 O O . TYR B 2 3 ? -27.13900 -3.31700 -13.84400 1.000 109.91779 292 TYR a O 1
ATOM 1352 N N . LYS B 2 4 ? -28.41900 -3.47100 -11.99100 1.000 109.33846 293 LYS a N 1
ATOM 1353 C CA . LYS B 2 4 ? -27.33500 -3.11800 -11.08700 1.000 98.32817 293 LYS a CA 1
ATOM 1354 C C . LYS B 2 4 ? -26.40000 -4.30100 -10.88800 1.000 90.72085 293 LYS a C 1
ATOM 1355 O O . LYS B 2 4 ? -26.84100 -5.43400 -10.68000 1.000 87.02618 293 LYS a O 1
ATOM 1361 N N . THR B 2 5 ? -25.09800 -4.03200 -10.96200 1.000 83.68000 294 THR a N 1
ATOM 1362 C CA . THR B 2 5 ? -24.07800 -5.03700 -10.70900 1.000 89.81279 294 THR a CA 1
ATOM 1363 C C . THR B 2 5 ? -22.98500 -4.43800 -9.84100 1.000 89.08858 294 THR a C 1
ATOM 1364 O O . THR B 2 5 ? -22.95300 -3.23400 -9.57100 1.000 80.09618 294 THR a O 1
ATOM 1368 N N . HIS B 2 6 ? -22.08200 -5.30700 -9.40800 1.000 79.90058 295 HIS a N 1
ATOM 1369 C CA . HIS B 2 6 ? -20.88500 -4.91400 -8.69200 1.000 60.85000 295 HIS a CA 1
ATOM 1370 C C . HIS B 2 6 ? -19.79000 -4.53800 -9.68000 1.000 69.79131 295 HIS a C 1
ATOM 1371 O O . HIS B 2 6 ? -19.72900 -5.06100 -10.79400 1.000 69.16882 295 HIS a O 1
ATOM 1378 N N . VAL B 2 7 ? -18.91600 -3.62300 -9.25900 1.000 66.87000 296 VAL a N 1
ATOM 1379 C CA . VAL B 2 7 ? -17.75400 -3.29300 -10.07700 1.000 59.75685 296 VAL a CA 1
ATOM 1380 C C . VAL B 2 7 ? -16.78000 -4.46200 -10.10800 1.000 58.24000 296 VAL a C 1
ATOM 1381 O O . VAL B 2 7 ? -16.31900 -4.88000 -11.17500 1.000 71.22322 296 VAL a O 1
ATOM 1385 N N . GLU B 2 8 ? -16.44800 -5.00400 -8.94100 1.000 54.74000 297 GLU a N 1
ATOM 1386 C CA . GLU B 2 8 ? -15.53200 -6.12900 -8.82600 1.000 60.25534 297 GLU a CA 1
ATOM 1387 C C . GLU B 2 8 ? -16.27300 -7.31300 -8.23400 1.000 71.44557 297 GLU a C 1
ATOM 1388 O O . GLU B 2 8 ? -16.85500 -7.20700 -7.14900 1.000 75.55200 297 GLU a O 1
ATOM 1394 N N . LYS B 2 9 ? -16.24200 -8.43600 -8.94200 1.000 80.89116 298 LYS a N 1
ATOM 1395 C CA . LYS B 2 9 ? -16.89400 -9.64700 -8.47300 1.000 71.26896 298 LYS a CA 1
ATOM 1396 C C . LYS B 2 9 ? -16.29700 -10.82200 -9.23300 1.000 71.86972 298 LYS a C 1
ATOM 1397 O O . LYS B 2 9 ? -15.76200 -10.65000 -10.33400 1.000 70.16251 298 LYS a O 1
ATOM 1403 N N . ASP B 2 10 ? -16.35500 -12.00400 -8.61000 1.000 64.10801 299 ASP a N 1
ATOM 1404 C CA . ASP B 2 10 ? -15.94600 -13.27200 -9.23400 1.000 81.48000 299 ASP a CA 1
ATOM 1405 C C . ASP B 2 10 ? -14.45000 -13.31000 -9.54000 1.000 71.24156 299 ASP a C 1
ATOM 1406 O O . ASP B 2 10 ? -14.03300 -13.82900 -10.57500 1.000 74.85882 299 ASP a O 1
ATOM 1411 N N . PHE B 2 11 ? -13.64200 -12.76300 -8.64000 1.000 66.14377 300 PHE a N 1
ATOM 1412 C CA . PHE B 2 11 ? -12.19300 -12.76500 -8.75200 1.000 53.56067 300 PHE a CA 1
ATOM 1413 C C . PHE B 2 11 ? -11.59800 -13.76900 -7.77900 1.000 55.78623 300 PHE a C 1
ATOM 1414 O O . PHE B 2 11 ? -12.21500 -14.14200 -6.78100 1.000 63.12793 300 PHE a O 1
ATOM 1422 N N . ILE B 2 12 ? -10.37100 -14.18600 -8.06700 1.000 52.10868 301 ILE a N 1
ATOM 1423 C CA . ILE B 2 12 ? -9.61300 -14.99600 -7.12200 1.000 57.55284 301 ILE a CA 1
ATOM 1424 C C . ILE B 2 12 ? -8.13900 -14.92100 -7.48800 1.000 60.42387 301 ILE a C 1
ATOM 1425 O O . ILE B 2 12 ? -7.77300 -15.03800 -8.66300 1.000 58.74023 301 ILE a O 1
ATOM 1430 N N . ALA B 2 13 ? -7.28200 -14.70500 -6.49800 1.000 40.45000 302 ALA a N 1
ATOM 1431 C CA . ALA B 2 13 ? -5.85200 -14.66300 -6.73800 1.000 42.23375 302 ALA a CA 1
ATOM 1432 C C . ALA B 2 13 ? -5.16200 -15.70100 -5.86800 1.000 53.20678 302 ALA a C 1
ATOM 1433 O O . ALA B 2 13 ? -5.49600 -15.85400 -4.69100 1.000 52.91810 302 ALA a O 1
ATOM 1435 N N . PHE B 2 14 ? -4.19300 -16.40500 -6.44200 1.000 33.43531 303 PHE a N 1
ATOM 1436 C CA . PHE B 2 14 ? -3.44700 -17.42600 -5.71100 1.000 52.20173 303 PHE a CA 1
ATOM 1437 C C . PHE B 2 14 ? -1.96900 -17.05600 -5.78500 1.000 51.86933 303 PHE a C 1
ATOM 1438 O O . PHE B 2 14 ? -1.28700 -17.35900 -6.76400 1.000 69.54767 303 PHE a O 1
ATOM 1446 N N . CYS B 2 15 ? -1.48100 -16.38000 -4.75300 1.000 49.15069 304 CYS a N 1
ATOM 1447 C CA . CYS B 2 15 ? -0.08600 -15.98100 -4.70400 1.000 52.56220 304 CYS a CA 1
ATOM 1448 C C . CYS B 2 15 ? 0.76000 -17.12100 -4.17100 1.000 51.40434 304 CYS a C 1
ATOM 1449 O O . CYS B 2 15 ? 0.29800 -17.94600 -3.37800 1.000 69.57000 304 CYS a O 1
ATOM 1452 N N . SER B 2 16 ? 2.01500 -17.15800 -4.60900 1.000 44.76269 305 SER a N 1
ATOM 1453 C CA . SER B 2 16 ? 2.87400 -18.28300 -4.27800 1.000 47.09699 305 SER a CA 1
ATOM 1454 C C . SER B 2 16 ? 3.40700 -18.23200 -2.85400 1.000 49.96517 305 SER a C 1
ATOM 1455 O O . SER B 2 16 ? 4.00000 -19.21500 -2.40300 1.000 57.68613 305 SER a O 1
ATOM 1458 N N . SER B 2 17 ? 3.21600 -17.13200 -2.13300 1.000 55.30000 306 SER a N 1
ATOM 1459 C CA . SER B 2 17 ? 3.72700 -17.04000 -0.77400 1.000 52.58360 306 SER a CA 1
ATOM 1460 C C . SER B 2 17 ? 2.90600 -16.02700 0.00600 1.000 46.90067 306 SER a C 1
ATOM 1461 O O . SER B 2 17 ? 2.10400 -15.27800 -0.55400 1.000 51.21286 306 SER a O 1
ATOM 1464 N N . THR B 2 18 ? 3.10500 -16.03000 1.32000 1.000 54.35737 307 THR a N 1
ATOM 1465 C CA . THR B 2 18 ? 2.44600 -15.06500 2.17600 1.000 58.44000 307 THR a CA 1
ATOM 1466 C C . THR B 2 18 ? 3.03300 -13.67700 1.94200 1.000 56.33000 307 THR a C 1
ATOM 1467 O O . THR B 2 18 ? 4.16100 -13.54400 1.46000 1.000 60.86676 307 THR a O 1
ATOM 1471 N N . PRO B 2 19 ? 2.28700 -12.62800 2.29300 1.000 53.53360 308 PRO a N 1
ATOM 1472 C CA . PRO B 2 19 ? 2.82100 -11.26600 2.18200 1.000 51.55350 308 PRO a CA 1
ATOM 1473 C C . PRO B 2 19 ? 4.10700 -11.07800 2.97200 1.000 48.17027 308 PRO a C 1
ATOM 1474 O O . PRO B 2 19 ? 4.27000 -11.61900 4.06700 1.000 49.39375 308 PRO a O 1
ATOM 1478 N N . HIS B 2 20 ? 5.01000 -10.27400 2.39900 1.000 55.19906 309 HIS a N 1
ATOM 1479 C CA . HIS B 2 20 ? 6.31600 -9.86200 2.92100 1.000 43.82085 309 HIS a CA 1
ATOM 1480 C C . HIS B 2 20 ? 7.38200 -10.93500 2.77200 1.000 56.17259 309 HIS a C 1
ATOM 1481 O O . HIS B 2 20 ? 8.51900 -10.71300 3.19900 1.000 54.18822 309 HIS a O 1
ATOM 1488 N N . ASN B 2 21 ? 7.06000 -12.08400 2.18800 1.000 48.79408 310 ASN a N 1
ATOM 1489 C CA . ASN B 2 21 ? 7.94000 -13.24000 2.17600 1.000 47.13046 310 ASN a CA 1
ATOM 1490 C C . ASN B 2 21 ? 8.28700 -13.64200 0.75000 1.000 50.85939 310 ASN a C 1
ATOM 1491 O O . ASN B 2 21 ? 7.65900 -13.21300 -0.21700 1.000 60.23895 310 ASN a O 1
ATOM 1496 N N . VAL B 2 22 ? 9.27700 -14.51400 0.64400 1.000 55.88354 311 VAL a N 1
ATOM 1497 C CA . VAL B 2 22 ? 9.89700 -14.88400 -0.62300 1.000 65.84895 311 VAL a CA 1
ATOM 1498 C C . VAL B 2 22 ? 9.31600 -16.20400 -1.10700 1.000 61.44820 311 VAL a C 1
ATOM 1499 O O . VAL B 2 22 ? 9.03000 -17.10100 -0.30400 1.000 82.82147 311 VAL a O 1
ATOM 1503 N N . SER B 2 23 ? 9.13000 -16.32100 -2.41900 1.000 55.70000 312 SER a N 1
ATOM 1504 C CA . SER B 2 23 ? 8.73900 -17.57600 -3.04300 1.000 64.72360 312 SER a CA 1
ATOM 1505 C C . SER B 2 23 ? 9.93200 -18.17100 -3.78400 1.000 75.03981 312 SER a C 1
ATOM 1506 O O . SER B 2 23 ? 10.77200 -17.45100 -4.33300 1.000 61.25168 312 SER a O 1
ATOM 1509 N N . TRP B 2 24 ? 10.00500 -19.49900 -3.78500 1.000 76.72148 313 TRP a N 1
ATOM 1510 C CA . TRP B 2 24 ? 11.19400 -20.20800 -4.23000 1.000 62.02561 313 TRP a CA 1
ATOM 1511 C C . TRP B 2 24 ? 10.94100 -20.94200 -5.53700 1.000 66.71823 313 TRP a C 1
ATOM 1512 O O . TRP B 2 24 ? 9.83200 -21.41000 -5.81100 1.000 75.22227 313 TRP a O 1
ATOM 1523 N N . ARG B 2 25 ? 11.99700 -21.04500 -6.33300 1.000 70.03793 314 ARG a N 1
ATOM 1524 C CA . ARG B 2 25 ? 11.92700 -21.64500 -7.65300 1.000 88.71043 314 ARG a CA 1
ATOM 1525 C C . ARG B 2 25 ? 13.17300 -22.48700 -7.87300 1.000 85.90474 314 ARG a C 1
ATOM 1526 O O . ARG B 2 25 ? 14.27200 -22.09700 -7.46800 1.000 79.91474 314 ARG a O 1
ATOM 1534 N N . ASP B 2 26 ? 12.99600 -23.64800 -8.49500 1.000 76.02755 315 ASP a N 1
ATOM 1535 C CA . ASP B 2 26 ? 14.10700 -24.54400 -8.77400 1.000 91.32877 315 ASP a CA 1
ATOM 1536 C C . ASP B 2 26 ? 14.59100 -24.33800 -10.20100 1.000 100.95267 315 ASP a C 1
ATOM 1537 O O . ASP B 2 26 ? 13.78900 -24.32900 -11.14000 1.000 102.30785 315 ASP a O 1
ATOM 1542 N N . SER B 2 27 ? 15.90700 -24.19100 -10.36300 1.000 96.13974 316 SER a N 1
ATOM 1543 C CA . SER B 2 27 ? 16.46700 -23.87000 -11.66800 1.000 92.78168 316 SER a CA 1
ATOM 1544 C C . SER B 2 27 ? 16.43600 -25.04300 -12.63600 1.000 88.88597 316 SER a C 1
ATOM 1545 O O . SER B 2 27 ? 16.80200 -24.86500 -13.80200 1.000 105.68027 316 SER a O 1
ATOM 1548 N N . THR B 2 28 ? 16.01700 -26.22500 -12.19100 1.000 88.36892 317 THR a N 1
ATOM 1549 C CA . THR B 2 28 ? 15.97600 -27.40000 -13.04900 1.000 96.74201 317 THR a CA 1
ATOM 1550 C C . THR B 2 28 ? 14.56900 -27.89000 -13.35100 1.000 107.15203 317 THR a C 1
ATOM 1551 O O . THR B 2 28 ? 14.34200 -28.43200 -14.43300 1.000 117.56439 317 THR a O 1
ATOM 1555 N N . MET B 2 29 ? 13.61700 -27.71100 -12.43300 1.000 109.68420 318 MET a N 1
ATOM 1556 C CA . MET B 2 29 ? 12.24600 -28.14900 -12.65500 1.000 98.33035 318 MET a CA 1
ATOM 1557 C C . MET B 2 29 ? 11.24300 -27.01300 -12.76000 1.000 105.66565 318 MET a C 1
ATOM 1558 O O . MET B 2 29 ? 10.14300 -27.23200 -13.27700 1.000 115.98097 318 MET a O 1
ATOM 1563 N N . GLY B 2 30 ? 11.58200 -25.82700 -12.28500 1.000 97.04452 319 GLY a N 1
ATOM 1564 C CA . GLY B 2 30 ? 10.65400 -24.72100 -12.22300 1.000 81.94667 319 GLY a CA 1
ATOM 1565 C C . GLY B 2 30 ? 10.37200 -24.32600 -10.78500 1.000 87.77549 319 GLY a C 1
ATOM 1566 O O . GLY B 2 30 ? 11.05100 -24.74300 -9.84200 1.000 89.63101 319 GLY a O 1
ATOM 1567 N N . SER B 2 31 ? 9.34300 -23.50300 -10.62700 1.000 80.66707 320 SER a N 1
ATOM 1568 C CA . SER B 2 31 ? 8.95700 -23.02700 -9.30900 1.000 79.38811 320 SER a CA 1
ATOM 1569 C C . SER B 2 31 ? 8.22200 -24.11700 -8.54500 1.000 80.60156 320 SER a C 1
ATOM 1570 O O . SER B 2 31 ? 7.41800 -24.86200 -9.11400 1.000 78.39237 320 SER a O 1
ATOM 1573 N N . ILE B 2 32 ? 8.50800 -24.20800 -7.24500 1.000 63.21152 321 ILE a N 1
ATOM 1574 C CA . ILE B 2 32 ? 7.84900 -25.21300 -6.41800 1.000 56.33606 321 ILE a CA 1
ATOM 1575 C C . ILE B 2 32 ? 6.34200 -25.03500 -6.47000 1.000 75.51963 321 ILE a C 1
ATOM 1576 O O . ILE B 2 32 ? 5.58200 -26.01300 -6.53200 1.000 85.63799 321 ILE a O 1
ATOM 1581 N N . PHE B 2 33 ? 5.88800 -23.78000 -6.44700 1.000 77.75143 322 PHE a N 1
ATOM 1582 C CA . PHE B 2 33 ? 4.45900 -23.50500 -6.41500 1.000 61.39487 322 PHE a CA 1
ATOM 1583 C C . PHE B 2 33 ? 3.78400 -23.99900 -7.68600 1.000 67.86860 322 PHE a C 1
ATOM 1584 O O . PHE B 2 33 ? 2.73400 -24.64700 -7.63400 1.000 75.72000 322 PHE a O 1
ATOM 1592 N N . ILE B 2 34 ? 4.39500 -23.72900 -8.83800 1.000 69.08732 323 ILE a N 1
ATOM 1593 C CA . ILE B 2 34 ? 3.82100 -24.16700 -10.10500 1.000 67.43381 323 ILE a CA 1
ATOM 1594 C C . ILE B 2 34 ? 3.86600 -25.68300 -10.21700 1.000 79.58251 323 ILE a C 1
ATOM 1595 O O . ILE B 2 34 ? 2.94500 -26.31000 -10.75700 1.000 83.68771 323 ILE a O 1
ATOM 1600 N N . THR B 2 35 ? 4.93500 -26.29700 -9.70900 1.000 74.52145 324 THR a N 1
ATOM 1601 C CA . THR B 2 35 ? 5.03100 -27.75200 -9.71600 1.000 72.30300 324 THR a CA 1
ATOM 1602 C C . THR B 2 35 ? 3.87600 -28.37600 -8.94700 1.000 77.44457 324 THR a C 1
ATOM 1603 O O . THR B 2 35 ? 3.11700 -29.18800 -9.49200 1.000 73.90097 324 THR a O 1
ATOM 1607 N N . GLN B 2 36 ? 3.72400 -27.99700 -7.67400 1.000 78.31354 325 GLN a N 1
ATOM 1608 C CA . GLN B 2 36 ? 2.64100 -28.54400 -6.86500 1.000 76.45623 325 GLN a CA 1
ATOM 1609 C C . GLN B 2 36 ? 1.27400 -28.19800 -7.44000 1.000 74.82038 325 GLN a C 1
ATOM 1610 O O . GLN B 2 36 ? 0.34400 -29.00700 -7.35600 1.000 74.45036 325 GLN a O 1
ATOM 1616 N N . LEU B 2 37 ? 1.13200 -27.01000 -8.03100 1.000 68.49180 326 LEU a N 1
ATOM 1617 C CA . LEU B 2 37 ? -0.14800 -26.61600 -8.60500 1.000 72.13474 326 LEU a CA 1
ATOM 1618 C C . LEU B 2 37 ? -0.53200 -27.53100 -9.75700 1.000 81.17741 326 LEU a C 1
ATOM 1619 O O . LEU B 2 37 ? -1.66600 -28.02000 -9.82300 1.000 75.89166 326 LEU a O 1
ATOM 1624 N N . ILE B 2 38 ? 0.40600 -27.77200 -10.67900 1.000 88.05366 327 ILE a N 1
ATOM 1625 C CA . ILE B 2 38 ? 0.14800 -28.69600 -11.78100 1.000 90.94991 327 ILE a CA 1
ATOM 1626 C C . ILE B 2 38 ? -0.15500 -30.08800 -11.24700 1.000 84.81113 327 ILE a C 1
ATOM 1627 O O . ILE B 2 38 ? -1.07800 -30.76300 -11.72100 1.000 78.34023 327 ILE a O 1
ATOM 1632 N N . THR B 2 39 ? 0.62100 -30.54200 -10.25900 1.000 83.12836 328 THR a N 1
ATOM 1633 C CA . THR B 2 39 ? 0.38800 -31.85900 -9.67700 1.000 71.31659 328 THR a CA 1
ATOM 1634 C C . THR B 2 39 ? -1.04500 -31.98800 -9.17700 1.000 72.60123 328 THR a C 1
ATOM 1635 O O . THR B 2 39 ? -1.77300 -32.90800 -9.56900 1.000 79.36000 328 THR a O 1
ATOM 1639 N N . CYS B 2 40 ? -1.47300 -31.05000 -8.33100 1.000 88.44000 329 CYS a N 1
ATOM 1640 C CA . CYS B 2 40 ? -2.80500 -31.12600 -7.74200 1.000 85.75837 329 CYS a CA 1
ATOM 1641 C C . CYS B 2 40 ? -3.90000 -30.94800 -8.78100 1.000 73.13000 329 CYS a C 1
ATOM 1642 O O . CYS B 2 40 ? -4.97200 -31.54400 -8.65100 1.000 93.50342 329 CYS a O 1
ATOM 1645 N N . PHE B 2 41 ? -3.65800 -30.14700 -9.81600 1.000 75.12038 330 PHE a N 1
ATOM 1646 C CA . PHE B 2 41 ? -4.66200 -30.01400 -10.86300 1.000 85.44752 330 PHE a CA 1
ATOM 1647 C C . PHE B 2 41 ? -4.82200 -31.31300 -11.63400 1.000 97.12000 330 PHE a C 1
ATOM 1648 O O . PHE B 2 41 ? -5.94800 -31.74800 -11.90200 1.000 102.95000 330 PHE a O 1
ATOM 1656 N N . GLN B 2 42 ? -3.71200 -31.95100 -12.00300 1.000 90.37001 331 GLN a N 1
ATOM 1657 C CA . GLN B 2 42 ? -3.81700 -33.23100 -12.68900 1.000 92.70163 331 GLN a CA 1
ATOM 1658 C C . GLN B 2 42 ? -4.51300 -34.25800 -11.80900 1.000 95.32095 331 GLN a C 1
ATOM 1659 O O . GLN B 2 42 ? -5.36500 -35.01900 -12.28100 1.000 98.90333 331 GLN a O 1
ATOM 1665 N N . LYS B 2 43 ? -4.19300 -34.26300 -10.51600 1.000 79.22000 332 LYS a N 1
ATOM 1666 C CA . LYS B 2 43 ? -4.64900 -35.35100 -9.66600 1.000 76.85000 332 LYS a CA 1
ATOM 1667 C C . LYS B 2 43 ? -6.08700 -35.16900 -9.18700 1.000 92.65183 332 LYS a C 1
ATOM 1668 O O . LYS B 2 43 ? -6.77100 -36.16600 -8.93300 1.000 102.62605 332 LYS a O 1
ATOM 1674 N N . TYR B 2 44 ? -6.58200 -33.92900 -9.07500 1.000 93.95000 333 TYR a N 1
ATOM 1675 C CA . TYR B 2 44 ? -7.84300 -33.69000 -8.38200 1.000 71.26000 333 TYR a CA 1
ATOM 1676 C C . TYR B 2 44 ? -8.87300 -32.86100 -9.13600 1.000 74.23000 333 TYR a C 1
ATOM 1677 O O . TYR B 2 44 ? -10.00000 -32.74300 -8.64600 1.000 80.81052 333 TYR a O 1
ATOM 1686 N N . SER B 2 45 ? -8.54300 -32.28400 -10.29300 1.000 80.12692 334 SER a N 1
ATOM 1687 C CA . SER B 2 45 ? -9.46500 -31.34700 -10.93200 1.000 81.00637 334 SER a CA 1
ATOM 1688 C C . SER B 2 45 ? -10.76700 -31.99600 -11.36900 1.000 79.53402 334 SER a C 1
ATOM 1689 O O . SER B 2 45 ? -11.74500 -31.28400 -11.61800 1.000 86.57300 334 SER a O 1
ATOM 1692 N N . TRP B 2 46 ? -10.80300 -33.32000 -11.47900 1.000 106.36938 335 TRP a N 1
ATOM 1693 C CA . TRP B 2 46 ? -11.99900 -33.99200 -11.96800 1.000 109.44669 335 TRP a CA 1
ATOM 1694 C C . TRP B 2 46 ? -13.07300 -34.10600 -10.89900 1.000 110.19279 335 TRP a C 1
ATOM 1695 O O . TRP B 2 46 ? -14.26600 -34.08300 -11.22100 1.000 99.45515 335 TRP a O 1
ATOM 1706 N N . CYS B 2 47 ? -12.67600 -34.22300 -9.63300 1.000 102.55878 336 CYS a N 1
ATOM 1707 C CA . CYS B 2 47 ? -13.60800 -34.44900 -8.54100 1.000 98.46000 336 CYS a CA 1
ATOM 1708 C C . CYS B 2 47 ? -13.71800 -33.27800 -7.57600 1.000 112.49997 336 CYS a C 1
ATOM 1709 O O . CYS B 2 47 ? -14.62500 -33.27700 -6.73600 1.000 127.27776 336 CYS a O 1
ATOM 1712 N N . CYS B 2 48 ? -12.83200 -32.29200 -7.66800 1.000 105.37997 337 CYS a N 1
ATOM 1713 C CA . CYS B 2 48 ? -12.81600 -31.14600 -6.77300 1.000 94.89000 337 CYS a CA 1
ATOM 1714 C C . CYS B 2 48 ? -12.99900 -29.86200 -7.57300 1.000 98.87731 337 CYS a C 1
ATOM 1715 O O . CYS B 2 48 ? -12.87800 -29.84400 -8.80100 1.000 107.91214 337 CYS a O 1
ATOM 1718 N N . HIS B 2 49 ? -13.29600 -28.77400 -6.86500 1.000 94.16508 338 HIS a N 1
ATOM 1719 C CA . HIS B 2 49 ? -13.37300 -27.45700 -7.48100 1.000 88.21000 338 HIS a CA 1
ATOM 1720 C C . HIS B 2 49 ? -12.08600 -26.67700 -7.22500 1.000 93.70151 338 HIS a C 1
ATOM 1721 O O . HIS B 2 49 ? -11.19600 -27.11200 -6.48400 1.000 86.68259 338 HIS a O 1
ATOM 1728 N N . LEU B 2 50 ? -12.00600 -25.50200 -7.86000 1.000 70.86000 339 LEU a N 1
ATOM 1729 C CA . LEU B 2 50 ? -10.76300 -24.73700 -7.88800 1.000 65.18000 339 LEU a CA 1
ATOM 1730 C C . LEU B 2 50 ? -10.22500 -24.49000 -6.48300 1.000 88.18000 339 LEU a C 1
ATOM 1731 O O . LEU B 2 50 ? -9.03800 -24.70900 -6.21000 1.000 75.86724 339 LEU a O 1
ATOM 1736 N N . GLU B 2 51 ? -11.09200 -24.03000 -5.57700 1.000 75.14608 340 GLU a N 1
ATOM 1737 C CA . GLU B 2 51 ? -10.65900 -23.75200 -4.21600 1.000 68.00000 340 GLU a CA 1
ATOM 1738 C C . GLU B 2 51 ? -10.18200 -25.01400 -3.50900 1.000 86.57241 340 GLU a C 1
ATOM 1739 O O . GLU B 2 51 ? -9.25200 -24.95200 -2.69800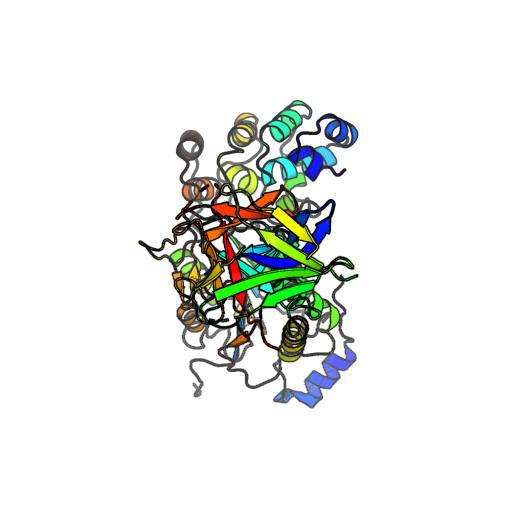 1.000 78.12781 340 GLU a O 1
ATOM 1745 N N . GLU B 2 52 ? -10.78500 -26.16700 -3.81300 1.000 95.16464 341 GLU a N 1
ATOM 1746 C CA . GLU B 2 52 ? -10.34300 -27.40900 -3.18400 1.000 88.06643 341 GLU a CA 1
ATOM 1747 C C . GLU B 2 52 ? -8.97000 -27.82300 -3.68900 1.000 84.00091 341 GLU a C 1
ATOM 1748 O O . GLU B 2 52 ? -8.12400 -28.27700 -2.90800 1.000 76.70868 341 GLU a O 1
ATOM 1754 N N . VAL B 2 53 ? -8.72700 -27.66700 -4.99100 1.000 77.15373 342 VAL a N 1
ATOM 1755 C CA . VAL B 2 53 ? -7.39000 -27.91500 -5.51900 1.000 80.65939 342 VAL a CA 1
ATOM 1756 C C . VAL B 2 53 ? -6.38400 -26.96800 -4.87400 1.000 81.46414 342 VAL a C 1
ATOM 1757 O O . VAL B 2 53 ? -5.27800 -27.37700 -4.49300 1.000 71.10465 342 VAL a O 1
ATOM 1761 N N . PHE B 2 54 ? -6.75300 -25.69000 -4.73400 1.000 70.25147 343 PHE a N 1
ATOM 1762 C CA . PHE B 2 54 ? -5.84800 -24.73800 -4.10500 1.000 55.69000 343 PHE a CA 1
ATOM 1763 C C . PHE B 2 54 ? -5.58600 -25.10100 -2.65100 1.000 81.49456 343 PHE a C 1
ATOM 1764 O O . PHE B 2 54 ? -4.47400 -24.89100 -2.15000 1.000 76.17249 343 PHE a O 1
ATOM 1772 N N . ARG B 2 55 ? -6.58700 -25.64900 -1.95900 1.000 82.36084 344 ARG a N 1
ATOM 1773 C CA . ARG B 2 55 ? -6.36700 -26.06600 -0.58000 1.000 74.77950 344 ARG a CA 1
ATOM 1774 C C . ARG B 2 55 ? -5.46900 -27.29300 -0.52200 1.000 75.78661 344 ARG a C 1
ATOM 1775 O O . ARG B 2 55 ? -4.66000 -27.42800 0.39900 1.000 66.55297 344 ARG a O 1
ATOM 1783 N N . LYS B 2 56 ? -5.59200 -28.19300 -1.50100 1.000 75.76274 345 LYS a N 1
ATOM 1784 C CA . LYS B 2 56 ? -4.63700 -29.29200 -1.61000 1.000 83.18442 345 LYS a CA 1
ATOM 1785 C C . LYS B 2 56 ? -3.22100 -28.75700 -1.77700 1.000 79.57301 345 LYS a C 1
ATOM 1786 O O . LYS B 2 56 ? -2.27400 -29.24900 -1.14600 1.000 87.43157 345 LYS a O 1
ATOM 1792 N N . VAL B 2 57 ? -3.06700 -27.73500 -2.62000 1.000 76.34149 346 VAL a N 1
ATOM 1793 C CA . VAL B 2 57 ? -1.76400 -27.10100 -2.81000 1.000 75.97484 346 VAL a CA 1
ATOM 1794 C C . VAL B 2 57 ? -1.25000 -26.53700 -1.49200 1.000 92.19406 346 VAL a C 1
ATOM 1795 O O . VAL B 2 57 ? -0.10300 -26.77200 -1.09700 1.000 97.02946 346 VAL a O 1
ATOM 1799 N N . GLN B 2 58 ? -2.09500 -25.77900 -0.79300 1.000 83.85707 347 GLN a N 1
ATOM 1800 C CA . GLN B 2 58 ? -1.67700 -25.18400 0.47000 1.000 75.68943 347 GLN a CA 1
ATOM 1801 C C . GLN B 2 58 ? -1.32800 -26.24900 1.50100 1.000 82.76686 347 GLN a C 1
ATOM 1802 O O . GLN B 2 58 ? -0.38900 -26.07000 2.28400 1.000 87.52883 347 GLN a O 1
ATOM 1808 N N . GLN B 2 59 ? -2.05100 -27.36900 1.50300 1.000 79.04630 348 GLN a N 1
ATOM 1809 C CA . GLN B 2 59 ? -1.73500 -28.44600 2.43000 1.000 83.24747 348 GLN a CA 1
ATOM 1810 C C . GLN B 2 59 ? -0.39600 -29.08700 2.10000 1.000 89.82745 348 GLN a C 1
ATOM 1811 O O . GLN B 2 59 ? 0.33800 -29.49400 3.00900 1.000 73.87000 348 GLN a O 1
ATOM 1817 N N . SER B 2 60 ? -0.05600 -29.17600 0.81000 1.000 93.88000 349 SER a N 1
ATOM 1818 C CA . SER B 2 60 ? 1.23000 -29.73900 0.41400 1.000 77.21000 349 SER a CA 1
ATOM 1819 C C . SER B 2 60 ? 2.41300 -28.87600 0.83700 1.000 81.70624 349 SER a C 1
ATOM 1820 O O . SER B 2 60 ? 3.55500 -29.33800 0.74900 1.000 90.24387 349 SER a O 1
ATOM 1823 N N . PHE B 2 61 ? 2.17800 -27.64200 1.28300 1.000 83.52829 350 PHE a N 1
ATOM 1824 C CA . PHE B 2 61 ? 3.22200 -26.80100 1.85600 1.000 80.46029 350 PHE a CA 1
ATOM 1825 C C . PHE B 2 61 ? 3.08700 -26.65500 3.36800 1.000 87.48157 350 PHE a C 1
ATOM 1826 O O . PHE B 2 61 ? 3.82300 -25.86500 3.96800 1.000 85.98427 350 PHE a O 1
ATOM 1834 N N . GLU B 2 62 ? 2.15800 -27.38400 3.99500 1.000 85.90290 351 GLU a N 1
ATOM 1835 C CA . GLU B 2 62 ? 1.90600 -27.19500 5.42200 1.000 80.97902 351 GLU a CA 1
ATOM 1836 C C . GLU B 2 62 ? 3.15400 -27.47700 6.24900 1.000 72.02613 351 GLU a C 1
ATOM 1837 O O . GLU B 2 62 ? 3.45500 -26.74800 7.19900 1.000 74.49234 351 GLU a O 1
ATOM 1843 N N . THR B 2 63 ? 3.89000 -28.53900 5.91000 1.000 88.94028 352 THR a N 1
ATOM 1844 C CA . THR B 2 63 ? 5.11600 -28.86500 6.62000 1.000 91.01004 352 THR a CA 1
ATOM 1845 C C . THR B 2 63 ? 6.30400 -28.38400 5.80300 1.000 83.81000 352 THR a C 1
ATOM 1846 O O . THR B 2 63 ? 6.54300 -28.91200 4.70600 1.000 94.22000 352 THR a O 1
ATOM 1850 N N . PRO B 2 64 ? 7.06900 -27.39800 6.27600 1.000 74.20000 353 PRO a N 1
ATOM 1851 C CA . PRO B 2 64 ? 8.16200 -26.84600 5.45900 1.000 82.96000 353 PRO a CA 1
ATOM 1852 C C . PRO B 2 64 ? 9.26200 -27.87600 5.24600 1.000 85.90000 353 PRO a C 1
ATOM 1853 O O . PRO B 2 64 ? 9.85700 -28.38100 6.20000 1.000 112.00946 353 PRO a O 1
ATOM 1857 N N . ARG B 2 65 ? 9.52500 -28.18400 3.97900 1.000 95.43932 354 ARG a N 1
ATOM 1858 C CA . ARG B 2 65 ? 10.54200 -29.15800 3.61500 1.000 92.39000 354 ARG a CA 1
ATOM 1859 C C . ARG B 2 65 ? 11.91100 -28.49300 3.55400 1.000 92.40828 354 ARG a C 1
ATOM 1860 O O . ARG B 2 65 ? 12.50100 -28.18200 4.59400 1.000 94.21681 354 ARG a O 1
ATOM 1868 N N . ALA B 2 66 ? 12.41900 -28.26100 2.34300 1.000 86.82000 355 ALA a N 1
ATOM 1869 C CA . ALA B 2 66 ? 13.70500 -27.58600 2.19300 1.000 93.61000 355 ALA a CA 1
ATOM 1870 C C . ALA B 2 66 ? 13.60100 -26.12500 2.61300 1.000 96.94000 355 ALA a C 1
ATOM 1871 O O . ALA B 2 66 ? 14.27500 -25.68300 3.55100 1.000 104.05000 355 ALA a O 1
ATOM 1873 N N . LYS B 2 67 ? 12.75800 -25.35800 1.90700 1.000 100.27649 356 LYS a N 1
ATOM 1874 C CA . LYS B 2 67 ? 12.46700 -23.98100 2.26800 1.000 95.37612 356 LYS a CA 1
ATOM 1875 C C . LYS B 2 67 ? 11.00400 -23.87600 2.67900 1.000 95.23238 356 LYS a C 1
ATOM 1876 O O . LYS B 2 67 ? 10.17200 -24.71400 2.31200 1.000 76.72609 356 LYS a O 1
ATOM 1882 N N . ALA B 2 68 ? 10.69500 -22.83800 3.45100 1.000 95.69902 357 ALA a N 1
ATOM 1883 C CA . ALA B 2 68 ? 9.33700 -22.59600 3.92000 1.000 96.32956 357 ALA a CA 1
ATOM 1884 C C . ALA B 2 68 ? 8.65100 -21.58700 3.00800 1.000 79.94890 357 ALA a C 1
ATOM 1885 O O . ALA B 2 68 ? 9.23600 -20.55300 2.66800 1.000 93.06808 357 ALA a O 1
ATOM 1887 N N . GLN B 2 69 ? 7.41200 -21.89400 2.62200 1.000 58.79814 358 GLN a N 1
ATOM 1888 C CA . GLN B 2 69 ? 6.64200 -21.07500 1.69500 1.000 57.80051 358 GLN a CA 1
ATOM 1889 C C . GLN B 2 69 ? 5.17100 -21.46400 1.74400 1.000 63.54186 358 GLN a C 1
ATOM 1890 O O . GLN B 2 69 ? 4.82700 -22.62100 1.48700 1.000 66.43823 358 GLN a O 1
ATOM 1896 N N . MET B 2 70 ? 4.29500 -20.51600 2.06400 1.000 54.86446 359 MET a N 1
ATOM 1897 C CA . MET B 2 70 ? 2.86000 -20.79000 2.15700 1.000 63.67000 359 MET a CA 1
ATOM 1898 C C . MET B 2 70 ? 2.09800 -19.96600 1.12800 1.000 48.47499 359 MET a C 1
ATOM 1899 O O . MET B 2 70 ? 1.82900 -18.77300 1.35400 1.000 59.13799 359 MET a O 1
ATOM 1904 N N . PRO B 2 71 ? 1.73000 -20.54600 -0.01000 1.000 45.28587 360 PRO a N 1
ATOM 1905 C CA . PRO B 2 71 ? 0.89300 -19.81100 -0.96600 1.000 56.91167 360 PRO a CA 1
ATOM 1906 C C . PRO B 2 71 ? -0.41700 -19.39000 -0.32300 1.000 54.44168 360 PRO a C 1
ATOM 1907 O O . PRO B 2 71 ? -0.98600 -20.11300 0.49600 1.000 64.16348 360 PRO a O 1
ATOM 1911 N N . THR B 2 72 ? -0.89200 -18.20200 -0.68800 1.000 51.13618 361 THR a N 1
ATOM 1912 C CA . THR B 2 72 ? -2.07900 -17.63600 -0.06200 1.000 48.79804 361 THR a CA 1
ATOM 1913 C C . THR B 2 72 ? -3.09200 -17.19200 -1.10600 1.000 48.24756 361 THR a C 1
ATOM 1914 O O . THR B 2 72 ? -2.72900 -16.66800 -2.16200 1.000 49.30409 361 THR a O 1
ATOM 1918 N N . ILE B 2 73 ? -4.36000 -17.39500 -0.79200 1.000 49.23876 362 ILE a N 1
ATOM 1919 C CA . ILE B 2 73 ? -5.47000 -16.88700 -1.58800 1.000 54.43000 362 ILE a CA 1
ATOM 1920 C C . ILE B 2 73 ? -5.72800 -15.44100 -1.19000 1.000 47.67559 362 ILE a C 1
ATOM 1921 O O . ILE B 2 73 ? -5.60200 -15.08200 -0.01400 1.000 47.65548 362 ILE a O 1
ATOM 1926 N N . GLU B 2 74 ? -6.08100 -14.60800 -2.17200 1.000 44.34437 363 GLU a N 1
ATOM 1927 C CA . GLU B 2 74 ? -6.20200 -13.16900 -1.97600 1.000 47.02188 363 GLU a CA 1
ATOM 1928 C C . GLU B 2 74 ? -7.30000 -12.62500 -2.88000 1.000 47.58506 363 GLU a C 1
ATOM 1929 O O . GLU B 2 74 ? -7.53500 -13.14700 -3.97600 1.000 50.94000 363 GLU a O 1
ATOM 1935 N N . ARG B 2 75 ? -7.97100 -11.57200 -2.40200 1.000 39.39000 364 ARG a N 1
ATOM 1936 C CA . ARG B 2 75 ? -9.01500 -10.86400 -3.15200 1.000 34.30647 364 ARG a CA 1
ATOM 1937 C C . ARG B 2 75 ? -10.11700 -11.79100 -3.66300 1.000 46.46940 364 ARG a C 1
ATOM 1938 O O . ARG B 2 75 ? -10.59000 -11.64200 -4.78900 1.000 57.63286 364 ARG a O 1
ATOM 1946 N N . LEU B 2 76 ? -10.55400 -12.73300 -2.82900 1.000 39.87154 365 LEU a N 1
ATOM 1947 C CA . LEU B 2 76 ? -11.54100 -13.73400 -3.23500 1.000 47.67510 365 LEU a CA 1
ATOM 1948 C C . LEU B 2 76 ? -12.94800 -13.12900 -3.24100 1.000 52.36308 365 LEU a C 1
ATOM 1949 O O . LEU B 2 76 ? -13.52400 -12.86600 -2.18300 1.000 59.77474 365 LEU a O 1
ATOM 1954 N N . SER B 2 77 ? -13.52200 -12.93600 -4.42900 1.000 44.45027 366 SER a N 1
ATOM 1955 C CA . SER B 2 77 ? -14.82600 -12.29800 -4.57700 1.000 50.24442 366 SER a CA 1
ATOM 1956 C C . SER B 2 77 ? -15.83300 -13.22600 -5.24900 1.000 69.08260 366 SER a C 1
ATOM 1957 O O . SER B 2 77 ? -16.77100 -12.76400 -5.90200 1.000 67.46269 366 SER a O 1
ATOM 1960 N N . MET B 2 78 ? -15.65100 -14.53400 -5.10200 1.000 66.20000 367 MET a N 1
ATOM 1961 C CA . MET B 2 78 ? -16.46700 -15.50500 -5.81500 1.000 60.74810 367 MET a CA 1
ATOM 1962 C C . MET B 2 78 ? -17.74500 -15.80600 -5.04700 1.000 79.68014 367 MET a C 1
ATOM 1963 O O . MET B 2 78 ? -17.73800 -15.91200 -3.81700 1.000 80.22409 367 MET a O 1
ATOM 1968 N N . THR B 2 79 ? -18.84600 -15.93900 -5.78700 1.000 76.18877 368 THR a N 1
ATOM 1969 C CA . THR B 2 79 ? -20.14600 -16.23700 -5.20300 1.000 68.86733 368 THR a CA 1
ATOM 1970 C C . THR B 2 79 ? -20.52700 -17.70200 -5.31300 1.000 72.87843 368 THR a C 1
ATOM 1971 O O . THR B 2 79 ? -21.31500 -18.18800 -4.49600 1.000 88.36694 368 THR a O 1
ATOM 1975 N N . ARG B 2 80 ? -20.00100 -18.40500 -6.30700 1.000 75.92394 369 ARG a N 1
ATOM 1976 C CA . ARG B 2 80 ? -20.29000 -19.81000 -6.54900 1.000 77.04769 369 ARG a CA 1
ATOM 1977 C C . ARG B 2 80 ? -18.98900 -20.60100 -6.52500 1.000 83.35928 369 ARG a C 1
ATOM 1978 O O . ARG B 2 80 ? -17.89800 -20.04200 -6.38900 1.000 97.44046 369 ARG a O 1
ATOM 1986 N N . TYR B 2 81 ? -19.10700 -21.91700 -6.65400 1.000 76.71991 370 TYR a N 1
ATOM 1987 C CA . TYR B 2 81 ? -17.93400 -22.76500 -6.78400 1.000 85.22342 370 TYR a CA 1
ATOM 1988 C C . TYR B 2 81 ? -17.61000 -22.98000 -8.25700 1.000 90.08014 370 TYR a C 1
ATOM 1989 O O . TYR B 2 81 ? -18.49300 -22.95300 -9.11800 1.000 80.75465 370 TYR a O 1
ATOM 1998 N N . PHE B 2 82 ? -16.32300 -23.16800 -8.53900 1.000 92.28656 371 PHE a N 1
ATOM 1999 C CA . PHE B 2 82 ? -15.81700 -23.28700 -9.90300 1.000 81.04890 371 PHE a CA 1
ATOM 2000 C C . PHE B 2 82 ? -15.31400 -24.70800 -10.10300 1.000 88.50427 371 PHE a C 1
ATOM 2001 O O . PHE B 2 82 ? -14.25800 -25.07700 -9.57900 1.000 79.98439 371 PHE a O 1
ATOM 2009 N N . TYR B 2 83 ? -16.06600 -25.49600 -10.86400 1.000 108.73714 372 TYR a N 1
ATOM 2010 C CA . TYR B 2 83 ? -15.64900 -26.83400 -11.26800 1.000 110.80266 372 TYR a CA 1
ATOM 2011 C C . TYR B 2 83 ? -15.16000 -26.75700 -12.71000 1.000 96.91000 372 TYR a C 1
ATOM 2012 O O . TYR B 2 83 ? -15.93300 -26.44700 -13.62100 1.000 100.93000 372 TYR a O 1
ATOM 2021 N N . LEU B 2 84 ? -13.86700 -27.02200 -12.90900 1.000 91.97000 373 LEU a N 1
ATOM 2022 C CA . LEU B 2 84 ? -13.29400 -26.93700 -14.24700 1.000 92.04832 373 LEU a CA 1
ATOM 2023 C C . LEU B 2 84 ? -13.85200 -28.00600 -15.16900 1.000 105.00235 373 LEU a C 1
ATOM 2024 O O . LEU B 2 84 ? -13.91100 -27.79800 -16.38800 1.000 99.32544 373 LEU a O 1
ATOM 2029 N N . PHE B 2 85 ? -14.25800 -29.14500 -14.60900 1.000 119.20332 374 PHE a N 1
ATOM 2030 C CA . PHE B 2 85 ? -14.80100 -30.25600 -15.37600 1.000 103.67927 374 PHE a CA 1
ATOM 2031 C C . PHE B 2 85 ? -13.80800 -30.66900 -16.45400 1.000 96.70776 374 PHE a C 1
ATOM 2032 O O . PHE B 2 85 ? -14.05800 -30.44800 -17.64600 1.000 96.28100 374 PHE a O 1
ATOM 2040 N N . PRO B 2 86 ? -12.67000 -31.24600 -16.07900 1.000 93.17968 375 PRO a N 1
ATOM 2041 C CA . PRO B 2 86 ? -11.70500 -31.69000 -17.08500 1.000 81.74000 375 PRO a CA 1
ATOM 2042 C C . PRO B 2 86 ? -12.28000 -32.81600 -17.92500 1.000 107.30754 375 PRO a C 1
ATOM 2043 O O . PRO B 2 86 ? -13.09700 -33.61500 -17.46200 1.000 124.94318 375 PRO a O 1
ATOM 2047 N N . GLY B 2 87 ? -11.83400 -32.87800 -19.17500 1.000 115.00257 376 GLY a N 1
ATOM 2048 C CA . GLY B 2 87 ? -12.31700 -33.88900 -20.08900 1.000 113.47577 376 GLY a CA 1
ATOM 2049 C C . GLY B 2 87 ? -13.67100 -33.60700 -20.68800 1.000 120.38297 376 GLY a C 1
ATOM 2050 O O . GLY B 2 87 ? -14.26000 -34.50300 -21.30300 1.000 129.54929 376 GLY a O 1
ATOM 2051 N N . ASN B 2 88 ? -14.18800 -32.39700 -20.52500 1.000 113.21000 377 ASN a N 1
ATOM 2052 C CA . ASN B 2 88 ? -15.48100 -32.04600 -21.08100 1.000 113.98722 377 ASN a CA 1
ATOM 2053 C C . ASN B 2 88 ? -15.40500 -30.67000 -21.72600 1.000 117.47961 377 ASN a C 1
ATOM 2054 O O . ASN B 2 88 ? -14.84300 -30.51300 -22.81200 1.000 127.28212 377 ASN a O 1
ATOM 2060 N N . ASP C 3 9 ? 18.32500 -11.39800 8.47900 1.000 146.83150 8 ASP B N 1
ATOM 2061 C CA . ASP C 3 9 ? 19.36900 -11.46400 7.46300 1.000 139.90574 8 ASP B CA 1
ATOM 2062 C C . ASP C 3 9 ? 19.36000 -12.81000 6.76100 1.000 140.23993 8 ASP B C 1
ATOM 2063 O O . ASP C 3 9 ? 18.56500 -13.69000 7.09900 1.000 138.56037 8 ASP B O 1
ATOM 2068 N N . ASN C 3 10 ? 20.23200 -12.96700 5.77100 1.000 144.96393 9 ASN B N 1
ATOM 2069 C CA . ASN C 3 10 ? 20.30500 -14.22000 5.02800 1.000 146.56429 9 ASN B CA 1
ATOM 2070 C C . ASN C 3 10 ? 21.43300 -15.02400 5.65400 1.000 145.94274 9 ASN B C 1
ATOM 2071 O O . ASN C 3 10 ? 22.60500 -14.90200 5.28300 1.000 145.38390 9 ASN B O 1
ATOM 2076 N N . CYS C 3 11 ? 21.07000 -15.81800 6.65700 1.000 134.11152 10 CYS B N 1
ATOM 2077 C CA . CYS C 3 11 ? 22.01200 -16.59100 7.44600 1.000 125.99364 10 CYS B CA 1
ATOM 2078 C C . CYS C 3 11 ? 22.02700 -18.02800 6.95600 1.000 123.61888 10 CYS B C 1
ATOM 2079 O O . CYS C 3 11 ? 21.05700 -18.51800 6.37500 1.000 109.08000 10 CYS B O 1
ATOM 2082 N N . ILE C 3 12 ? 23.14800 -18.69400 7.19500 1.000 125.40080 11 ILE B N 1
ATOM 2083 C CA . ILE C 3 12 ? 23.34000 -20.08600 6.81300 1.000 120.54342 11 ILE B CA 1
ATOM 2084 C C . ILE C 3 12 ? 22.98600 -20.95600 8.00800 1.000 114.00197 11 ILE B C 1
ATOM 2085 O O . ILE C 3 12 ? 23.58900 -20.83500 9.07700 1.000 122.22632 11 ILE B O 1
ATOM 2090 N N . ASN C 3 13 ? 22.01000 -21.83200 7.83600 1.000 103.26095 12 ASN B N 1
ATOM 2091 C CA . ASN C 3 13 ? 21.51300 -22.65600 8.92800 1.000 116.60328 12 ASN B CA 1
ATOM 2092 C C . ASN C 3 13 ? 22.09700 -24.05300 8.79800 1.000 108.24330 12 ASN B C 1
ATOM 2093 O O . ASN C 3 13 ? 21.98300 -24.67600 7.74200 1.000 101.12000 12 ASN B O 1
ATOM 2098 N N . PHE C 3 14 ? 22.72700 -24.53100 9.86500 1.000 116.00216 13 PHE B N 1
ATOM 2099 C CA . PHE C 3 14 ? 23.38400 -25.83000 9.89000 1.000 108.35025 13 PHE B CA 1
ATOM 2100 C C . PHE C 3 14 ? 22.46000 -26.84300 10.54400 1.000 104.62496 13 PHE B C 1
ATOM 2101 O O . PHE C 3 14 ? 22.01300 -26.63900 11.67400 1.000 106.30170 13 PHE B O 1
ATOM 2109 N N . VAL C 3 15 ? 22.19500 -27.94400 9.83900 1.000 113.65459 14 VAL B N 1
ATOM 2110 C CA . VAL C 3 15 ? 21.28100 -28.97300 10.31900 1.000 116.68625 14 VAL B CA 1
ATOM 2111 C C . VAL C 3 15 ? 22.01500 -30.14600 10.94800 1.000 127.07031 14 VAL B C 1
ATOM 2112 O O . VAL C 3 15 ? 21.38600 -31.03300 11.54200 1.000 119.50183 14 VAL B O 1
ATOM 2116 N N . ALA C 3 16 ? 23.33800 -30.17900 10.84400 1.000 127.25231 15 ALA B N 1
ATOM 2117 C CA . ALA C 3 16 ? 24.07500 -31.30800 11.38200 1.000 110.78146 15 ALA B CA 1
ATOM 2118 C C . ALA C 3 16 ? 25.51900 -30.89900 11.62000 1.000 125.06763 15 ALA B C 1
ATOM 2119 O O . ALA C 3 16 ? 26.00000 -29.89400 11.08900 1.000 123.17598 15 ALA B O 1
ATOM 2121 N N . MET C 3 17 ? 26.21700 -31.71800 12.39800 1.000 140.10758 16 MET B N 1
ATOM 2122 C CA . MET C 3 17 ? 27.59500 -31.45800 12.77700 1.000 133.57639 16 MET B CA 1
ATOM 2123 C C . MET C 3 17 ? 28.34700 -32.77700 12.75800 1.000 142.47424 16 MET B C 1
ATOM 2124 O O . MET C 3 17 ? 27.76500 -33.83400 13.00700 1.000 144.76527 16 MET B O 1
ATOM 2129 N N . LYS C 3 18 ? 29.64100 -32.70900 12.44700 1.000 149.51063 17 LYS B N 1
ATOM 2130 C CA . LYS C 3 18 ? 30.46800 -33.89000 12.20400 1.000 156.31318 17 LYS B CA 1
ATOM 2131 C C . LYS C 3 18 ? 31.80400 -33.71400 12.90900 1.000 157.81578 17 LYS B C 1
ATOM 2132 O O . LYS C 3 18 ? 32.65900 -32.96200 12.42700 1.000 160.17999 17 LYS B O 1
ATOM 2138 N N . PHE C 3 19 ? 31.98400 -34.39500 14.04400 1.000 160.51765 18 PHE B N 1
ATOM 2139 C CA . PHE C 3 19 ? 33.25200 -34.39900 14.77500 1.000 168.78442 18 PHE B CA 1
ATOM 2140 C C . PHE C 3 19 ? 34.02800 -35.64600 14.36800 1.000 163.48302 18 PHE B C 1
ATOM 2141 O O . PHE C 3 19 ? 33.77800 -36.74000 14.88300 1.000 157.14480 18 PHE B O 1
ATOM 2149 N N . ILE C 3 20 ? 34.96400 -35.47800 13.42900 1.000 160.56576 19 ILE B N 1
ATOM 2150 C CA . ILE C 3 20 ? 35.82100 -36.55500 12.94500 1.000 175.10542 19 ILE B CA 1
ATOM 2151 C C . ILE C 3 20 ? 37.27500 -36.12300 13.08800 1.000 183.71227 19 ILE B C 1
ATOM 2152 O O . ILE C 3 20 ? 37.59900 -34.94100 12.94400 1.000 186.19552 19 ILE B O 1
ATOM 2157 N N . ASP C 3 21 ? 38.15200 -37.09500 13.37300 1.000 184.96328 20 ASP B N 1
ATOM 2158 C CA . ASP C 3 21 ? 39.60200 -36.88000 13.49500 1.000 189.90808 20 ASP B CA 1
ATOM 2159 C C . ASP C 3 21 ? 39.92200 -35.65300 14.34600 1.000 182.78590 20 ASP B C 1
ATOM 2160 O O . ASP C 3 21 ? 40.72400 -34.79000 13.97100 1.000 173.08361 20 ASP B O 1
ATOM 2165 N N . ASN C 3 22 ? 39.28100 -35.59500 15.51500 1.000 175.80593 21 ASN B N 1
ATOM 2166 C CA . ASN C 3 22 ? 39.40500 -34.46000 16.42700 1.000 177.69263 21 ASN B CA 1
ATOM 2167 C C . ASN C 3 22 ? 39.11500 -33.15400 15.69900 1.000 181.98025 21 ASN B C 1
ATOM 2168 O O . ASN C 3 22 ? 39.84400 -32.17200 15.82700 1.000 185.12891 21 ASN B O 1
ATOM 2173 N N . THR C 3 23 ? 38.05800 -33.16100 14.88600 1.000 179.05271 22 THR B N 1
ATOM 2174 C CA . THR C 3 23 ? 37.66900 -31.98100 14.12300 1.000 167.66785 22 THR B CA 1
ATOM 2175 C C . THR C 3 23 ? 36.17200 -32.00900 13.88000 1.000 169.03588 22 THR B C 1
ATOM 2176 O O . THR C 3 23 ? 35.65500 -32.98600 13.33300 1.000 172.33981 22 THR B O 1
ATOM 2180 N N . LEU C 3 24 ? 35.49300 -30.92400 14.23700 1.000 169.04709 23 LEU B N 1
ATOM 2181 C CA . LEU C 3 24 ? 34.04700 -30.82700 14.09600 1.000 161.51441 23 LEU B CA 1
ATOM 2182 C C . LEU C 3 24 ? 33.70100 -29.99500 12.86800 1.000 150.75191 23 LEU B C 1
ATOM 2183 O O . LEU C 3 24 ? 34.23900 -28.89900 12.68500 1.000 136.52061 23 LEU B O 1
ATOM 2188 N N . TYR C 3 25 ? 32.80500 -30.52000 12.03400 1.000 152.94040 24 TYR B N 1
ATOM 2189 C CA . TYR C 3 25 ? 32.33900 -29.85500 10.82600 1.000 155.82532 24 TYR B CA 1
ATOM 2190 C C . TYR C 3 25 ? 30.83100 -29.68100 10.89900 1.000 151.98489 24 TYR B C 1
ATOM 2191 O O . TYR C 3 25 ? 30.12200 -30.58000 11.35900 1.000 144.15325 24 TYR B O 1
ATOM 2200 N N . PHE C 3 26 ? 30.34700 -28.52900 10.42400 1.000 148.38566 25 PHE B N 1
ATOM 2201 C CA . PHE C 3 26 ? 28.92800 -28.16700 10.46900 1.000 138.56422 25 PHE B CA 1
ATOM 2202 C C . PHE C 3 26 ? 28.30900 -28.35900 9.08700 1.000 137.11363 25 PHE B C 1
ATOM 2203 O O . PHE C 3 26 ? 28.67900 -27.66200 8.13800 1.000 138.14842 25 PHE B O 1
ATOM 2211 N N . ILE C 3 27 ? 27.35900 -29.30200 8.98400 1.000 131.13533 26 ILE B N 1
ATOM 2212 C CA . ILE C 3 27 ? 26.64300 -29.56900 7.74200 1.000 127.85949 26 ILE B CA 1
ATOM 2213 C C . ILE C 3 27 ? 25.49600 -28.58100 7.61200 1.000 128.17767 26 ILE B C 1
ATOM 2214 O O . ILE C 3 27 ? 24.78500 -28.30600 8.58500 1.000 130.72807 26 ILE B O 1
ATOM 2219 N N . ALA C 3 28 ? 25.29900 -28.06500 6.39800 1.000 122.55647 27 ALA B N 1
ATOM 2220 C CA . ALA C 3 28 ? 24.28700 -27.06400 6.08500 1.000 114.51194 27 ALA B CA 1
ATOM 2221 C C . ALA C 3 28 ? 23.15600 -27.69100 5.29000 1.000 112.03348 27 ALA B C 1
ATOM 2222 O O . ALA C 3 28 ? 23.29600 -28.78400 4.73400 1.000 130.91274 27 ALA B O 1
ATOM 2224 N N . GLU C 3 29 ? 22.04200 -26.95700 5.21800 1.000 107.66346 28 GLU B N 1
ATOM 2225 C CA . GLU C 3 29 ? 20.86900 -27.39500 4.47500 1.000 122.15624 28 GLU B CA 1
ATOM 2226 C C . GLU C 3 29 ? 21.18900 -27.45100 2.99000 1.000 134.36627 28 GLU B C 1
ATOM 2227 O O . GLU C 3 29 ? 22.07900 -26.75500 2.49900 1.000 144.21564 28 GLU B O 1
ATOM 2233 N N . ASP C 3 30 ? 20.44800 -28.29200 2.27500 1.000 129.52671 29 ASP B N 1
ATOM 2234 C CA . ASP C 3 30 ? 20.61700 -28.46400 0.83500 1.000 138.17678 29 ASP B CA 1
ATOM 2235 C C . ASP C 3 30 ? 19.80800 -27.38200 0.12800 1.000 135.52141 29 ASP B C 1
ATOM 2236 O O . ASP C 3 30 ? 18.57400 -27.36900 0.19800 1.000 126.26664 29 ASP B O 1
ATOM 2241 N N . ASP C 3 31 ? 20.50800 -26.46100 -0.53400 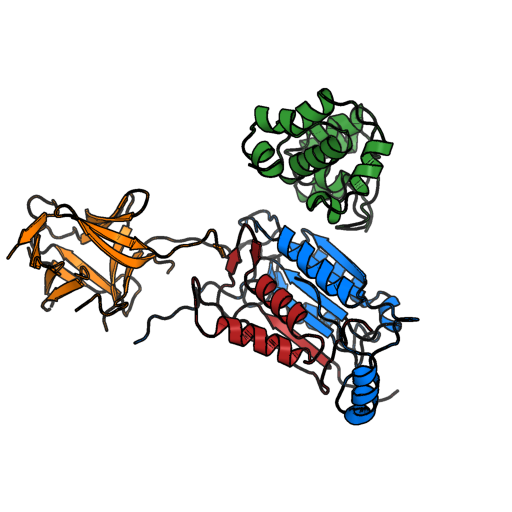1.000 129.49876 30 ASP B N 1
ATOM 2242 C CA . ASP C 3 31 ? 19.83600 -25.43900 -1.32200 1.000 121.56788 30 ASP B CA 1
ATOM 2243 C C . ASP C 3 31 ? 19.09000 -26.04200 -2.50100 1.000 134.67952 30 ASP B C 1
ATOM 2244 O O . ASP C 3 31 ? 18.11900 -25.44900 -2.98200 1.000 130.77703 30 ASP B O 1
ATOM 2249 N N . GLU C 3 32 ? 19.52600 -27.21200 -2.97700 1.000 137.65197 31 GLU B N 1
ATOM 2250 C CA . GLU C 3 32 ? 18.85700 -27.93900 -4.06000 1.000 127.33436 31 GLU B CA 1
ATOM 2251 C C . GLU C 3 32 ? 18.70400 -27.08500 -5.31600 1.000 127.77876 31 GLU B C 1
ATOM 2252 O O . GLU C 3 32 ? 17.72500 -27.22300 -6.05400 1.000 117.88092 31 GLU B O 1
ATOM 2258 N N . ASN C 3 33 ? 19.66800 -26.19400 -5.56400 1.000 123.82734 32 ASN B N 1
ATOM 2259 C CA . ASN C 3 33 ? 19.62600 -25.24900 -6.68000 1.000 119.10033 32 ASN B CA 1
ATOM 2260 C C . ASN C 3 33 ? 18.39800 -24.34900 -6.62900 1.000 115.64538 32 ASN B C 1
ATOM 2261 O O . ASN C 3 33 ? 18.02400 -23.75200 -7.64300 1.000 112.94332 32 ASN B O 1
ATOM 2266 N N . LEU C 3 34 ? 17.75000 -24.25700 -5.46900 1.000 120.24128 33 LEU B N 1
ATOM 2267 C CA . LEU C 3 34 ? 16.59000 -23.39000 -5.32400 1.000 104.03760 33 LEU B CA 1
ATOM 2268 C C . LEU C 3 34 ? 17.03200 -21.93500 -5.32000 1.000 97.04626 33 LEU B C 1
ATOM 2269 O O . LEU C 3 34 ? 17.94900 -21.55400 -4.58500 1.000 88.18049 33 LEU B O 1
ATOM 2274 N N . GLU C 3 35 ? 16.38200 -21.12600 -6.14700 1.000 90.78291 34 GLU B N 1
ATOM 2275 C CA . GLU C 3 35 ? 16.68900 -19.71300 -6.26200 1.000 88.33724 34 GLU B CA 1
ATOM 2276 C C . GLU C 3 35 ? 15.49700 -18.89300 -5.79400 1.000 88.13305 34 GLU B C 1
ATOM 2277 O O . GLU C 3 35 ? 14.34800 -19.34200 -5.83800 1.000 83.97237 34 GLU B O 1
ATOM 2283 N N . SER C 3 36 ? 15.79000 -17.67800 -5.34200 1.000 82.03136 35 SER B N 1
ATOM 2284 C CA . SER C 3 36 ? 14.76500 -16.74900 -4.89500 1.000 67.62818 35 SER B CA 1
ATOM 2285 C C . SER C 3 36 ? 14.19700 -15.96600 -6.07100 1.000 74.16777 35 SER B C 1
ATOM 2286 O O . SER C 3 36 ? 14.93400 -15.53700 -6.96300 1.000 77.01726 35 SER B O 1
ATOM 2289 N N . ASP C 3 37 ? 12.87300 -15.79100 -6.07200 1.000 71.66909 36 ASP B N 1
ATOM 2290 C CA . ASP C 3 37 ? 12.20900 -14.87200 -6.98800 1.000 64.06807 36 ASP B CA 1
ATOM 2291 C C . ASP C 3 37 ? 12.13500 -13.45800 -6.42700 1.000 72.53435 36 ASP B C 1
ATOM 2292 O O . ASP C 3 37 ? 11.21200 -12.70200 -6.75600 1.000 71.68136 36 ASP B O 1
ATOM 2297 N N . TYR C 3 38 ? 13.07900 -13.09600 -5.56700 1.000 65.78017 37 TYR B N 1
ATOM 2298 C CA . TYR C 3 38 ? 13.32200 -11.72900 -5.14100 1.000 69.94538 37 TYR B CA 1
ATOM 2299 C C . TYR C 3 38 ? 14.75100 -11.36200 -5.52300 1.000 85.08091 37 TYR B C 1
ATOM 2300 O O . TYR C 3 38 ? 15.56000 -12.22200 -5.87900 1.000 95.70547 37 TYR B O 1
ATOM 2309 N N . PHE C 3 39 ? 15.06600 -10.07400 -5.46200 1.000 75.24554 38 PHE B N 1
ATOM 2310 C CA . PHE C 3 39 ? 16.37800 -9.57200 -5.85600 1.000 86.00841 38 PHE B CA 1
ATOM 2311 C C . PHE C 3 39 ? 17.17000 -9.21300 -4.60000 1.000 105.01837 38 PHE B C 1
ATOM 2312 O O . PHE C 3 39 ? 16.83100 -8.25500 -3.89900 1.000 115.48000 38 PHE B O 1
ATOM 2320 N N . GLY C 3 40 ? 18.21200 -9.98300 -4.31600 1.000 100.77275 39 GLY B N 1
ATOM 2321 C CA . GLY C 3 40 ? 19.05700 -9.71900 -3.16600 1.000 121.70373 39 GLY B CA 1
ATOM 2322 C C . GLY C 3 40 ? 19.93600 -10.90500 -2.84400 1.000 149.40368 39 GLY B C 1
ATOM 2323 O O . GLY C 3 40 ? 19.76500 -12.00400 -3.37300 1.000 154.76244 39 GLY B O 1
ATOM 2324 N N . LYS C 3 41 ? 20.89300 -10.66100 -1.94800 1.000 145.12608 40 LYS B N 1
ATOM 2325 C CA . LYS C 3 41 ? 21.83800 -11.68900 -1.52400 1.000 156.53510 40 LYS B CA 1
ATOM 2326 C C . LYS C 3 41 ? 22.58200 -11.20700 -0.28500 1.000 167.64807 40 LYS B C 1
ATOM 2327 O O . LYS C 3 41 ? 22.84600 -10.01000 -0.13100 1.000 156.44311 40 LYS B O 1
ATOM 2333 N N . LEU C 3 42 ? 22.92500 -12.15600 0.58700 1.000 172.78038 41 LEU B N 1
ATOM 2334 C CA . LEU C 3 42 ? 23.63800 -11.89400 1.83200 1.000 166.27820 41 LEU B CA 1
ATOM 2335 C C . LEU C 3 42 ? 24.04900 -13.22500 2.44800 1.000 167.80792 41 LEU B C 1
ATOM 2336 O O . LEU C 3 42 ? 23.30200 -14.19800 2.36000 1.000 169.21942 41 LEU B O 1
ATOM 2341 N N . GLU C 3 43 ? 25.22900 -13.26000 3.08200 1.000 168.57928 42 GLU B N 1
ATOM 2342 C CA . GLU C 3 43 ? 25.78500 -14.46800 3.70800 1.000 155.38061 42 GLU B CA 1
ATOM 2343 C C . GLU C 3 43 ? 26.78500 -14.04900 4.78800 1.000 146.00052 42 GLU B C 1
ATOM 2344 O O . GLU C 3 43 ? 27.98900 -14.27300 4.69000 1.000 158.15340 42 GLU B O 1
ATOM 2350 N N . SER C 3 44 ? 26.28100 -13.41100 5.84900 1.000 127.56138 43 SER B N 1
ATOM 2351 C CA . SER C 3 44 ? 27.15000 -12.88000 6.89100 1.000 132.61479 43 SER B CA 1
ATOM 2352 C C . SER C 3 44 ? 27.09000 -13.65500 8.19400 1.000 147.89898 43 SER B C 1
ATOM 2353 O O . SER C 3 44 ? 27.91900 -13.40800 9.07500 1.000 151.77621 43 SER B O 1
ATOM 2356 N N . LYS C 3 45 ? 26.14700 -14.58100 8.34800 1.000 149.05155 44 LYS B N 1
ATOM 2357 C CA . LYS C 3 45 ? 25.95800 -15.23500 9.63600 1.000 138.10319 44 LYS B CA 1
ATOM 2358 C C . LYS C 3 45 ? 25.59800 -16.70400 9.44800 1.000 130.74575 44 LYS B C 1
ATOM 2359 O O . LYS C 3 45 ? 25.17100 -17.13100 8.37400 1.000 116.16055 44 LYS B O 1
ATOM 2365 N N . LEU C 3 46 ? 25.75000 -17.47300 10.52500 1.000 132.79960 45 LEU B N 1
ATOM 2366 C CA . LEU C 3 46 ? 25.37300 -18.88000 10.53300 1.000 122.52934 45 LEU B CA 1
ATOM 2367 C C . LEU C 3 46 ? 24.96000 -19.28500 11.93400 1.000 122.12978 45 LEU B C 1
ATOM 2368 O O . LEU C 3 46 ? 25.34200 -18.65100 12.91600 1.000 129.31829 45 LEU B O 1
ATOM 2373 N N . SER C 3 47 ? 24.23300 -20.39600 12.02100 1.000 111.99986 46 SER B N 1
ATOM 2374 C CA . SER C 3 47 ? 23.70400 -20.85100 13.29800 1.000 121.08750 46 SER B CA 1
ATOM 2375 C C . SER C 3 47 ? 23.42800 -22.34700 13.25100 1.000 122.15834 46 SER B C 1
ATOM 2376 O O . SER C 3 47 ? 23.04200 -22.89800 12.21400 1.000 114.56901 46 SER B O 1
ATOM 2379 N N . VAL C 3 48 ? 23.62500 -22.98700 14.39700 1.000 124.64729 47 VAL B N 1
ATOM 2380 C CA . VAL C 3 48 ? 23.29700 -24.38900 14.60600 1.000 119.20522 47 VAL B CA 1
ATOM 2381 C C . VAL C 3 48 ? 21.94000 -24.46300 15.27600 1.000 109.20447 47 VAL B C 1
ATOM 2382 O O . VAL C 3 48 ? 21.65200 -23.70300 16.20500 1.000 121.55086 47 VAL B O 1
ATOM 2386 N N . ILE C 3 49 ? 21.11100 -25.39100 14.81900 1.000 97.24000 48 ILE B N 1
ATOM 2387 C CA . ILE C 3 49 ? 19.73000 -25.52800 15.26000 1.000 107.54573 48 ILE B CA 1
ATOM 2388 C C . ILE C 3 49 ? 19.59200 -26.82000 16.04900 1.000 112.07275 48 ILE B C 1
ATOM 2389 O O . ILE C 3 49 ? 20.06300 -27.87700 15.61500 1.000 118.53909 48 ILE B O 1
ATOM 2394 N N . ARG C 3 50 ? 18.91500 -26.73900 17.19400 1.000 114.77113 49 ARG B N 1
ATOM 2395 C CA . ARG C 3 50 ? 18.73600 -27.87600 18.08700 1.000 111.60726 49 ARG B CA 1
ATOM 2396 C C . ARG C 3 50 ? 17.80300 -28.90800 17.46500 1.000 119.80142 49 ARG B C 1
ATOM 2397 O O . ARG C 3 50 ? 16.82900 -29.33000 18.09500 1.000 108.95509 49 ARG B O 1
ATOM 2405 N N . ASN C 3 51 ? 18.07800 -29.29800 16.22100 1.000 112.82236 50 ASN B N 1
ATOM 2406 C CA . ASN C 3 51 ? 17.33000 -30.37600 15.59200 1.000 128.20370 50 ASN B CA 1
ATOM 2407 C C . ASN C 3 51 ? 17.75100 -31.70900 16.19100 1.000 134.39298 50 ASN B C 1
ATOM 2408 O O . ASN C 3 51 ? 18.94400 -31.96700 16.36900 1.000 140.19125 50 ASN B O 1
ATOM 2413 N N . LEU C 3 52 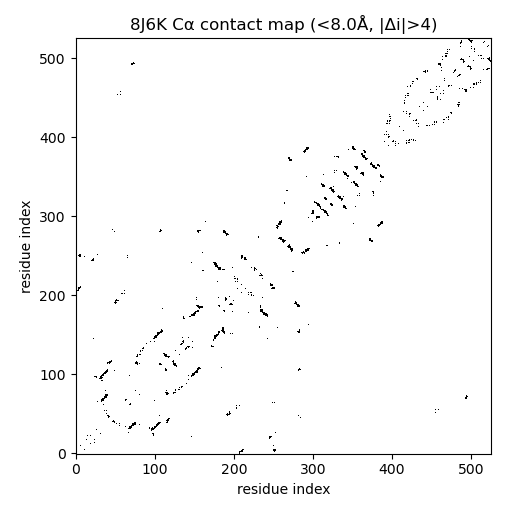? 16.76900 -32.55200 16.51400 1.000 138.46000 51 LEU B N 1
ATOM 2414 C CA . LEU C 3 52 ? 17.00200 -33.83200 17.18400 1.000 143.12674 51 LEU B CA 1
ATOM 2415 C C . LEU C 3 52 ? 17.78100 -33.66300 18.48600 1.000 139.38989 51 LEU B C 1
ATOM 2416 O O . LEU C 3 52 ? 18.45300 -34.59700 18.93700 1.000 144.05727 51 LEU B O 1
ATOM 2421 N N . ASN C 3 53 ? 17.70500 -32.46800 19.07900 1.000 139.67473 52 ASN B N 1
ATOM 2422 C CA . ASN C 3 53 ? 18.35700 -32.14700 20.35000 1.000 136.22365 52 ASN B CA 1
ATOM 2423 C C . ASN C 3 53 ? 19.87900 -32.26400 20.24800 1.000 115.05000 52 ASN B C 1
ATOM 2424 O O . ASN C 3 53 ? 20.53400 -32.91100 21.06500 1.000 126.02534 52 ASN B O 1
ATOM 2429 N N . ASP C 3 54 ? 20.44500 -31.61100 19.23600 1.000 112.85000 53 ASP B N 1
ATOM 2430 C CA . ASP C 3 54 ? 21.89200 -31.57200 19.06700 1.000 112.61000 53 ASP B CA 1
ATOM 2431 C C . ASP C 3 54 ? 22.55800 -30.50900 19.92200 1.000 108.61874 53 ASP B C 1
ATOM 2432 O O . ASP C 3 54 ? 23.78600 -30.38700 19.88200 1.000 111.82000 53 ASP B O 1
ATOM 2437 N N . GLN C 3 55 ? 21.78900 -29.73200 20.67700 1.000 119.16298 54 GLN B N 1
ATOM 2438 C CA . GLN C 3 55 ? 22.32600 -28.61200 21.43400 1.000 120.79910 54 GLN B CA 1
ATOM 2439 C C . GLN C 3 55 ? 21.81100 -28.67700 22.85900 1.000 117.08561 54 GLN B C 1
ATOM 2440 O O . GLN C 3 55 ? 20.59800 -28.73600 23.08100 1.000 117.98152 54 GLN B O 1
ATOM 2446 N N . VAL C 3 56 ? 22.73400 -28.66500 23.81600 1.000 123.40332 55 VAL B N 1
ATOM 2447 C CA . VAL C 3 56 ? 22.38500 -28.68200 25.23000 1.000 111.86057 55 VAL B CA 1
ATOM 2448 C C . VAL C 3 56 ? 22.94400 -27.43700 25.90300 1.000 97.64501 55 VAL B C 1
ATOM 2449 O O . VAL C 3 56 ? 24.09400 -27.06500 25.67000 1.000 93.33381 55 VAL B O 1
ATOM 2453 N N . PRO C 3 80 ? 25.94100 -42.32700 19.35500 1.000 145.58564 79 PRO B N 1
ATOM 2454 C CA . PRO C 3 80 ? 26.73800 -41.14300 19.01600 1.000 151.62621 79 PRO B CA 1
ATOM 2455 C C . PRO C 3 80 ? 26.00700 -40.18700 18.07600 1.000 158.36317 79 PRO B C 1
ATOM 2456 O O . PRO C 3 80 ? 25.70200 -40.54700 16.93700 1.000 159.95706 79 PRO B O 1
ATOM 2460 N N . ARG C 3 81 ? 25.73400 -38.97500 18.55700 1.000 146.82997 80 ARG B N 1
ATOM 2461 C CA . ARG C 3 81 ? 25.03900 -37.96800 17.77100 1.000 142.39163 80 ARG B CA 1
ATOM 2462 C C . ARG C 3 81 ? 25.82000 -36.67300 17.61300 1.000 138.55904 80 ARG B C 1
ATOM 2463 O O . ARG C 3 81 ? 25.29400 -35.72600 17.01700 1.000 148.72741 80 ARG B O 1
ATOM 2471 N N . THR C 3 82 ? 27.05000 -36.60500 18.12200 1.000 131.97577 81 THR B N 1
ATOM 2472 C CA . THR C 3 82 ? 27.89200 -35.41200 18.03700 1.000 134.55242 81 THR B CA 1
ATOM 2473 C C . THR C 3 82 ? 27.14900 -34.18600 18.57300 1.000 129.94323 81 THR B C 1
ATOM 2474 O O . THR C 3 82 ? 26.90000 -33.20900 17.86700 1.000 134.60118 81 THR B O 1
ATOM 2478 N N . ILE C 3 83 ? 26.78500 -34.25800 19.84500 1.000 130.59272 82 ILE B N 1
ATOM 2479 C CA . ILE C 3 83 ? 25.99600 -33.19500 20.45200 1.000 124.30000 82 ILE B CA 1
ATOM 2480 C C . ILE C 3 83 ? 26.90800 -32.05900 20.89100 1.000 123.87000 82 ILE B C 1
ATOM 2481 O O . ILE C 3 83 ? 28.09900 -32.24400 21.17400 1.000 139.54604 82 ILE B O 1
ATOM 2486 N N . PHE C 3 84 ? 26.33000 -30.86500 20.94400 1.000 126.54609 83 PHE B N 1
ATOM 2487 C CA . PHE C 3 84 ? 27.03800 -29.64300 21.28800 1.000 111.75000 83 PHE B CA 1
ATOM 2488 C C . PHE C 3 84 ? 26.67000 -29.23100 22.70600 1.000 118.53839 83 PHE B C 1
ATOM 2489 O O . PHE C 3 84 ? 25.51300 -29.36300 23.11600 1.000 115.99096 83 PHE B O 1
ATOM 2497 N N . ILE C 3 85 ? 27.64900 -28.72500 23.45400 1.000 127.55281 84 ILE B N 1
ATOM 2498 C CA . ILE C 3 85 ? 27.46800 -28.39500 24.86300 1.000 126.80705 84 ILE B CA 1
ATOM 2499 C C . ILE C 3 85 ? 27.98100 -26.98200 25.09600 1.000 121.64553 84 ILE B C 1
ATOM 2500 O O . ILE C 3 85 ? 29.14600 -26.68400 24.80900 1.000 118.45755 84 ILE B O 1
ATOM 2505 N N . ILE C 3 86 ? 27.11900 -26.12100 25.62800 1.000 120.07273 85 ILE B N 1
ATOM 2506 C CA . ILE C 3 86 ? 27.47600 -24.75800 25.99600 1.000 134.23082 85 ILE B CA 1
ATOM 2507 C C . ILE C 3 86 ? 27.24000 -24.60100 27.49000 1.000 143.87713 85 ILE B C 1
ATOM 2508 O O . ILE C 3 86 ? 26.13100 -24.85600 27.97600 1.000 143.58803 85 ILE B O 1
ATOM 2513 N N . SER C 3 87 ? 28.27400 -24.18300 28.21800 1.000 143.68360 86 SER B N 1
ATOM 2514 C CA . SER C 3 87 ? 28.20900 -24.08500 29.66600 1.000 142.69993 86 SER B CA 1
ATOM 2515 C C . SER C 3 87 ? 28.42900 -22.64500 30.10300 1.000 152.64402 86 SER B C 1
ATOM 2516 O O . SER C 3 87 ? 29.10700 -21.87200 29.42100 1.000 155.00068 86 SER B O 1
ATOM 2519 N N . MET C 3 88 ? 27.85300 -22.29400 31.24900 1.000 161.35825 87 MET B N 1
ATOM 2520 C CA . MET C 3 88 ? 28.03500 -20.96700 31.82800 1.000 153.58216 87 MET B CA 1
ATOM 2521 C C . MET C 3 88 ? 28.78500 -21.04900 33.15400 1.000 133.53000 87 MET B C 1
ATOM 2522 O O . MET C 3 88 ? 28.87700 -20.06500 33.88700 1.000 131.76000 87 MET B O 1
ATOM 2527 N N . MET C 3 97 ? 27.44400 -13.05100 29.98700 1.000 142.75231 96 MET B N 1
ATOM 2528 C CA . MET C 3 97 ? 28.46900 -13.62100 30.85300 1.000 153.08261 96 MET B CA 1
ATOM 2529 C C . MET C 3 97 ? 29.49000 -14.41200 30.03900 1.000 158.08570 96 MET B C 1
ATOM 2530 O O . MET C 3 97 ? 29.73700 -14.10100 28.87500 1.000 161.85401 96 MET B O 1
ATOM 2535 N N . ALA C 3 98 ? 30.08000 -15.43200 30.65400 1.000 155.80436 97 ALA B N 1
ATOM 2536 C CA . ALA C 3 98 ? 31.09200 -16.25900 30.01400 1.000 161.60598 97 ALA B CA 1
ATOM 2537 C C . ALA C 3 98 ? 30.55900 -17.66800 29.78700 1.000 157.09943 97 ALA B C 1
ATOM 2538 O O . ALA C 3 98 ? 29.59600 -18.10300 30.42400 1.000 148.95997 97 ALA B O 1
ATOM 2540 N N . VAL C 3 99 ? 31.20300 -18.38500 28.86300 1.000 164.90767 98 VAL B N 1
ATOM 2541 C CA . VAL C 3 99 ? 30.77200 -19.72000 28.46500 1.000 161.64549 98 VAL B CA 1
ATOM 2542 C C . VAL C 3 99 ? 31.99200 -20.59300 28.20100 1.000 151.66747 98 VAL B C 1
ATOM 2543 O O . VAL C 3 99 ? 33.07900 -20.09800 27.88800 1.000 139.92362 98 VAL B O 1
ATOM 2547 N N . THR C 3 100 ? 31.80300 -21.90800 28.33300 1.000 145.09515 99 THR B N 1
ATOM 2548 C CA . THR C 3 100 ? 32.79100 -22.90600 27.93400 1.000 142.64144 99 THR B CA 1
ATOM 2549 C C . THR C 3 100 ? 32.13600 -23.88000 26.96300 1.000 142.48701 99 THR B C 1
ATOM 2550 O O . THR C 3 100 ? 31.02000 -24.35400 27.20900 1.000 138.07866 99 THR B O 1
ATOM 2554 N N . ILE C 3 101 ? 32.83600 -24.18900 25.87100 1.000 147.38817 100 ILE B N 1
ATOM 2555 C CA . ILE C 3 101 ? 32.26800 -24.93200 24.74800 1.000 141.13672 100 ILE B CA 1
ATOM 2556 C C . ILE C 3 101 ? 32.83500 -26.34400 24.71300 1.000 140.98535 100 ILE B C 1
ATOM 2557 O O . ILE C 3 101 ? 34.05400 -26.54500 24.83100 1.000 140.21894 100 ILE B O 1
ATOM 2562 N N . SER C 3 102 ? 31.94900 -27.32400 24.51800 1.000 139.44671 101 SER B N 1
ATOM 2563 C CA . SER C 3 102 ? 32.31800 -28.72900 24.54700 1.000 140.59914 101 SER B CA 1
ATOM 2564 C C . SER C 3 102 ? 31.58200 -29.47100 23.43900 1.000 141.44532 101 SER B C 1
ATOM 2565 O O . SER C 3 102 ? 30.48800 -29.07700 23.02900 1.000 132.99833 101 SER B O 1
ATOM 2568 N N . VAL C 3 103 ? 32.19200 -30.55700 22.96900 1.000 137.83875 102 VAL B N 1
ATOM 2569 C CA . VAL C 3 103 ? 31.60700 -31.44300 21.96900 1.000 127.40690 102 VAL B CA 1
ATOM 2570 C C . VAL C 3 103 ? 31.55900 -32.84600 22.55400 1.000 127.50829 102 VAL B C 1
ATOM 2571 O O . VAL C 3 103 ? 32.51500 -33.28100 23.20300 1.000 138.60846 102 VAL B O 1
ATOM 2575 N N . LYS C 3 104 ? 30.45900 -33.56500 22.32100 1.000 127.00000 103 LYS B N 1
ATOM 2576 C CA . LYS C 3 104 ? 30.31500 -34.92900 22.83000 1.000 135.28043 103 LYS B CA 1
ATOM 2577 C C . LYS C 3 104 ? 29.85000 -35.85300 21.70800 1.000 150.58146 103 LYS B C 1
ATOM 2578 O O . LYS C 3 104 ? 28.66800 -35.86600 21.35100 1.000 146.84066 103 LYS B O 1
ATOM 2584 N N . CYS C 3 105 ? 30.78600 -36.63100 21.16200 1.000 163.73981 104 CYS B N 1
ATOM 2585 C CA . CYS C 3 105 ? 30.48700 -37.70600 20.21800 1.000 156.32568 104 CYS B CA 1
ATOM 2586 C C . CYS C 3 105 ? 31.14400 -38.97700 20.76000 1.000 163.96649 104 CYS B C 1
ATOM 2587 O O . CYS C 3 105 ? 32.09000 -39.50200 20.17000 1.000 165.58583 104 CYS B O 1
ATOM 2590 N N . GLU C 3 106 ? 30.63200 -39.45300 21.89900 1.000 170.25976 105 GLU B N 1
ATOM 2591 C CA . GLU C 3 106 ? 31.23800 -40.52600 22.68900 1.000 176.35388 105 GLU B CA 1
ATOM 2592 C C . GLU C 3 106 ? 32.60700 -40.12400 23.23500 1.000 183.75970 105 GLU B C 1
ATOM 2593 O O . GLU C 3 106 ? 33.39000 -40.98000 23.66100 1.000 188.91450 105 GLU B O 1
ATOM 2599 N N . LYS C 3 107 ? 32.90500 -38.82300 23.23700 1.000 179.78828 106 LYS B N 1
ATOM 2600 C CA . LYS C 3 107 ? 34.20700 -38.32800 23.69300 1.000 172.54188 106 LYS B CA 1
ATOM 2601 C C . LYS C 3 107 ? 34.04900 -36.82800 23.97400 1.000 165.26113 106 LYS B C 1
ATOM 2602 O O . LYS C 3 107 ? 34.18000 -36.00300 23.07000 1.000 162.94561 106 LYS B O 1
ATOM 2608 N N . ILE C 3 108 ? 33.76400 -36.49700 25.23300 1.000 143.21855 107 ILE B N 1
ATOM 2609 C CA . ILE C 3 108 ? 33.55100 -35.10200 25.60100 1.000 143.42219 107 ILE B CA 1
ATOM 2610 C C . ILE C 3 108 ? 34.87900 -34.35600 25.56300 1.000 150.16016 107 ILE B C 1
ATOM 2611 O O . ILE C 3 108 ? 35.86100 -34.76100 26.19900 1.000 155.79250 107 ILE B O 1
ATOM 2616 N N . SER C 3 109 ? 34.91700 -33.26200 24.80500 1.000 144.71410 108 SER B N 1
ATOM 2617 C CA . SER C 3 109 ? 36.14300 -32.50500 24.58300 1.000 143.23902 108 SER B CA 1
ATOM 2618 C C . SER C 3 109 ? 35.82900 -31.01800 24.56200 1.000 149.77638 108 SER B C 1
ATOM 2619 O 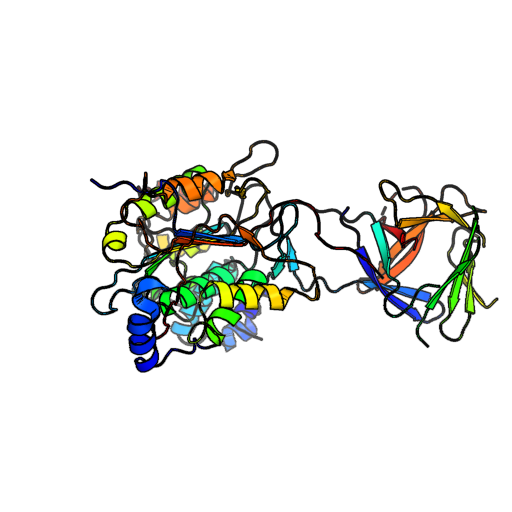O . SER C 3 109 ? 34.95400 -30.57600 23.81400 1.000 153.28358 108 SER B O 1
ATOM 2622 N N . THR C 3 110 ? 36.55000 -30.25700 25.37800 1.000 146.99955 109 THR B N 1
ATOM 2623 C CA . THR C 3 110 ? 36.41000 -28.81300 25.46500 1.000 140.93212 109 THR B CA 1
ATOM 2624 C C . THR C 3 110 ? 37.21000 -28.13300 24.35400 1.000 140.59139 109 THR B C 1
ATOM 2625 O O . THR C 3 110 ? 38.09600 -28.72900 23.73600 1.000 134.82911 109 THR B O 1
ATOM 2629 N N . LEU C 3 111 ? 36.87500 -26.87200 24.09800 1.000 149.04717 110 LEU B N 1
ATOM 2630 C CA . LEU C 3 111 ? 37.53600 -26.06500 23.08500 1.000 146.83295 110 LEU B CA 1
ATOM 2631 C C . LEU C 3 111 ? 38.53700 -25.11400 23.73000 1.000 146.51901 110 LEU B C 1
ATOM 2632 O O . LEU C 3 111 ? 38.32600 -24.62300 24.84100 1.000 149.06435 110 LEU B O 1
ATOM 2637 N N . SER C 3 112 ? 39.64100 -24.87300 23.01900 1.000 145.40502 111 SER B N 1
ATOM 2638 C CA . SER C 3 112 ? 40.67700 -23.93400 23.42500 1.000 155.07473 111 SER B CA 1
ATOM 2639 C C . SER C 3 112 ? 41.14400 -23.12400 22.22300 1.000 155.15571 111 SER B C 1
ATOM 2640 O O . SER C 3 112 ? 41.23500 -23.64600 21.10800 1.000 142.63377 111 SER B O 1
ATOM 2643 N N . CYS C 3 113 ? 41.45500 -21.84800 22.46400 1.000 165.50466 112 CYS B N 1
ATOM 2644 C CA . CYS C 3 113 ? 41.88700 -20.91900 21.42600 1.000 164.89475 112 CYS B CA 1
ATOM 2645 C C . CYS C 3 113 ? 43.35400 -20.53000 21.56700 1.000 165.82850 112 CYS B C 1
ATOM 2646 O O . CYS C 3 113 ? 43.77900 -19.52500 20.98800 1.000 161.29448 112 CYS B O 1
ATOM 2649 N N . GLU C 3 114 ? 44.13000 -21.30700 22.32100 1.000 162.13388 113 GLU B N 1
ATOM 2650 C CA . GLU C 3 114 ? 45.50100 -20.93400 22.64000 1.000 167.92429 113 GLU B CA 1
ATOM 2651 C C . GLU C 3 114 ? 46.33700 -20.78700 21.37400 1.000 172.55717 113 GLU B C 1
ATOM 2652 O O . GLU C 3 114 ? 46.16300 -21.53100 20.40400 1.000 163.41598 113 GLU B O 1
ATOM 2658 N N . ASN C 3 115 ? 47.24600 -19.80600 21.39200 1.000 178.61529 114 ASN B N 1
ATOM 2659 C CA . ASN C 3 115 ? 48.06800 -19.44300 20.23500 1.000 173.68037 114 ASN B CA 1
ATOM 2660 C C . ASN C 3 115 ? 47.20900 -18.99700 19.05500 1.000 167.31595 114 ASN B C 1
ATOM 2661 O O . ASN C 3 115 ? 47.62700 -19.09900 17.89800 1.000 170.42379 114 ASN B O 1
ATOM 2666 N N . LYS C 3 116 ? 46.00800 -18.49000 19.34600 1.000 160.29742 115 LYS B N 1
ATOM 2667 C CA . LYS C 3 116 ? 45.03000 -18.10700 18.32600 1.000 152.84041 115 LYS B CA 1
ATOM 2668 C C . LYS C 3 116 ? 44.70700 -19.26700 17.39100 1.000 150.58067 115 LYS B C 1
ATOM 2669 O O . LYS C 3 116 ? 44.39500 -19.06400 16.21600 1.000 158.80618 115 LYS B O 1
ATOM 2675 N N . ILE C 3 117 ? 44.78100 -20.49300 17.90300 1.000 147.06400 116 ILE B N 1
ATOM 2676 C CA . ILE C 3 117 ? 44.52300 -21.69400 17.12000 1.000 148.13139 116 ILE B CA 1
ATOM 2677 C C . ILE C 3 117 ? 43.48100 -22.53100 17.84900 1.000 150.97784 116 ILE B C 1
ATOM 2678 O O . ILE C 3 117 ? 43.60900 -22.78200 19.05200 1.000 155.91075 116 ILE B O 1
ATOM 2683 N N . ILE C 3 118 ? 42.45100 -22.95800 17.11800 1.000 143.51457 117 ILE B N 1
ATOM 2684 C CA . ILE C 3 118 ? 41.38800 -23.77000 17.69700 1.000 148.84826 117 ILE B CA 1
ATOM 2685 C C . ILE C 3 118 ? 41.90800 -25.17200 17.99400 1.000 153.07518 117 ILE B C 1
ATOM 2686 O O . ILE C 3 118 ? 42.67900 -25.74600 17.21500 1.000 172.62909 117 ILE B O 1
ATOM 2691 N N . SER C 3 119 ? 41.48700 -25.73400 19.12900 1.000 150.81168 118 SER B N 1
ATOM 2692 C CA . SER C 3 119 ? 41.87600 -27.08600 19.51100 1.000 156.00015 118 SER B CA 1
ATOM 2693 C C . SER C 3 119 ? 40.80200 -27.69000 20.40700 1.000 157.44538 118 SER B C 1
ATOM 2694 O O . SER C 3 119 ? 40.14500 -26.98200 21.17200 1.000 148.04997 118 SER B O 1
ATOM 2697 N N . PHE C 3 120 ? 40.62800 -29.00800 20.30700 1.000 157.66912 119 PHE B N 1
ATOM 2698 C CA . PHE C 3 120 ? 39.66900 -29.74200 21.12800 1.000 154.20613 119 PHE B CA 1
ATOM 2699 C C . PHE C 3 120 ? 40.42200 -30.75000 21.98300 1.000 152.87309 119 PHE B C 1
ATOM 2700 O O . PHE C 3 120 ? 41.15100 -31.59500 21.45400 1.000 149.40542 119 PHE B O 1
ATOM 2708 N N . LYS C 3 121 ? 40.23400 -30.66900 23.29800 1.000 151.03355 120 LYS B N 1
ATOM 2709 C CA . LYS C 3 121 ? 40.94500 -31.52300 24.24200 1.000 148.60607 120 LYS B CA 1
ATOM 2710 C C . LYS C 3 121 ? 39.94300 -32.21900 25.14800 1.000 155.37652 120 LYS B C 1
ATOM 2711 O O . LYS C 3 121 ? 39.05400 -31.56900 25.70100 1.000 159.20620 120 LYS B O 1
ATOM 2717 N N . GLU C 3 122 ? 40.09200 -33.53100 25.31300 1.000 161.33154 121 GLU B N 1
ATOM 2718 C CA . GLU C 3 122 ? 39.17100 -34.29500 26.15200 1.000 165.02539 121 GLU B CA 1
ATOM 2719 C C . GLU C 3 122 ? 39.38900 -33.93300 27.61700 1.000 161.44012 121 GLU B C 1
ATOM 2720 O O . GLU C 3 122 ? 40.44900 -34.21500 28.18500 1.000 151.55031 121 GLU B O 1
ATOM 2726 N N . MET C 3 123 ? 38.38700 -33.31200 28.23200 1.000 158.02044 122 MET B N 1
ATOM 2727 C CA . MET C 3 123 ? 38.46500 -32.91700 29.63400 1.000 150.68538 122 MET B CA 1
ATOM 2728 C C . MET C 3 123 ? 37.11200 -33.06500 30.31600 1.000 145.69753 122 MET B C 1
ATOM 2729 O O . MET C 3 123 ? 36.27400 -33.85400 29.88000 1.000 149.73050 122 MET B O 1
ATOM 2734 N N . ILE C 3 136 ? 39.93800 -21.55800 25.65000 1.000 137.94584 135 ILE B N 1
ATOM 2735 C CA . ILE C 3 136 ? 39.63800 -22.01100 27.00200 1.000 149.73667 135 ILE B CA 1
ATOM 2736 C C . ILE C 3 136 ? 38.29700 -21.46000 27.48200 1.000 159.89989 135 ILE B C 1
ATOM 2737 O O . ILE C 3 136 ? 37.37600 -22.22000 27.79000 1.000 141.23879 135 ILE B O 1
ATOM 2742 N N . ILE C 3 137 ? 38.19500 -20.13400 27.54800 1.000 165.57075 136 ILE B N 1
ATOM 2743 C CA . ILE C 3 137 ? 37.00300 -19.44700 28.02400 1.000 164.44956 136 ILE B CA 1
ATOM 2744 C C . ILE C 3 137 ? 36.54600 -18.48100 26.94100 1.000 171.51825 136 ILE B C 1
ATOM 2745 O O . ILE C 3 137 ? 37.37100 -17.88200 26.24100 1.000 172.99261 136 ILE B O 1
ATOM 2750 N N . PHE C 3 138 ? 35.23000 -18.34800 26.78800 1.000 164.17415 137 PHE B N 1
ATOM 2751 C CA . PHE C 3 138 ? 34.64100 -17.42100 25.83400 1.000 164.78862 137 PHE B CA 1
ATOM 2752 C C . PHE C 3 138 ? 33.47000 -16.71500 26.50200 1.000 168.84326 137 PHE B C 1
ATOM 2753 O O . PHE C 3 138 ? 32.92100 -17.19100 27.49700 1.000 172.04940 137 PHE B O 1
ATOM 2761 N N . PHE C 3 139 ? 33.09700 -15.56700 25.94700 1.000 161.55259 138 PHE B N 1
ATOM 2762 C CA . PHE C 3 139 ? 32.01300 -14.74300 26.46400 1.000 155.32687 138 PHE B CA 1
ATOM 2763 C C . PHE C 3 139 ? 30.85600 -14.74700 25.47800 1.000 156.86452 138 PHE B C 1
ATOM 2764 O O . PHE C 3 139 ? 31.06600 -14.59100 24.26800 1.000 157.56771 138 PHE B O 1
ATOM 2772 N N . GLN C 3 140 ? 29.64400 -14.91500 26.00600 1.000 150.67058 139 GLN B N 1
ATOM 2773 C CA . GLN C 3 140 ? 28.43100 -14.83100 25.20600 1.000 144.20138 139 GLN B CA 1
ATOM 2774 C C . GLN C 3 140 ? 28.08100 -13.37100 24.94800 1.000 159.21167 139 GLN B C 1
ATOM 2775 O O . GLN C 3 140 ? 28.13700 -12.53400 25.85600 1.000 169.90419 139 GLN B O 1
ATOM 2781 N N . ARG C 3 141 ? 27.73500 -13.06700 23.69900 1.000 155.10123 140 ARG B N 1
ATOM 2782 C CA . ARG C 3 141 ? 27.47400 -11.70900 23.25000 1.000 148.90000 140 ARG B CA 1
ATOM 2783 C C . ARG C 3 141 ? 26.29500 -11.73500 22.29100 1.000 148.01179 140 ARG B C 1
ATOM 2784 O O . ARG C 3 141 ? 26.07500 -12.72000 21.58000 1.000 148.21511 140 ARG B O 1
ATOM 2792 N N . SER C 3 142 ? 25.52600 -10.65000 22.28700 1.000 158.79695 141 SER B N 1
ATOM 2793 C CA . SER C 3 142 ? 24.36500 -10.56900 21.41200 1.000 158.05329 141 SER B CA 1
ATOM 2794 C C . SER C 3 142 ? 24.81700 -10.34400 19.97800 1.000 162.90846 141 SER B C 1
ATOM 2795 O O . SER C 3 142 ? 25.68200 -9.50400 19.71000 1.000 161.77699 141 SER B O 1
ATOM 2798 N N . VAL C 3 143 ? 24.24800 -11.11900 19.06500 1.000 167.98294 142 VAL B N 1
ATOM 2799 C CA . VAL C 3 143 ? 24.63800 -11.04400 17.65200 1.000 175.69066 142 VAL B CA 1
ATOM 2800 C C . VAL C 3 143 ? 24.17700 -9.71100 17.07600 1.000 188.55173 142 VAL B C 1
ATOM 2801 O O . VAL C 3 143 ? 23.05300 -9.26800 17.38000 1.000 189.87041 142 VAL B O 1
ATOM 2805 N N . PRO C 3 144 ? 25.00100 -9.02900 16.27700 1.000 186.28349 143 PRO B N 1
ATOM 2806 C CA . PRO C 3 144 ? 24.58400 -7.74600 15.69000 1.000 181.72762 143 PRO B CA 1
ATOM 2807 C C . PRO C 3 144 ? 23.31100 -7.89100 14.86900 1.000 177.12578 143 PRO B C 1
ATOM 2808 O O . PRO C 3 144 ? 23.27000 -8.61700 13.87400 1.000 173.42342 143 PRO B O 1
ATOM 2812 N N . GLY C 3 145 ? 22.26800 -7.18800 15.29700 1.000 179.67917 144 GLY B N 1
ATOM 2813 C CA . GLY C 3 145 ? 20.98900 -7.24100 14.61000 1.000 183.09601 144 GLY B CA 1
ATOM 2814 C C . GLY C 3 145 ? 20.24500 -8.54500 14.79700 1.000 186.57715 144 GLY B C 1
ATOM 2815 O O . GLY C 3 145 ? 19.62500 -9.04200 13.84800 1.000 183.78203 144 GLY B O 1
ATOM 2816 N N . HIS C 3 146 ? 20.29900 -9.12000 15.99700 1.000 179.15605 145 HIS B N 1
ATOM 2817 C CA . HIS C 3 146 ? 19.58800 -10.35500 16.28200 1.000 167.77763 145 HIS B CA 1
ATOM 2818 C C . HIS C 3 146 ? 19.22000 -10.40400 17.75500 1.000 165.53284 145 HIS B C 1
ATOM 2819 O O . HIS C 3 146 ? 19.88100 -9.79500 18.60100 1.000 167.55806 145 HIS B O 1
ATOM 2826 N N . ASP C 3 147 ? 18.15600 -11.14000 18.04700 1.000 161.15975 146 ASP B N 1
ATOM 2827 C CA . ASP C 3 147 ? 17.62800 -11.28200 19.39700 1.000 162.31699 146 ASP B CA 1
ATOM 2828 C C . ASP C 3 147 ? 17.73500 -12.69900 19.93100 1.000 155.03174 146 ASP B C 1
ATOM 2829 O O . ASP C 3 147 ? 18.08500 -12.88900 21.10100 1.000 150.55779 146 ASP B O 1
ATOM 2834 N N . ASN C 3 148 ? 17.43900 -13.70200 19.10000 1.000 157.00991 147 ASN B N 1
ATOM 2835 C CA . ASN C 3 148 ? 17.56000 -15.09800 19.50700 1.000 147.20842 147 ASN B CA 1
ATOM 2836 C C . ASN C 3 148 ? 18.97700 -15.62400 19.36300 1.000 134.55648 147 ASN B C 1
ATOM 2837 O O . ASN C 3 148 ? 19.38800 -16.49600 20.13400 1.000 129.09005 147 ASN B O 1
ATOM 2842 N N . LYS C 3 149 ? 19.73400 -15.11200 18.40100 1.000 132.04685 148 LYS B N 1
ATOM 2843 C CA . LYS C 3 149 ? 21.07400 -15.62600 18.16600 1.000 131.51432 148 LYS B CA 1
ATOM 2844 C C . LYS C 3 149 ? 22.01700 -15.16800 19.27100 1.000 134.45570 148 LYS B C 1
ATOM 2845 O O . LYS C 3 149 ? 21.78500 -14.15100 19.92700 1.000 134.77420 148 LYS B O 1
ATOM 2851 N N . MET C 3 150 ? 23.08600 -15.93600 19.47400 1.000 136.54986 149 MET B N 1
ATOM 2852 C CA . MET C 3 150 ? 24.10700 -15.66400 20.47900 1.000 135.87770 149 MET B CA 1
ATOM 2853 C C . MET C 3 150 ? 25.46000 -16.05400 19.90400 1.000 134.31072 149 MET B C 1
ATOM 2854 O O . MET C 3 150 ? 25.59400 -17.14600 19.34200 1.000 133.73545 149 MET B O 1
ATOM 2859 N N . GLN C 3 151 ? 26.44700 -15.16300 20.01400 1.000 136.25683 150 GLN B N 1
ATOM 2860 C CA . GLN C 3 151 ? 27.79600 -15.40500 19.51700 1.000 135.32923 150 GLN B CA 1
ATOM 2861 C C . GLN C 3 151 ? 28.74900 -15.40800 20.69900 1.000 147.80254 150 GLN B C 1
ATOM 2862 O O . GLN C 3 151 ? 28.34500 -15.16100 21.83700 1.000 159.91758 150 GLN B O 1
ATOM 2868 N N . PHE C 3 152 ? 30.03200 -15.64800 20.42400 1.000 149.42283 151 PHE B N 1
ATOM 2869 C CA . PHE C 3 152 ? 31.01300 -15.82900 21.48800 1.000 151.64665 151 PHE B CA 1
ATOM 2870 C C . PHE C 3 152 ? 32.35000 -15.22000 21.09900 1.000 160.40413 151 PHE B C 1
ATOM 2871 O O . PHE C 3 152 ? 32.75300 -15.28600 19.93600 1.000 172.51031 151 PHE B O 1
ATOM 2879 N N . GLU C 3 153 ? 33.03300 -14.64400 22.09000 1.000 161.17215 152 GLU B N 1
ATOM 2880 C CA . GLU C 3 153 ? 34.33400 -14.01200 21.91300 1.000 163.81159 152 GLU B CA 1
ATOM 2881 C C . GLU C 3 153 ? 35.34700 -14.65500 22.84400 1.000 170.33491 152 GLU B C 1
ATOM 2882 O O . GLU C 3 153 ? 35.01900 -15.04200 23.96000 1.000 167.20532 152 GLU B O 1
ATOM 2888 N N . SER C 3 154 ? 36.59000 -14.74300 22.38100 1.000 174.05804 153 SER B N 1
ATOM 2889 C CA . SER C 3 154 ? 37.66200 -15.33400 23.17200 1.000 176.53706 153 SER B CA 1
ATOM 2890 C C . SER C 3 154 ? 37.92200 -14.51600 24.43000 1.000 181.15826 153 SER B C 1
ATOM 2891 O O . SER C 3 154 ? 37.89600 -13.28500 24.40600 1.000 179.13249 153 SER B O 1
ATOM 2894 N N . SER C 3 155 ? 38.17000 -15.21900 25.54000 1.000 176.27651 154 SER B N 1
ATOM 2895 C CA . SER C 3 155 ? 38.50100 -14.57500 26.80800 1.000 169.07144 154 SER B CA 1
ATOM 2896 C C . SER C 3 155 ? 39.95800 -14.14500 26.84300 1.000 170.11380 154 SER B C 1
ATOM 2897 O O . SER C 3 155 ? 40.26300 -13.02000 27.24800 1.000 172.08822 154 SER B O 1
ATOM 2900 N N . SER C 3 156 ? 40.86600 -15.02600 26.41300 1.000 165.05591 155 SER B N 1
ATOM 2901 C CA . SER C 3 156 ? 42.29000 -14.71500 26.46200 1.000 166.33795 155 SER B CA 1
ATOM 2902 C C . SER C 3 156 ? 42.70300 -13.84300 25.28500 1.000 174.92961 155 SER B C 1
ATOM 2903 O O . SER C 3 156 ? 43.38600 -12.82900 25.46700 1.000 178.20090 155 SER B O 1
ATOM 2906 N N . TYR C 3 157 ? 42.28600 -14.20700 24.07200 1.000 172.04790 156 TYR B N 1
ATOM 2907 C CA . TYR C 3 157 ? 42.61100 -13.43500 22.87300 1.000 173.22177 156 TYR B CA 1
ATOM 2908 C C . TYR C 3 157 ? 41.38500 -12.61300 22.48600 1.000 175.95547 156 TYR B C 1
ATOM 2909 O O . TYR C 3 157 ? 40.64600 -12.93800 21.55900 1.000 172.55331 156 TYR B O 1
ATOM 2918 N N . GLU C 3 158 ? 41.17700 -11.52400 23.21900 1.000 178.54974 157 GLU B N 1
ATOM 2919 C CA . GLU C 3 158 ? 40.01700 -10.67000 23.01400 1.000 180.03987 157 GLU B CA 1
ATOM 2920 C C . GLU C 3 158 ? 40.06200 -10.02700 21.62800 1.000 180.33376 157 GLU B C 1
ATOM 2921 O O . GLU C 3 158 ? 41.09100 -10.01700 20.94600 1.000 176.24909 157 GLU B O 1
ATOM 2927 N N . GLY C 3 159 ? 38.91400 -9.49200 21.20900 1.000 180.51370 158 GLY B N 1
ATOM 2928 C CA . GLY C 3 159 ? 38.78200 -8.88100 19.89900 1.000 171.37683 158 GLY B CA 1
ATOM 2929 C C . GLY C 3 159 ? 38.55500 -9.91700 18.82200 1.000 172.42154 158 GLY B C 1
ATOM 2930 O O . GLY C 3 159 ? 37.97300 -9.63100 17.77100 1.000 167.90586 158 GLY B O 1
ATOM 2931 N N . TYR C 3 160 ? 39.01700 -11.13500 19.08500 1.000 174.90618 159 TYR B N 1
ATOM 2932 C CA . TYR C 3 160 ? 38.85000 -12.26100 18.17900 1.000 173.04129 159 TYR B CA 1
ATOM 2933 C C . TYR C 3 160 ? 37.66400 -13.09400 18.63800 1.000 169.88071 159 TYR B C 1
ATOM 2934 O O . TYR C 3 160 ? 37.52400 -13.40000 19.82400 1.000 174.10229 159 TYR B O 1
ATOM 2943 N N . PHE C 3 161 ? 36.81300 -13.45200 17.69300 1.000 161.39709 160 PHE B N 1
ATOM 2944 C CA . PHE C 3 161 ? 35.58500 -14.17500 17.95500 1.000 161.36706 160 PHE B CA 1
ATOM 2945 C C . PHE C 3 161 ? 35.61700 -15.48200 17.17500 1.000 162.84734 160 PHE B C 1
ATOM 2946 O O . PHE C 3 161 ? 36.39000 -15.64100 16.21900 1.000 177.45109 160 PHE B O 1
ATOM 2954 N N . LEU C 3 162 ? 34.77100 -16.42000 17.61100 1.000 158.02961 161 LEU B N 1
ATOM 2955 C CA . LEU C 3 162 ? 34.60300 -17.68800 16.91100 1.000 163.44519 161 LEU B CA 1
ATOM 2956 C C . LEU C 3 162 ? 33.95500 -17.45800 15.55700 1.000 162.49882 161 LEU B C 1
ATOM 2957 O O . LEU C 3 162 ? 33.08300 -16.60000 15.40800 1.000 162.71303 161 LEU B O 1
ATOM 2962 N N . ALA C 3 163 ? 34.36400 -18.25100 14.57000 1.000 153.09375 162 ALA B N 1
ATOM 2963 C CA . ALA C 3 163 ? 33.97900 -18.01800 13.18700 1.000 144.82839 162 ALA B CA 1
ATOM 2964 C C . ALA C 3 163 ? 33.93000 -19.36300 12.47900 1.000 141.37941 162 ALA B C 1
ATOM 2965 O O . ALA C 3 163 ? 34.23200 -20.40300 13.07000 1.000 145.09459 162 ALA B O 1
ATOM 2967 N N . CYS C 3 164 ? 33.60700 -19.33900 11.18700 1.000 141.24418 163 CYS B N 1
ATOM 2968 C CA . CYS C 3 164 ? 33.59800 -20.55600 10.39100 1.000 140.12719 163 CYS B CA 1
ATOM 2969 C C . CYS C 3 164 ? 34.11000 -20.28000 8.99000 1.000 140.73374 163 CYS B C 1
ATOM 2970 O O . CYS C 3 164 ? 33.99600 -19.16500 8.47400 1.000 135.83021 163 CYS B O 1
ATOM 2973 N N . GLU C 3 165 ? 34.66100 -21.33300 8.38900 1.000 138.71644 164 GLU B N 1
ATOM 2974 C CA . GLU C 3 165 ? 35.15500 -21.38200 7.01700 1.000 138.85947 164 GLU B CA 1
ATOM 2975 C C . GLU C 3 165 ? 34.51400 -22.56900 6.31800 1.000 139.38546 164 GLU B C 1
ATOM 2976 O O . GLU C 3 165 ? 33.81700 -23.37100 6.94100 1.000 132.97108 164 GLU B O 1
ATOM 2982 N N . LYS C 3 166 ? 34.80200 -22.69500 5.02800 1.000 134.80837 165 LYS B N 1
ATOM 2983 C CA . LYS C 3 166 ? 34.12200 -23.62000 4.13200 1.000 134.73966 165 LYS B CA 1
ATOM 2984 C C . LYS C 3 166 ? 35.10000 -24.68000 3.65000 1.000 136.65595 165 LYS B C 1
ATOM 2985 O O . LYS C 3 166 ? 36.11200 -24.35000 3.02800 1.000 121.34296 165 LYS B O 1
ATOM 2991 N N . GLU C 3 167 ? 34.80100 -25.93900 3.94000 1.000 142.62120 166 GLU B N 1
ATOM 2992 C CA . GLU C 3 167 ? 35.52500 -27.10100 3.43700 1.000 147.99121 166 GLU B CA 1
ATOM 2993 C C . GLU C 3 167 ? 34.94700 -27.59100 2.11800 1.000 141.56925 166 GLU B C 1
ATOM 2994 O O . GLU C 3 167 ? 34.83000 -28.80200 1.89100 1.000 146.27399 166 GLU B O 1
ATOM 3000 N N . ARG C 3 168 ? 34.52800 -26.66600 1.25400 1.000 134.32590 167 ARG B N 1
ATOM 3001 C CA . ARG C 3 168 ? 33.97600 -26.97600 -0.06100 1.000 154.62491 167 ARG B CA 1
ATOM 3002 C C . ARG C 3 168 ? 32.66100 -27.74600 0.03600 1.000 150.98333 167 ARG B C 1
ATOM 3003 O O . ARG C 3 168 ? 31.68700 -27.41000 -0.64600 1.000 143.78508 167 ARG B O 1
ATOM 3011 N N . ASP C 3 169 ? 32.61900 -28.78300 0.87400 1.000 147.96692 168 ASP B N 1
ATOM 3012 C CA . ASP C 3 169 ? 31.39900 -29.54100 1.09800 1.000 148.56006 168 ASP B CA 1
ATOM 3013 C C . ASP C 3 169 ? 30.83100 -29.37400 2.50000 1.000 144.08895 168 ASP B C 1
ATOM 3014 O O . ASP C 3 169 ? 29.62900 -29.58500 2.68900 1.000 139.37311 168 ASP B O 1
ATOM 3019 N N . LEU C 3 170 ? 31.65500 -28.99400 3.47600 1.000 140.79975 169 LEU B N 1
ATOM 3020 C CA . LEU C 3 170 ? 31.18700 -28.78200 4.84000 1.000 136.13989 169 LEU B CA 1
ATOM 3021 C C . LEU C 3 170 ? 31.64500 -27.42400 5.35400 1.000 126.65753 169 LEU B C 1
ATOM 3022 O O . LEU C 3 170 ? 32.15800 -26.60700 4.58800 1.000 122.16769 169 LEU B O 1
ATOM 3027 N N . PHE C 3 171 ? 31.45800 -27.16900 6.64600 1.000 121.59461 170 PHE B N 1
ATOM 3028 C CA . PHE C 3 171 ? 31.85200 -25.91300 7.26500 1.000 125.23241 170 PHE B CA 1
ATOM 3029 C C . PHE C 3 171 ? 32.57500 -26.22600 8.56500 1.000 137.27441 170 PHE B C 1
ATOM 3030 O O . PHE C 3 171 ? 32.16000 -27.11400 9.31200 1.000 140.78007 170 PHE B O 1
ATOM 3038 N N . LYS C 3 172 ? 33.64400 -25.48700 8.84000 1.000 132.00208 171 LYS B N 1
ATOM 3039 C CA . LYS C 3 172 ? 34.53000 -25.78000 9.95600 1.000 141.41583 171 LYS B CA 1
ATOM 3040 C C . LYS C 3 172 ? 34.67900 -24.55700 10.84800 1.000 126.02903 171 LYS B C 1
ATOM 3041 O O . LYS C 3 172 ? 34.52000 -23.41800 10.40100 1.000 129.84075 171 LYS B O 1
ATOM 3047 N N . LEU C 3 173 ? 35.00300 -24.81200 12.11400 1.000 125.57189 172 LEU B N 1
ATOM 3048 C CA . LEU C 3 173 ? 35.14700 -23.77100 13.12000 1.000 133.85281 172 LEU B CA 1
ATOM 3049 C C . LEU C 3 173 ? 36.57900 -23.25400 13.17100 1.000 135.97066 172 LEU B C 1
ATOM 3050 O O . LEU C 3 173 ? 37.53900 -24.02300 13.06100 1.000 138.72239 172 LEU B O 1
ATOM 3055 N N . ILE C 3 174 ? 36.70800 -21.93800 13.34200 1.000 133.45703 173 ILE B N 1
ATOM 3056 C CA . ILE C 3 174 ? 37.97800 -21.22600 13.40800 1.000 141.87821 173 ILE B CA 1
ATOM 3057 C C . ILE C 3 174 ? 37.82100 -20.06800 14.39000 1.000 152.10420 173 ILE B C 1
ATOM 3058 O O . ILE C 3 174 ? 36.76500 -19.88300 15.00200 1.000 157.00993 173 ILE B O 1
ATOM 3063 N N . LEU C 3 175 ? 38.87000 -19.25600 14.51100 1.000 156.90104 174 LEU B N 1
ATOM 3064 C CA . LEU C 3 175 ? 38.86200 -18.06000 15.35000 1.000 161.71316 174 LEU B CA 1
ATOM 3065 C C . LEU C 3 175 ? 39.51300 -16.91600 14.58700 1.000 169.25504 174 LEU B C 1
ATOM 3066 O O . LEU C 3 175 ? 40.63300 -17.06900 14.08600 1.000 175.53996 174 LEU B O 1
ATOM 3071 N N . LYS C 3 176 ? 38.83200 -15.77300 14.50000 1.000 173.39101 175 LYS B N 1
ATOM 3072 C CA . LYS C 3 176 ? 39.42700 -14.64800 13.78200 1.000 172.40427 175 LYS B CA 1
ATOM 3073 C C . LYS C 3 176 ? 38.77100 -13.34600 14.22400 1.000 176.13047 175 LYS B C 1
ATOM 3074 O O . LYS C 3 176 ? 37.83900 -13.33500 15.02900 1.000 182.89809 175 LYS B O 1
ATOM 3080 N N . LYS C 3 177 ? 39.28000 -12.24200 13.68900 1.000 167.44144 176 LYS B N 1
ATOM 3081 C CA . LYS C 3 177 ? 38.95600 -10.90400 14.15400 1.000 165.99855 176 LYS B CA 1
ATOM 3082 C C . LYS C 3 177 ? 38.01700 -10.20700 13.17800 1.000 167.29185 176 LYS B C 1
ATOM 3083 O O . LYS C 3 177 ? 37.96900 -10.52600 11.98600 1.000 164.61998 176 LYS B O 1
ATOM 3089 N N . GLU C 3 178 ? 37.27000 -9.24400 13.70500 1.000 167.97985 177 GLU B N 1
ATOM 3090 C CA . GLU C 3 178 ? 36.37600 -8.42800 12.89500 1.000 167.32677 177 GLU B CA 1
ATOM 3091 C C . GLU C 3 178 ? 37.16200 -7.41700 12.07000 1.000 153.22513 177 GLU B C 1
ATOM 3092 O O . GLU C 3 178 ? 38.03800 -6.72500 12.59000 1.000 141.04750 177 GLU B O 1
ATOM 3098 N N . ARG C 3 184 ? 35.59700 -16.65300 3.33000 1.000 116.52823 183 ARG B N 1
ATOM 3099 C CA . ARG C 3 184 ? 36.54200 -15.59800 3.68200 1.000 145.43160 183 ARG B CA 1
ATOM 3100 C C . ARG C 3 184 ? 36.30500 -15.08600 5.09900 1.000 157.54832 183 ARG B C 1
ATOM 3101 O O . ARG C 3 184 ? 37.23800 -15.00500 5.89900 1.000 156.49533 183 ARG B O 1
ATOM 3109 N N . SER C 3 185 ? 35.05500 -14.74200 5.40700 1.000 161.00807 184 SER B N 1
ATOM 3110 C CA . SER C 3 185 ? 34.70800 -14.20700 6.72300 1.000 164.22146 184 SER B CA 1
ATOM 3111 C C . SER C 3 185 ? 33.26500 -14.58600 7.02700 1.000 162.90606 184 SER B C 1
ATOM 3112 O O . SER C 3 185 ? 32.34200 -14.05200 6.40600 1.000 163.50037 184 SER B O 1
ATOM 3115 N N . ILE C 3 186 ? 33.07000 -15.51700 7.96400 1.000 145.68617 185 ILE B N 1
ATOM 3116 C CA . ILE C 3 186 ? 31.74200 -15.99900 8.33700 1.000 151.52407 185 ILE B CA 1
ATOM 3117 C C . ILE C 3 186 ? 31.71500 -16.21100 9.84900 1.000 156.26560 185 ILE B C 1
ATOM 3118 O O . ILE C 3 186 ? 32.66700 -16.74800 10.42400 1.000 163.05013 185 ILE B O 1
ATOM 3123 N N . MET C 3 187 ? 30.61500 -15.80200 10.49100 1.000 148.54621 186 MET B N 1
ATOM 3124 C CA . MET C 3 187 ? 30.50400 -15.71900 11.94700 1.000 144.43999 186 MET B CA 1
ATOM 3125 C C . MET C 3 187 ? 29.58600 -16.79900 12.50900 1.000 140.48080 186 MET B C 1
ATOM 3126 O O . MET C 3 187 ? 28.49900 -17.03600 11.97900 1.000 142.58663 186 MET B O 1
ATOM 3131 N N . PHE C 3 188 ? 30.00100 -17.40000 13.62500 1.000 134.48960 187 PHE B N 1
ATOM 3132 C CA . PHE C 3 188 ? 29.27900 -18.49400 14.26800 1.000 126.51104 187 PHE B CA 1
ATOM 3133 C C . PHE C 3 188 ? 28.32600 -17.96100 15.33400 1.000 120.72134 187 PHE B C 1
ATOM 3134 O O . PHE C 3 188 ? 28.72600 -17.17100 16.19400 1.000 123.55826 187 PHE B O 1
ATOM 3142 N N . THR C 3 189 ? 27.07000 -18.40800 15.28100 1.000 115.53216 188 THR B N 1
ATOM 3143 C CA . THR C 3 189 ? 26.04200 -17.98300 16.22200 1.000 125.45397 188 THR B CA 1
ATOM 3144 C C . THR C 3 189 ? 25.27100 -19.19400 16.73100 1.000 121.79871 188 THR B C 1
ATOM 3145 O O . THR C 3 189 ? 25.32200 -20.28100 16.15000 1.000 115.39803 188 THR B O 1
ATOM 3149 N N . VAL C 3 190 ? 24.54100 -18.98500 17.82700 1.000 115.00993 189 VAL B N 1
ATOM 3150 C CA . VAL C 3 190 ? 23.73700 -20.02700 18.45600 1.000 120.57179 189 VAL B CA 1
ATOM 3151 C C . VAL C 3 190 ? 22.40500 -19.42700 18.88400 1.000 122.42656 189 VAL B C 1
ATOM 3152 O O . VAL C 3 190 ? 22.35900 -18.32100 19.43300 1.000 129.67721 189 VAL B O 1
ATOM 3156 N N . GLN C 3 191 ? 21.32000 -20.16100 18.63700 1.000 113.38971 190 GLN B N 1
ATOM 3157 C CA . GLN C 3 191 ? 19.98300 -19.70900 19.00500 1.000 132.46105 190 GLN B CA 1
ATOM 3158 C C . GLN C 3 191 ? 19.76700 -19.85600 20.50700 1.000 133.18593 190 GLN B C 1
ATOM 3159 O O . GLN C 3 191 ? 19.95300 -20.94100 21.06400 1.000 145.21331 190 GLN B O 1
ATOM 3165 N N . ASN C 3 192 ? 19.36400 -18.76800 21.16100 1.000 132.58683 191 ASN B N 1
ATOM 3166 C CA . ASN C 3 192 ? 19.16900 -18.75800 22.61100 1.000 137.90603 191 ASN B CA 1
ATOM 3167 C C . ASN C 3 192 ? 17.71400 -19.10400 22.91400 1.000 139.83194 191 ASN B C 1
ATOM 3168 O O . ASN C 3 192 ? 16.82000 -18.26700 22.76700 1.000 141.53397 191 ASN B O 1
ATOM 3173 N N . GLU C 3 193 ? 17.47800 -20.34200 23.34400 1.000 133.01300 192 GLU B N 1
ATOM 3174 C CA . GLU C 3 193 ? 16.13700 -20.80400 23.69200 1.000 138.35536 192 GLU B CA 1
ATOM 3175 C C . GLU C 3 193 ? 16.20300 -22.09700 24.50600 1.000 136.09583 192 GLU B C 1
ATOM 3176 O O . GLU C 3 193 ? 15.93900 -23.18500 23.99000 1.000 121.80882 192 GLU B O 1
ATOM 3182 N N . ILE D 4 23 ? 25.34400 -39.60500 -21.08200 1.000 149.47929 346 ILE C N 1
ATOM 3183 C CA . ILE D 4 23 ? 24.44800 -38.50900 -20.73800 1.000 135.65464 346 ILE C CA 1
ATOM 3184 C C . ILE D 4 23 ? 23.46300 -38.25100 -21.87500 1.000 134.17000 346 ILE C C 1
ATOM 3185 O O . ILE D 4 23 ? 23.21900 -39.12700 -22.70400 1.000 141.45254 346 ILE C O 1
ATOM 3190 N N . SER D 4 24 ? 22.89300 -37.05200 -21.90700 1.000 139.56652 347 SER C N 1
ATOM 3191 C CA . SER D 4 24 ? 21.88000 -36.68700 -22.88500 1.000 135.01879 347 SER C CA 1
ATOM 3192 C C . SER D 4 24 ? 22.44100 -35.68500 -23.88500 1.000 136.94973 347 SER C C 1
ATOM 3193 O O . SER D 4 24 ? 23.55100 -35.16800 -23.73500 1.000 136.24815 347 SER C O 1
ATOM 3196 N N . LEU D 4 25 ? 21.63800 -35.41000 -24.91600 1.000 134.72558 348 LEU C N 1
ATOM 3197 C CA . LEU D 4 25 ? 22.07000 -34.50300 -25.97500 1.000 135.90534 348 LEU C CA 1
ATOM 3198 C C . LEU D 4 25 ? 22.18000 -33.07000 -25.47200 1.000 140.30664 348 LEU C C 1
ATOM 3199 O O . LEU D 4 25 ? 23.15200 -32.37000 -25.78200 1.000 137.08157 348 LEU C O 1
ATOM 3204 N N . GLU D 4 26 ? 21.18900 -32.61300 -24.70400 1.000 134.78531 349 GLU C N 1
ATOM 3205 C CA . GLU D 4 26 ? 21.21500 -31.24100 -24.21200 1.000 126.91915 349 GLU C CA 1
ATOM 3206 C C . GLU D 4 26 ? 22.39500 -31.01800 -23.27300 1.000 140.34432 349 GLU C C 1
ATOM 3207 O O . GLU D 4 26 ? 23.08800 -29.99800 -23.36600 1.000 148.71372 349 GLU C O 1
ATOM 3213 N N . ASP D 4 27 ? 22.65600 -31.97500 -22.37800 1.000 143.62045 350 ASP C N 1
ATOM 3214 C CA . ASP D 4 27 ? 23.81400 -31.85600 -21.49800 1.000 147.43534 350 ASP C CA 1
ATOM 3215 C C . ASP D 4 27 ? 25.12200 -31.97800 -22.26900 1.000 145.88546 350 ASP C C 1
ATOM 3216 O O . ASP D 4 27 ? 26.12000 -31.35200 -21.89300 1.000 149.09884 350 ASP C O 1
ATOM 3221 N N . ALA D 4 28 ? 25.13800 -32.76700 -23.34700 1.000 137.75923 351 ALA C N 1
ATOM 3222 C CA . ALA D 4 28 ? 26.33400 -32.85000 -24.18000 1.000 142.81654 351 ALA C CA 1
ATOM 3223 C C . ALA D 4 28 ? 26.59900 -31.54200 -24.91400 1.000 138.52330 351 ALA C C 1
ATOM 3224 O O . ALA D 4 28 ? 27.75900 -31.20000 -25.17000 1.000 139.32442 351 ALA C O 1
ATOM 3226 N N . ILE D 4 29 ? 25.54300 -30.80600 -25.26600 1.000 128.07553 352 ILE C N 1
ATOM 3227 C CA . ILE D 4 29 ? 25.72500 -29.49700 -25.88300 1.000 125.19200 352 ILE C CA 1
ATOM 3228 C C . ILE D 4 29 ? 26.16400 -28.47600 -24.84000 1.000 128.22289 352 ILE C C 1
ATOM 3229 O O . ILE D 4 29 ? 26.99200 -27.59900 -25.11700 1.000 137.78678 352 ILE C O 1
ATOM 3234 N N . LYS D 4 30 ? 25.62000 -28.57500 -23.62600 1.000 125.14000 353 LYS C N 1
ATOM 3235 C CA . LYS D 4 30 ? 25.99500 -27.63800 -22.57100 1.000 131.59643 353 LYS C CA 1
ATOM 3236 C C . LYS D 4 30 ? 27.45000 -27.82100 -22.15800 1.000 140.07708 353 LYS C C 1
ATOM 3237 O O . LYS D 4 30 ? 28.17400 -26.83800 -21.95600 1.000 139.93929 353 LYS C O 1
ATOM 3243 N N . ALA D 4 31 ? 27.89800 -29.06700 -22.03300 1.000 141.07266 354 ALA C N 1
ATOM 3244 C CA . ALA D 4 31 ? 29.26500 -29.36900 -21.63800 1.000 144.05000 354 ALA C CA 1
ATOM 3245 C C . ALA D 4 31 ? 30.20500 -29.53100 -22.82500 1.000 153.70436 354 ALA C C 1
ATOM 3246 O O . ALA D 4 31 ? 31.38700 -29.83100 -22.62000 1.000 168.52758 354 ALA C O 1
ATOM 3248 N N . SER D 4 32 ? 29.70900 -29.34800 -24.05000 1.000 147.01987 355 SER C N 1
ATOM 3249 C CA . SER D 4 32 ? 30.52700 -29.41700 -25.26300 1.000 136.63554 355 SER C CA 1
ATOM 3250 C C . SER D 4 32 ? 31.16400 -30.79500 -25.43100 1.000 135.49792 355 SER C C 1
ATOM 3251 O O . SER D 4 32 ? 32.34300 -30.92000 -25.76800 1.000 143.32649 355 SER C O 1
ATOM 3254 N N . ASN D 4 33 ? 30.37500 -31.84300 -25.19400 1.000 139.98498 356 ASN C N 1
ATOM 3255 C CA . ASN D 4 33 ? 30.84400 -33.22100 -25.34900 1.000 149.08070 356 ASN C CA 1
ATOM 3256 C C . ASN D 4 33 ? 30.62200 -33.63500 -26.80000 1.000 142.48820 356 ASN C C 1
ATOM 3257 O O . ASN D 4 33 ? 29.69900 -34.37900 -27.13900 1.000 134.64540 356 ASN C O 1
ATOM 3262 N N . TYR D 4 34 ? 31.51200 -33.13900 -27.66700 1.000 136.68231 357 TYR C N 1
ATOM 3263 C CA . TYR D 4 34 ? 31.38200 -33.36500 -29.10400 1.000 137.74794 357 TYR C CA 1
ATOM 3264 C C . TYR D 4 34 ? 31.29000 -34.84600 -29.44800 1.000 147.31368 357 TYR C C 1
ATOM 3265 O O . TYR D 4 34 ? 30.64400 -35.21100 -30.43600 1.000 141.02741 357 TYR C O 1
ATOM 3274 N N . GLU D 4 35 ? 31.92400 -35.70700 -28.65100 1.000 157.99602 358 GLU C N 1
ATOM 3275 C CA . GLU D 4 35 ? 31.93600 -37.13500 -28.95000 1.000 163.28149 358 GLU C CA 1
ATOM 3276 C C . GLU D 4 35 ? 30.53200 -37.72100 -28.88000 1.000 157.19685 358 GLU C C 1
ATOM 3277 O O . GLU D 4 35 ? 30.02900 -38.29100 -29.85700 1.000 148.81414 358 GLU C O 1
ATOM 3283 N N . GLU D 4 36 ? 29.88100 -37.59000 -27.72100 1.000 152.14402 359 GLU C N 1
ATOM 3284 C CA . GLU D 4 36 ? 28.52600 -38.10600 -27.58500 1.000 157.11115 359 GLU C CA 1
ATOM 3285 C C . GLU D 4 36 ? 27.54900 -37.35000 -28.47200 1.000 154.41095 359 GLU C C 1
ATOM 3286 O O . GLU D 4 36 ? 26.54400 -37.92000 -28.90600 1.000 147.24949 359 GLU C O 1
ATOM 3292 N N . ILE D 4 37 ? 27.82900 -36.07800 -28.76000 1.000 152.22533 360 ILE C N 1
ATOM 3293 C CA . ILE D 4 37 ? 27.01300 -35.33800 -29.71900 1.000 153.92244 360 ILE C CA 1
ATOM 3294 C C . ILE D 4 37 ? 27.02800 -36.04200 -31.07000 1.000 167.24485 360 ILE C C 1
ATOM 3295 O O . ILE D 4 37 ? 25.98500 -36.45500 -31.58900 1.000 168.31450 360 ILE C O 1
ATOM 3300 N N . ASN D 4 38 ? 28.22000 -36.20600 -31.64800 1.000 157.25128 361 ASN C N 1
ATOM 3301 C CA . ASN D 4 38 ? 28.33200 -36.84100 -32.95500 1.000 148.08726 361 ASN C CA 1
ATOM 3302 C C . ASN D 4 38 ? 27.82300 -38.27300 -32.93100 1.000 153.02198 361 ASN C C 1
ATOM 3303 O O . ASN D 4 38 ? 27.30600 -38.76300 -33.94100 1.000 143.39374 361 ASN C O 1
ATOM 3308 N N . ASN D 4 39 ? 27.95700 -38.95800 -31.79500 1.000 155.18163 362 ASN C N 1
ATOM 3309 C CA . ASN D 4 39 ? 27.42400 -40.31200 -31.69800 1.000 164.01066 362 ASN C CA 1
ATOM 3310 C C . ASN D 4 39 ? 25.90100 -40.30600 -31.73000 1.000 156.10178 362 ASN C C 1
ATOM 3311 O O . ASN D 4 39 ? 25.28300 -41.19100 -32.33200 1.000 139.96000 362 ASN C O 1
ATOM 3316 N N . LYS D 4 40 ? 25.28100 -39.31100 -31.09700 1.000 156.44880 363 LYS C N 1
ATOM 3317 C CA . LYS D 4 40 ? 23.82900 -39.20600 -31.07800 1.000 154.92871 363 LYS C CA 1
ATOM 3318 C C . LYS D 4 40 ? 23.27800 -38.43700 -32.27100 1.000 165.37236 363 LYS C C 1
ATOM 3319 O O . LYS D 4 40 ? 22.18500 -38.75900 -32.75200 1.000 155.97000 363 LYS C O 1
ATOM 3325 N N . VAL D 4 41 ? 24.00700 -37.43600 -32.76300 1.000 168.62028 364 VAL C N 1
ATOM 3326 C CA . VAL D 4 41 ? 23.55300 -36.64900 -33.90800 1.000 172.46533 364 VAL C CA 1
ATOM 3327 C C . VAL D 4 41 ? 23.70600 -37.49800 -35.16700 1.000 170.54729 364 VAL C C 1
ATOM 3328 O O . VAL D 4 41 ? 24.82500 -37.80100 -35.59300 1.000 167.20242 364 VAL C O 1
ATOM 3332 N N . THR D 4 42 ? 22.57800 -37.88300 -35.76300 1.000 163.55238 365 THR C N 1
ATOM 3333 C CA . THR D 4 42 ? 22.57800 -38.69300 -36.97400 1.000 165.71132 365 THR C CA 1
ATOM 3334 C C . THR D 4 42 ? 21.64100 -38.10100 -38.02100 1.000 172.45932 365 THR C C 1
ATOM 3335 O O . THR D 4 42 ? 22.08000 -37.36600 -38.91100 1.000 174.55069 365 THR C O 1
ATOM 3339 N N . ASP D 4 43 ? 20.35100 -38.41500 -37.92200 1.000 167.77331 366 ASP C N 1
ATOM 3340 C CA . ASP D 4 43 ? 19.36900 -37.91300 -38.87200 1.000 154.48000 366 ASP C CA 1
ATOM 3341 C C . ASP D 4 43 ? 19.24400 -36.39500 -38.77400 1.000 160.15013 366 ASP C C 1
ATOM 3342 O O . ASP D 4 43 ? 19.64100 -35.77200 -37.78500 1.000 170.57020 366 ASP C O 1
ATOM 3347 N N . LYS D 4 44 ? 18.67600 -35.79600 -39.82300 1.000 157.87956 367 LYS C N 1
ATOM 3348 C CA . LYS D 4 44 ? 18.48700 -34.35100 -39.81200 1.000 161.26741 367 LYS C CA 1
ATOM 3349 C C . LYS D 4 44 ? 17.39400 -33.91500 -38.84400 1.000 154.98130 367 LYS C C 1
ATOM 3350 O O . LYS D 4 44 ? 17.37000 -32.74600 -38.45400 1.000 159.29806 367 LYS C O 1
ATOM 3356 N N . LYS D 4 45 ? 16.49400 -34.81700 -38.44300 1.000 146.14314 368 LYS C N 1
ATOM 3357 C CA . LYS D 4 45 ? 15.61800 -34.50900 -37.31600 1.000 149.41574 368 LYS C CA 1
ATOM 3358 C C . LYS D 4 45 ? 16.43100 -34.30200 -36.04400 1.000 142.37649 368 LYS C C 1
ATOM 3359 O O . LYS D 4 45 ? 16.17100 -33.37100 -35.26700 1.000 145.25459 368 LYS C O 1
ATOM 3365 N N . MET D 4 46 ? 17.42400 -35.16500 -35.81700 1.000 135.29564 369 MET C N 1
ATOM 3366 C CA . MET D 4 46 ? 18.31400 -34.98400 -34.67800 1.000 143.67542 369 MET C CA 1
ATOM 3367 C C . MET D 4 46 ? 19.11000 -33.69300 -34.81100 1.000 142.62615 369 MET C C 1
ATOM 3368 O O . MET D 4 46 ? 19.39900 -33.02600 -33.81200 1.000 138.54181 369 MET C O 1
ATOM 3373 N N . ALA D 4 47 ? 19.46300 -33.31700 -36.04300 1.000 141.49843 370 ALA C N 1
ATOM 3374 C CA . ALA D 4 47 ? 20.14200 -32.04400 -36.25800 1.000 145.09500 370 ALA C CA 1
ATOM 3375 C C . ALA D 4 47 ? 19.23200 -30.87200 -35.91200 1.000 144.70086 370 ALA C C 1
ATOM 3376 O O . ALA D 4 47 ? 19.68100 -29.88800 -35.31600 1.000 136.82474 370 ALA C O 1
ATOM 3378 N N . HIS D 4 48 ? 17.95300 -30.96400 -36.28300 1.000 135.37926 371 HIS C N 1
ATOM 3379 C CA . HIS D 4 48 ? 16.97300 -29.95900 -35.88500 1.000 119.68697 371 HIS C CA 1
ATOM 3380 C C . HIS D 4 48 ? 16.93100 -29.81300 -34.37000 1.000 126.85358 371 HIS C C 1
ATOM 3381 O O . HIS D 4 48 ? 17.03900 -28.70200 -33.83100 1.000 122.49983 371 HIS C O 1
ATOM 3388 N N . GLN D 4 49 ? 16.75600 -30.93700 -33.67100 1.000 134.15757 372 GLN C N 1
ATOM 3389 C CA . GLN D 4 49 ? 16.69100 -30.91300 -32.21200 1.000 109.46426 372 GLN C CA 1
ATOM 3390 C C . GLN D 4 49 ? 17.95700 -30.32100 -31.60900 1.000 102.39263 372 GLN C C 1
ATOM 3391 O O . GLN D 4 49 ? 17.89000 -29.49400 -30.69100 1.000 104.25465 372 GLN C O 1
ATOM 3397 N N . ALA D 4 50 ? 19.12200 -30.72600 -32.11600 1.000 96.58708 373 ALA C N 1
ATOM 3398 C CA . ALA D 4 50 ? 20.37900 -30.25400 -31.55000 1.000 113.92429 373 ALA C CA 1
ATOM 3399 C C . ALA D 4 50 ? 20.57800 -28.76900 -31.81200 1.000 106.54303 373 ALA C C 1
ATOM 3400 O O . ALA D 4 50 ? 21.09100 -28.04400 -30.95400 1.000 90.11000 373 ALA C O 1
ATOM 3402 N N . LEU D 4 51 ? 20.17300 -28.29500 -32.98800 1.000 98.40635 374 LEU C N 1
ATOM 3403 C CA . LEU D 4 51 ? 20.28400 -26.87300 -33.27600 1.000 109.69992 374 LEU C CA 1
ATOM 3404 C C . LEU D 4 51 ? 19.36700 -26.06400 -32.37200 1.000 112.94423 374 LEU C C 1
ATOM 3405 O O . LEU D 4 51 ? 19.76100 -25.00700 -31.86200 1.000 110.29320 374 LEU C O 1
ATOM 3410 N N . ALA D 4 52 ? 18.14400 -26.55300 -32.15200 1.000 109.00336 375 ALA C N 1
ATOM 3411 C CA . ALA D 4 52 ? 17.23600 -25.87000 -31.23700 1.000 104.34856 375 ALA C CA 1
ATOM 3412 C C . ALA D 4 52 ? 17.80400 -25.83200 -29.82200 1.000 102.41280 375 ALA C C 1
ATOM 3413 O O . ALA D 4 52 ? 17.72800 -24.80000 -29.14300 1.000 87.36485 375 ALA C O 1
ATOM 3415 N N . TYR D 4 53 ? 18.39100 -26.94400 -29.36600 1.000 102.02237 376 TYR C N 1
ATOM 3416 C CA . TYR D 4 53 ? 18.98600 -26.97400 -28.03000 1.000 102.85818 376 TYR C CA 1
ATOM 3417 C C . TYR D 4 53 ? 20.18200 -26.03500 -27.93100 1.000 99.34224 376 TYR C C 1
ATOM 3418 O O . TYR D 4 53 ? 20.38300 -25.38400 -26.89900 1.000 91.76351 376 TYR C O 1
ATOM 3427 N N . SER D 4 54 ? 20.99000 -25.95500 -28.99100 1.000 99.90208 377 SER C N 1
ATOM 3428 C CA . SER D 4 54 ? 22.13900 -25.05800 -28.97900 1.000 99.25707 377 SER C CA 1
ATOM 3429 C C . SER D 4 54 ? 21.69300 -23.60400 -28.94000 1.000 99.00007 377 SER C C 1
ATOM 3430 O O . SER D 4 54 ? 22.29700 -22.77800 -28.24500 1.000 94.89511 377 SER C O 1
ATOM 3433 N N . LEU D 4 55 ? 20.63100 -23.27900 -29.68000 1.000 101.57795 378 LEU C N 1
ATOM 3434 C CA . LEU D 4 55 ? 20.07500 -21.93100 -29.64000 1.000 107.21966 378 LEU C CA 1
ATOM 3435 C C . LEU D 4 55 ? 19.51800 -21.60000 -28.26100 1.000 112.06745 378 LEU C C 1
ATOM 3436 O O . LEU D 4 55 ? 19.72400 -20.49100 -27.75200 1.000 112.87187 378 LEU C O 1
ATOM 3441 N N . GLY D 4 56 ? 18.80900 -22.54700 -27.64200 1.000 104.30394 379 GLY C N 1
ATOM 3442 C CA . GLY D 4 56 ? 18.22600 -22.28500 -26.33500 1.000 87.94849 379 GLY C CA 1
ATOM 3443 C C . GLY D 4 56 ? 19.27300 -22.05000 -25.26300 1.000 105.17728 379 GLY C C 1
ATOM 3444 O O . GLY D 4 56 ? 19.18500 -21.09200 -24.48900 1.000 103.11296 379 GLY C O 1
ATOM 3445 N N . ASN D 4 57 ? 20.28100 -22.92000 -25.20300 1.000 117.50445 380 ASN C N 1
ATOM 3446 C CA . ASN D 4 57 ? 21.33500 -22.80400 -24.20200 1.000 117.89292 380 ASN C CA 1
ATOM 3447 C C . ASN D 4 57 ? 22.40500 -21.79200 -24.58200 1.000 107.78250 380 ASN C C 1
ATOM 3448 O O . ASN D 4 57 ? 23.39200 -21.66100 -23.84900 1.000 98.08077 380 ASN C O 1
ATOM 3453 N N . LYS D 4 58 ? 22.23300 -21.08700 -25.70300 1.000 108.42492 381 LYS C N 1
ATOM 3454 C CA . LYS D 4 58 ? 23.17800 -20.06700 -26.15700 1.000 111.56501 381 LYS C CA 1
ATOM 3455 C C . LYS D 4 58 ? 24.57500 -20.65400 -26.34700 1.000 109.58293 381 LYS C C 1
ATOM 3456 O O . LYS D 4 58 ? 25.57700 -20.07800 -25.91700 1.000 113.57723 381 LYS C O 1
ATOM 3462 N N . LYS D 4 59 ? 24.64200 -21.81900 -26.98500 1.000 102.75349 382 LYS C N 1
ATOM 3463 C CA . LYS D 4 59 ? 25.90600 -22.47000 -27.31500 1.000 102.44583 382 LYS C CA 1
ATOM 3464 C C . LYS D 4 59 ? 26.10800 -22.31100 -28.81700 1.000 110.71979 382 LYS C C 1
ATOM 3465 O O . LYS D 4 59 ? 25.81600 -23.21100 -29.60700 1.000 98.70911 382 LYS C O 1
ATOM 3471 N N . ALA D 4 60 ? 26.61300 -21.13900 -29.21000 1.000 110.65401 383 ALA C N 1
ATOM 3472 C CA . ALA D 4 60 ? 26.73500 -20.82400 -30.62800 1.000 116.74713 383 ALA C CA 1
ATOM 3473 C C . ALA D 4 60 ? 27.77400 -21.69800 -31.31800 1.000 125.75049 383 ALA C C 1
ATOM 3474 O O . ALA D 4 60 ? 27.64900 -21.97700 -32.51700 1.000 112.52646 383 ALA C O 1
ATOM 3476 N N . ASP D 4 61 ? 28.79800 -22.14400 -30.58700 1.000 133.29488 384 ASP C N 1
ATOM 3477 C CA . ASP D 4 61 ? 29.82500 -22.98800 -31.18800 1.000 114.34161 384 ASP C CA 1
ATOM 3478 C C . ASP D 4 61 ? 29.23600 -24.30700 -31.66800 1.000 109.59472 384 ASP C C 1
ATOM 3479 O O . ASP D 4 61 ? 29.47600 -24.73200 -32.80300 1.000 99.79915 384 ASP C O 1
ATOM 3484 N N . ILE D 4 62 ? 28.45600 -24.96700 -30.81200 1.000 105.02521 385 ILE C N 1
ATOM 3485 C CA . ILE D 4 62 ? 27.83000 -26.22700 -31.19600 1.000 105.10148 385 ILE C CA 1
ATOM 3486 C C . ILE D 4 62 ? 26.85000 -26.00900 -32.33900 1.000 117.21096 385 ILE C C 1
ATOM 3487 O O . ILE D 4 62 ? 26.77800 -26.81200 -33.27700 1.000 109.56052 385 ILE C O 1
ATOM 3492 N N . ALA D 4 63 ? 26.07500 -24.92300 -32.27400 1.000 127.03604 386 ALA C N 1
ATOM 3493 C CA . ALA D 4 63 ? 25.09900 -24.64500 -33.32100 1.000 119.02164 386 ALA C CA 1
ATOM 3494 C C . ALA D 4 63 ? 25.77900 -24.45800 -34.66900 1.000 122.14807 386 ALA C C 1
ATOM 3495 O O . ALA D 4 63 ? 25.31300 -24.98600 -35.68400 1.000 111.17580 386 ALA C O 1
ATOM 3497 N N . LEU D 4 64 ? 26.89200 -23.72200 -34.69800 1.000 124.23274 387 LEU C N 1
ATOM 3498 C CA . LEU D 4 64 ? 27.60500 -23.50700 -35.95300 1.000 116.88460 387 LEU C CA 1
ATOM 3499 C C . LEU D 4 64 ? 28.28600 -24.78200 -36.42700 1.000 117.36295 387 LEU C C 1
ATOM 3500 O O . LEU D 4 64 ? 28.30300 -25.07400 -37.62900 1.000 121.10480 387 LEU C O 1
ATOM 3505 N N . TYR D 4 65 ? 28.86500 -25.55000 -35.50200 1.000 110.79548 388 TYR C N 1
ATOM 3506 C CA . TYR D 4 65 ? 29.44600 -26.83000 -35.87800 1.000 113.06744 388 TYR C CA 1
ATOM 3507 C C . TYR D 4 65 ? 28.40300 -27.74700 -36.49900 1.000 118.84148 388 TYR C C 1
ATOM 3508 O O . TYR D 4 65 ? 28.71400 -28.50300 -37.42200 1.000 129.97677 388 TYR C O 1
ATOM 3517 N N . LEU D 4 66 ? 27.15900 -27.68100 -36.02800 1.000 119.90030 389 LEU C N 1
ATOM 3518 C CA . LEU D 4 66 ? 26.10800 -28.49300 -36.63100 1.000 124.50146 389 LEU C CA 1
ATOM 3519 C C . LEU D 4 66 ? 25.63100 -27.90700 -37.95400 1.000 125.25306 389 LEU C C 1
ATOM 3520 O O . LEU D 4 66 ? 25.32100 -28.65300 -38.88900 1.000 123.88885 389 LEU C O 1
ATOM 3525 N N . LEU D 4 67 ? 25.55600 -26.57700 -38.04500 1.000 123.24154 390 LEU C N 1
ATOM 3526 C CA . LEU D 4 67 ? 25.14200 -25.93200 -39.28500 1.000 134.24933 390 LEU C CA 1
ATOM 3527 C C . LEU D 4 67 ? 26.15600 -26.13500 -40.39600 1.000 129.05888 390 LEU C C 1
ATOM 3528 O O . LEU D 4 67 ? 25.80700 -26.00900 -41.57400 1.000 119.87193 390 LEU C O 1
ATOM 3533 N N . SER D 4 68 ? 27.40600 -26.41500 -40.04200 1.000 135.45340 391 SER C N 1
ATOM 3534 C CA . SER D 4 68 ? 28.42100 -26.76100 -41.02700 1.000 144.58475 391 SER C CA 1
ATOM 3535 C C . SER D 4 68 ? 28.47600 -28.26400 -41.27500 1.000 139.47647 391 SER C C 1
ATOM 3536 O O . SER D 4 68 ? 28.59600 -28.69600 -42.42600 1.000 143.51000 391 SER C O 1
ATOM 3539 N N . LYS D 4 69 ? 28.37600 -29.06800 -40.21300 1.000 135.21113 392 LYS C N 1
ATOM 3540 C CA . LYS D 4 69 ? 28.35600 -30.51900 -40.34300 1.000 132.07628 392 LYS C CA 1
ATOM 3541 C C . LYS D 4 69 ? 27.12500 -31.01300 -41.09200 1.000 134.59060 392 LYS C C 1
ATOM 3542 O O . LYS D 4 69 ? 27.14800 -32.11800 -41.64200 1.000 137.17956 392 LYS C O 1
ATOM 3548 N N . PHE D 4 70 ? 26.05600 -30.22300 -41.12500 1.000 136.28508 393 PHE C N 1
ATOM 3549 C CA . PHE D 4 70 ? 24.84600 -30.56200 -41.85600 1.000 135.00608 393 PHE C CA 1
ATOM 3550 C C . PHE D 4 70 ? 24.46100 -29.39600 -42.75200 1.000 129.69771 393 PHE C C 1
ATOM 3551 O O . PHE D 4 70 ? 24.79300 -28.24300 -42.47100 1.000 125.42400 393 PHE C O 1
ATOM 3559 N N . ASN D 4 71 ? 23.75600 -29.70200 -43.83400 1.000 123.87707 394 ASN C N 1
ATOM 3560 C CA . ASN D 4 71 ? 23.25500 -28.68500 -44.74900 1.000 139.96438 394 ASN C CA 1
ATOM 3561 C C . ASN D 4 71 ? 21.78400 -28.44100 -44.43900 1.000 137.56421 394 ASN C C 1
ATOM 3562 O O . ASN D 4 71 ? 20.95900 -29.35300 -44.55800 1.000 138.06041 394 ASN C O 1
ATOM 3567 N N . PHE D 4 72 ? 21.46100 -27.21600 -44.04000 1.000 116.78000 395 PHE C N 1
ATOM 3568 C CA . PHE D 4 72 ? 20.11600 -26.86500 -43.61600 1.000 130.83057 395 PHE C CA 1
ATOM 3569 C C . PHE D 4 72 ? 19.37800 -26.14000 -44.73300 1.000 135.35697 395 PHE C C 1
ATOM 3570 O O . PHE D 4 72 ? 19.94900 -25.28500 -45.41700 1.000 127.05355 395 PHE C O 1
ATOM 3578 N N . THR D 4 73 ? 18.10800 -26.48700 -44.91000 1.000 133.20273 396 THR C N 1
ATOM 3579 C CA . THR D 4 73 ? 17.23500 -25.87300 -45.89800 1.000 126.12010 396 THR C CA 1
ATOM 3580 C C . THR D 4 73 ? 16.19500 -25.00500 -45.19300 1.000 129.45248 396 THR C C 1
ATOM 3581 O O . THR D 4 73 ? 16.20500 -24.85100 -43.96800 1.000 127.44722 396 THR C O 1
ATOM 3585 N N . LYS D 4 74 ? 15.29000 -24.42700 -45.98600 1.000 128.16865 397 LYS C N 1
ATOM 3586 C CA . LYS D 4 74 ? 14.17300 -23.68100 -45.41600 1.000 114.47897 397 LYS C CA 1
ATOM 3587 C C . LYS D 4 74 ? 13.11300 -24.61900 -44.85500 1.000 120.10833 397 LYS C C 1
ATOM 3588 O O . LYS D 4 74 ? 12.56400 -24.37300 -43.77100 1.000 132.47296 397 LYS C O 1
ATOM 3594 N N . GLN D 4 75 ? 12.80600 -25.69300 -45.58500 1.000 117.43633 398 GLN C N 1
ATOM 3595 C CA . GLN D 4 75 ? 11.91700 -26.71200 -45.04400 1.000 126.60279 398 GLN C CA 1
ATOM 3596 C C . GLN D 4 75 ? 12.47900 -27.30000 -43.75600 1.000 126.28329 398 GLN C C 1
ATOM 3597 O O . GLN D 4 75 ? 11.71700 -27.71800 -42.87800 1.000 132.18104 398 GLN C O 1
ATOM 3603 N N . ASP D 4 76 ? 13.80600 -27.31500 -43.61300 1.000 120.46000 399 ASP C N 1
ATOM 3604 C CA . ASP D 4 76 ? 14.40400 -27.69900 -42.33900 1.000 131.85130 399 ASP C CA 1
ATOM 3605 C C . ASP D 4 76 ? 13.97100 -26.75500 -41.22600 1.000 128.99680 399 ASP C C 1
ATOM 3606 O O . ASP D 4 76 ? 13.63600 -27.19900 -40.12300 1.000 126.90857 399 ASP C O 1
ATOM 3611 N N . VAL D 4 77 ? 13.96300 -25.44800 -41.49800 1.000 130.87755 400 VAL C N 1
ATOM 3612 C CA . VAL D 4 77 ? 13.53700 -24.47900 -40.49200 1.000 112.43226 400 VAL C CA 1
ATOM 3613 C C . VAL D 4 77 ? 12.05800 -24.65800 -40.16700 1.000 112.40144 400 VAL C C 1
ATOM 3614 O O . VAL D 4 77 ? 11.65000 -24.57400 -39.00200 1.000 119.49000 400 VAL C O 1
ATOM 3618 N N . ALA D 4 78 ? 11.23300 -24.91800 -41.18200 1.000 105.32000 401 ALA C N 1
ATOM 3619 C CA . ALA D 4 78 ? 9.81900 -25.18400 -40.92600 1.000 116.42894 401 ALA C CA 1
ATOM 3620 C C . ALA D 4 78 ? 9.64100 -26.40400 -40.02500 1.000 128.57734 401 ALA C C 1
ATOM 3621 O O . ALA D 4 78 ? 8.91900 -26.35500 -39.01800 1.000 132.75413 401 ALA C O 1
ATOM 3623 N N . GLU D 4 79 ? 10.30400 -27.51100 -40.36600 1.000 127.16286 402 GLU C N 1
ATOM 3624 C CA . GLU D 4 79 ? 10.18500 -28.71800 -39.55700 1.000 116.79336 402 GLU C CA 1
ATOM 3625 C C . GLU D 4 79 ? 10.73500 -28.50300 -38.15300 1.000 112.49000 402 GLU C C 1
ATOM 3626 O O . GLU D 4 79 ? 10.23400 -29.09700 -37.19300 1.000 124.60295 402 GLU C O 1
ATOM 3632 N N . MET D 4 80 ? 11.75500 -27.65400 -38.01000 1.000 108.73000 403 MET C N 1
ATOM 3633 C CA . MET D 4 80 ? 12.19600 -27.25200 -36.67900 1.000 112.31679 403 MET C CA 1
ATOM 3634 C C . MET D 4 80 ? 11.07700 -26.55300 -35.92400 1.000 126.53497 403 MET C C 1
ATOM 3635 O O . MET D 4 80 ? 10.85100 -26.82100 -34.73900 1.000 118.90586 403 MET C O 1
ATOM 3640 N N . GLU D 4 81 ? 10.37000 -25.64300 -36.59700 1.000 130.25746 404 GLU C N 1
ATOM 3641 C CA . GLU D 4 81 ? 9.21700 -24.99600 -35.98400 1.000 115.26929 404 GLU C CA 1
ATOM 3642 C C . GLU D 4 81 ? 8.13000 -25.99400 -35.61700 1.000 109.70000 404 GLU C C 1
ATOM 3643 O O . GLU D 4 81 ? 7.29200 -25.69300 -34.76200 1.000 118.07678 404 GLU C O 1
ATOM 3649 N N . LYS D 4 82 ? 8.11700 -27.16500 -36.24700 1.000 115.86000 405 LYS C N 1
ATOM 3650 C CA . LYS D 4 82 ? 7.10400 -28.17600 -35.96100 1.000 119.65995 405 LYS C CA 1
ATOM 3651 C C . LYS D 4 82 ? 7.50800 -29.14500 -34.85000 1.000 127.95174 405 LYS C C 1
ATOM 3652 O O . LYS D 4 82 ? 6.78900 -30.12100 -34.60900 1.000 124.24709 405 LYS C O 1
ATOM 3658 N N . MET D 4 83 ? 8.62300 -28.90200 -34.16500 1.000 129.91348 406 MET C N 1
ATOM 3659 C CA . MET D 4 83 ? 9.12400 -29.83800 -33.15800 1.000 120.83270 406 MET C CA 1
ATOM 3660 C C . MET D 4 83 ? 8.41800 -29.59000 -31.83200 1.000 129.10067 406 MET C C 1
ATOM 3661 O O . MET D 4 83 ? 8.78300 -28.68500 -31.07800 1.000 133.67797 406 MET C O 1
ATOM 3666 N N . LYS D 4 84 ? 7.41000 -30.41300 -31.53300 1.000 130.25205 407 LYS C N 1
ATOM 3667 C CA . LYS D 4 84 ? 6.74800 -30.33900 -30.23700 1.000 122.52304 407 LYS C CA 1
ATOM 3668 C C . LYS D 4 84 ? 7.60600 -30.92200 -29.12000 1.000 115.56478 407 LYS C C 1
ATOM 3669 O O . LYS D 4 84 ? 7.40000 -30.58100 -27.95100 1.000 116.09429 407 LYS C O 1
ATOM 3675 N N . ASN D 4 85 ? 8.56700 -31.78300 -29.45500 1.000 125.14312 408 ASN C N 1
ATOM 3676 C CA . ASN D 4 85 ? 9.40300 -32.40000 -28.43000 1.000 134.32258 408 ASN C CA 1
ATOM 3677 C C . ASN D 4 85 ? 10.36300 -31.38700 -27.81600 1.000 132.12639 408 ASN C C 1
ATOM 3678 O O . ASN D 4 85 ? 10.48800 -31.30000 -26.58900 1.000 133.89360 408 ASN C O 1
ATOM 3683 N N . ASN D 4 86 ? 11.05300 -30.61600 -28.65300 1.000 120.22282 409 ASN C N 1
ATOM 3684 C CA . ASN D 4 86 ? 12.04200 -29.66600 -28.16000 1.000 111.74762 409 ASN C CA 1
ATOM 3685 C C . ASN D 4 86 ? 11.34600 -28.55900 -27.37900 1.000 118.46136 409 ASN C C 1
ATOM 3686 O O . ASN D 4 86 ? 10.46400 -27.88000 -27.91300 1.000 125.15127 409 ASN C O 1
ATOM 3691 N N . ARG D 4 87 ? 11.74300 -28.37800 -26.11600 1.000 106.90000 410 ARG C N 1
ATOM 3692 C CA . ARG D 4 87 ? 11.10600 -27.36700 -25.27700 1.000 116.88057 410 ARG C CA 1
ATOM 3693 C C . ARG D 4 87 ? 11.24200 -25.98200 -25.89300 1.000 111.64042 410 ARG C C 1
ATOM 3694 O O . ARG D 4 87 ? 10.25700 -25.24000 -26.01400 1.000 123.00172 410 ARG C O 1
ATOM 3702 N N . TYR D 4 88 ? 12.45600 -25.63000 -26.31900 1.000 93.00985 411 TYR C N 1
ATOM 3703 C CA . TYR D 4 88 ? 12.68600 -24.30100 -26.86600 1.000 98.89907 411 TYR C CA 1
ATOM 3704 C C . TYR D 4 88 ? 11.90200 -24.08800 -28.15500 1.000 93.17290 411 TYR C C 1
ATOM 3705 O O . TYR D 4 88 ? 11.43000 -22.97800 -28.42300 1.000 101.30968 411 TYR C O 1
ATOM 3714 N N . CYS D 4 89 ? 11.65100 -25.17400 -28.88300 1.000 85.26822 412 CYS C N 1
ATOM 3715 C CA . CYS D 4 89 ? 10.88700 -25.06400 -30.15300 1.000 104.89000 412 CYS C CA 1
ATOM 3716 C C . CYS D 4 89 ? 9.40000 -25.31700 -29.89600 1.000 104.57779 412 CYS C C 1
ATOM 3717 O O . CYS D 4 89 ? 8.58600 -24.90000 -30.73200 1.000 102.77466 412 CYS C O 1
ATOM 3720 N N . ASN D 4 90 ? 9.06300 -25.98000 -28.79200 1.000 96.69529 413 ASN C N 1
ATOM 3721 C CA . ASN D 4 90 ? 7.63200 -26.17000 -28.44900 1.000 93.99917 413 ASN C CA 1
ATOM 3722 C C . ASN D 4 90 ? 7.04100 -24.81700 -28.06500 1.000 99.40000 413 ASN C C 1
ATOM 3723 O O . ASN D 4 90 ? 5.84600 -24.60600 -28.32400 1.000 99.24006 413 ASN C O 1
ATOM 3728 N N . LEU D 4 91 ? 7.85300 -23.94100 -27.47200 1.000 85.31998 414 LEU C N 1
ATOM 3729 C CA . LEU D 4 91 ? 7.33300 -22.64100 -26.98400 1.000 79.45841 414 LEU C CA 1
ATOM 3730 C C . LEU D 4 91 ? 7.81400 -21.50500 -27.87700 1.000 81.72000 414 LEU C C 1
ATOM 3731 O O . LEU D 4 91 ? 6.96700 -20.74100 -28.35200 1.000 71.96892 414 LEU C O 1
ATOM 3736 N N . TYR D 4 92 ? 9.12300 -21.40600 -28.09400 1.000 88.98000 415 TYR C N 1
ATOM 3737 C CA . TYR D 4 92 ? 9.66800 -20.23600 -28.82300 1.000 70.04285 415 TYR C CA 1
ATOM 3738 C C . TYR D 4 92 ? 9.86000 -20.51200 -30.31000 1.000 83.10570 415 TYR C C 1
ATOM 3739 O O . TYR D 4 92 ? 10.13400 -21.66700 -30.66800 1.000 91.47069 415 TYR C O 1
ATOM 3748 N N . ASP D 4 93 ? 9.69400 -19.48000 -31.14100 1.000 97.77085 416 ASP C N 1
ATOM 3749 C CA . ASP D 4 93 ? 9.97400 -19.58800 -32.56400 1.000 79.41282 416 ASP C CA 1
ATOM 3750 C C . ASP D 4 93 ? 11.47800 -19.64300 -32.79500 1.000 96.89569 416 ASP C C 1
ATOM 3751 O O . ASP D 4 93 ? 12.27500 -19.16000 -31.98600 1.000 95.09893 416 ASP C O 1
ATOM 3756 N N . VAL D 4 94 ? 11.86200 -20.23000 -33.92800 1.000 102.17586 417 VAL C N 1
ATOM 3757 C CA . VAL D 4 94 ? 13.28100 -20.34500 -34.25100 1.000 102.32530 417 VAL C CA 1
ATOM 3758 C C . VAL D 4 94 ? 13.91500 -18.96300 -34.34300 1.000 95.72794 417 VAL C C 1
ATOM 3759 O O . VAL D 4 94 ? 15.02900 -18.74000 -33.84900 1.000 88.06555 417 VAL C O 1
ATOM 3763 N N . GLU D 4 95 ? 13.20200 -18.00900 -34.95200 1.000 81.30538 418 GLU C N 1
ATOM 3764 C CA . GLU D 4 95 ? 13.67700 -16.62900 -34.99900 1.000 76.95536 418 GLU C CA 1
ATOM 3765 C C . GLU D 4 95 ? 13.76800 -16.03000 -33.59900 1.000 89.72000 418 GLU C C 1
ATOM 3766 O O . GLU D 4 95 ? 14.68100 -15.24700 -33.30700 1.000 72.87745 418 GLU C O 1
ATOM 3772 N N . TYR D 4 96 ? 12.82300 -16.38300 -32.72100 1.000 86.86309 419 TYR C N 1
ATOM 3773 C CA . TYR D 4 96 ? 12.91400 -15.95000 -31.33300 1.000 81.22338 419 TYR C CA 1
ATOM 3774 C C . TYR D 4 96 ? 14.17700 -16.49400 -30.68100 1.000 97.97576 419 TYR C C 1
ATOM 3775 O O . TYR D 4 96 ? 14.87900 -15.76800 -29.96600 1.000 102.52711 419 TYR C O 1
ATOM 3784 N N . LEU D 4 97 ? 14.48800 -17.77100 -30.92700 1.000 96.35973 420 LEU C N 1
ATOM 3785 C CA . LEU D 4 97 ? 15.68900 -18.37100 -30.35400 1.000 91.70400 420 LEU C CA 1
ATOM 3786 C C . LEU D 4 97 ? 16.94700 -17.71200 -30.90000 1.000 94.68000 420 LEU C C 1
ATOM 3787 O O . LEU D 4 97 ? 17.93400 -17.53900 -30.17200 1.000 83.68431 420 LEU C O 1
ATOM 3792 N N . LEU D 4 98 ? 16.92400 -17.33200 -32.18100 1.000 82.47253 421 LEU C N 1
ATOM 3793 C CA . LEU D 4 98 ? 18.06800 -16.66200 -32.78700 1.000 76.57661 421 LEU C CA 1
ATOM 3794 C C . LEU D 4 98 ? 18.24000 -15.24500 -32.26100 1.000 73.52947 421 LEU C C 1
ATOM 3795 O O . LEU D 4 98 ? 19.37000 -14.74900 -32.17800 1.000 71.57504 421 LEU C O 1
ATOM 3800 N N . SER D 4 99 ? 17.14500 -14.57400 -31.91200 1.000 84.26640 422 SER C N 1
ATOM 3801 C CA . SER D 4 99 ? 17.19200 -13.18800 -31.46900 1.000 78.69753 422 SER C CA 1
ATOM 3802 C C . SER D 4 99 ? 17.11200 -13.04000 -29.95500 1.000 85.23927 422 SER C C 1
ATOM 3803 O O . SER D 4 99 ? 17.07700 -11.90900 -29.46200 1.000 80.19000 422 SER C O 1
ATOM 3806 N N . LYS D 4 100 ? 17.09900 -14.15000 -29.21000 1.000 85.56409 423 LYS C N 1
ATOM 3807 C CA . LYS D 4 100 ? 16.90600 -14.08800 -27.76300 1.000 88.44000 423 LYS C CA 1
ATOM 3808 C C . LYS D 4 100 ? 17.98800 -13.24600 -27.09700 1.000 94.81000 423 LYS C C 1
ATOM 3809 O O . LYS D 4 100 ? 17.69400 -12.24900 -26.42800 1.000 106.42110 423 LYS C O 1
ATOM 3815 N N . ASP D 4 101 ? 19.24900 -13.63500 -27.26800 1.000 97.75000 424 ASP C N 1
ATOM 3816 C CA . ASP D 4 101 ? 20.37600 -12.87100 -26.75500 1.000 100.11690 424 ASP C CA 1
ATOM 3817 C C . ASP D 4 101 ? 21.45000 -12.80200 -27.83200 1.000 104.50748 424 ASP C C 1
ATOM 3818 O O . ASP D 4 101 ? 21.36700 -13.47100 -28.86600 1.000 110.40658 424 ASP C O 1
ATOM 3823 N N . GLY D 4 102 ? 22.47100 -11.98000 -27.58000 1.000 109.10013 425 GLY C N 1
ATOM 3824 C CA . GLY D 4 102 ? 23.52700 -11.78400 -28.55900 1.000 113.53481 425 GLY C CA 1
ATOM 3825 C C . GLY D 4 102 ? 24.37600 -13.01000 -28.82700 1.000 110.34998 425 GLY C C 1
ATOM 3826 O O . GLY D 4 102 ? 25.05900 -13.06100 -29.85600 1.000 103.34216 425 GLY C O 1
ATOM 3827 N N . ALA D 4 103 ? 24.34400 -14.00000 -27.92900 1.000 108.42775 426 ALA C N 1
ATOM 3828 C CA . ALA D 4 103 ? 25.20500 -15.17000 -28.07200 1.000 90.04546 426 ALA C CA 1
ATOM 3829 C C . ALA D 4 103 ? 25.00000 -15.85900 -29.41600 1.000 97.72444 426 ALA C C 1
ATOM 3830 O O . ALA D 4 103 ? 25.97200 -16.24800 -30.07600 1.000 115.83096 426 ALA C O 1
ATOM 3832 N N . ASN D 4 104 ? 23.74900 -16.00600 -29.84800 1.000 83.24113 427 ASN C N 1
ATOM 3833 C CA . ASN D 4 104 ? 23.43600 -16.69300 -31.09600 1.000 103.17081 427 ASN C CA 1
ATOM 3834 C C . ASN D 4 104 ? 23.70400 -15.83700 -32.33200 1.000 106.60336 427 ASN C C 1
ATOM 3835 O O . ASN D 4 104 ? 23.34900 -16.25700 -33.44400 1.000 86.56000 427 ASN C O 1
ATOM 3840 N N . TYR D 4 105 ? 24.33500 -14.67100 -32.15300 1.000 103.68809 428 TYR C N 1
ATOM 3841 C CA . TYR D 4 105 ? 24.54700 -13.71700 -33.23700 1.000 97.01849 428 TYR C CA 1
ATOM 3842 C C . TYR D 4 105 ? 25.11300 -14.38900 -34.48200 1.000 97.01093 428 TYR C C 1
ATOM 3843 O O . TYR D 4 105 ? 24.50200 -14.35300 -35.55700 1.000 103.64852 428 TYR C O 1
ATOM 3852 N N . LYS D 4 106 ? 26.28900 -15.00600 -34.34700 1.000 88.79567 429 LYS C N 1
ATOM 3853 C CA . LYS D 4 106 ? 26.89900 -15.72000 -35.46400 1.000 101.44383 429 LYS C CA 1
ATOM 3854 C C . LYS D 4 106 ? 25.90600 -16.66900 -36.12300 1.000 97.08896 429 LYS C C 1
ATOM 3855 O O . LYS D 4 106 ? 25.72500 -16.64700 -37.34700 1.000 98.83491 429 LYS C O 1
ATOM 3861 N N . VAL D 4 107 ? 25.23000 -17.49200 -35.31400 1.000 87.86755 430 VAL C N 1
ATOM 3862 C CA . VAL D 4 107 ? 24.24000 -18.42400 -35.85300 1.000 92.87620 430 VAL C CA 1
ATOM 3863 C C . VAL D 4 107 ? 23.20100 -17.67000 -36.66600 1.000 98.51807 430 VAL C C 1
ATOM 3864 O O . VAL D 4 107 ? 22.87400 -18.04700 -37.80100 1.000 101.59131 430 VAL C O 1
ATOM 3868 N N . LEU D 4 108 ? 22.68200 -16.57800 -36.09400 1.000 94.10208 431 LEU C N 1
ATOM 3869 C CA . LEU D 4 108 ? 21.75300 -15.71400 -36.81400 1.000 96.31933 431 LEU C CA 1
ATOM 3870 C C . LEU D 4 108 ? 22.28900 -15.36700 -38.19300 1.000 105.78947 431 LEU C C 1
ATOM 3871 O O . LEU D 4 108 ? 21.60900 -15.57300 -39.20800 1.000 93.15856 431 LEU C O 1
ATOM 3876 N N . GLU D 4 109 ? 23.53100 -14.87000 -38.24400 1.000 101.50564 432 GLU C N 1
ATOM 3877 C CA . GLU D 4 109 ? 24.12500 -14.48000 -39.51700 1.000 96.21348 432 GLU C CA 1
ATOM 3878 C C . GLU D 4 109 ? 23.98900 -15.59500 -40.53900 1.000 93.54470 432 GLU C C 1
ATOM 3879 O O . GLU D 4 109 ? 23.57600 -15.35700 -41.68000 1.000 95.21623 432 GLU C O 1
ATOM 3885 N N . TYR D 4 110 ? 24.27600 -16.83300 -40.12600 1.000 87.27000 433 TYR C N 1
ATOM 3886 C CA . TYR D 4 110 ? 24.14900 -17.96400 -41.03700 1.000 101.36610 433 TYR C CA 1
ATOM 3887 C C . TYR D 4 110 ? 22.76400 -17.98300 -41.67100 1.000 115.16265 433 TYR C C 1
ATOM 3888 O O . TYR D 4 110 ? 22.62500 -17.90400 -42.89800 1.000 128.63441 433 TYR C O 1
ATOM 3897 N N . PHE D 4 111 ? 21.72200 -18.02000 -40.83700 1.000 112.09438 434 PHE C N 1
ATOM 3898 C CA . PHE D 4 111 ? 20.36200 -18.09000 -41.35700 1.000 114.07506 434 PHE C CA 1
ATOM 3899 C C . PHE D 4 111 ? 20.00400 -16.87700 -42.19700 1.000 110.72893 434 PHE C C 1
ATOM 3900 O O . PHE D 4 111 ? 19.14100 -16.97800 -43.07600 1.000 99.39212 434 PHE C O 1
ATOM 3908 N N . ILE D 4 112 ? 20.65300 -15.74100 -41.95500 1.000 111.95944 435 ILE C N 1
ATOM 3909 C CA . ILE D 4 112 ? 20.43000 -14.56100 -42.77900 1.000 125.88987 435 ILE C CA 1
ATOM 3910 C C . ILE D 4 112 ? 21.27300 -14.61700 -44.04500 1.000 117.36971 435 ILE C C 1
ATOM 3911 O O . ILE D 4 112 ? 20.82000 -14.22100 -45.12200 1.000 115.18181 435 ILE C O 1
ATOM 3916 N N . ASN D 4 113 ? 22.49500 -15.13700 -43.94700 1.000 121.78953 436 ASN C N 1
ATOM 3917 C CA . ASN D 4 113 ? 23.35500 -15.17400 -45.12100 1.000 116.42223 436 ASN C CA 1
ATOM 3918 C C . ASN D 4 113 ? 23.01100 -16.35300 -46.01900 1.000 116.04479 436 ASN C C 1
ATOM 3919 O O . ASN D 4 113 ? 22.91000 -16.19600 -47.24000 1.000 136.10794 436 ASN C O 1
ATOM 3924 N N . ASN D 4 114 ? 22.80800 -17.53000 -45.43700 1.000 113.72092 437 ASN C N 1
ATOM 3925 C CA . ASN D 4 114 ? 22.39600 -18.68700 -46.21600 1.000 115.81363 437 ASN C CA 1
ATOM 3926 C C . ASN D 4 114 ? 20.92300 -18.63500 -46.60800 1.000 117.02418 437 ASN C C 1
ATOM 3927 O O . ASN D 4 114 ? 20.44500 -19.55100 -47.28700 1.000 106.56000 437 ASN C O 1
ATOM 3932 N N . GLY D 4 115 ? 20.20100 -17.59000 -46.20300 1.000 118.66497 438 GLY C N 1
ATOM 3933 C CA . GLY D 4 115 ? 18.81400 -17.40200 -46.58500 1.000 118.71686 438 GLY C CA 1
ATOM 3934 C C . GLY D 4 115 ? 17.88400 -18.52000 -46.16100 1.000 120.27628 438 GLY C C 1
ATOM 3935 O O . GLY D 4 115 ? 17.40100 -19.28300 -47.00100 1.000 124.44494 438 GLY C O 1
ATOM 3936 N N . LEU D 4 116 ? 17.62300 -18.63200 -44.85800 1.000 114.95589 439 LEU C N 1
ATOM 3937 C CA . LEU D 4 116 ? 16.73200 -19.65700 -44.34000 1.000 114.27556 439 LEU C CA 1
ATOM 3938 C C . LEU D 4 116 ? 15.54300 -19.10500 -43.57100 1.000 114.47367 439 LEU C C 1
ATOM 3939 O O . LEU D 4 116 ? 14.51500 -19.78700 -43.48900 1.000 102.20798 439 LEU C O 1
ATOM 3944 N N . VAL D 4 117 ? 15.64500 -17.89900 -43.01900 1.000 99.52000 440 VAL C N 1
ATOM 3945 C CA . VAL D 4 117 ? 14.56200 -17.27400 -42.27200 1.000 91.75569 440 VAL C CA 1
ATOM 3946 C C . VAL D 4 117 ? 14.33500 -15.86900 -42.80700 1.000 107.23878 440 VAL C C 1
ATOM 3947 O O . VAL D 4 117 ? 15.28500 -15.16900 -43.17600 1.000 103.19636 440 VAL C O 1
ATOM 3951 N N . ASP D 4 118 ? 13.07200 -15.45700 -42.84500 1.000 101.15470 441 ASP C N 1
ATOM 3952 C CA . ASP D 4 118 ? 12.73900 -14.07800 -43.16000 1.000 82.12000 441 ASP C CA 1
ATOM 3953 C C . ASP D 4 118 ? 13.02500 -13.20000 -41.94900 1.000 91.19052 441 ASP C C 1
ATOM 3954 O O . ASP D 4 118 ? 12.54000 -13.47100 -40.84600 1.000 99.10385 441 ASP C O 1
ATOM 3959 N N . VAL D 4 119 ? 13.81700 -12.14700 -42.15700 1.000 81.76970 442 VAL C N 1
ATOM 3960 C CA . VAL D 4 119 ? 14.19500 -11.25900 -41.06100 1.000 73.32000 442 VAL C CA 1
ATOM 3961 C C . VAL D 4 119 ? 12.97700 -10.56500 -40.46100 1.000 83.29524 442 VAL C C 1
ATOM 3962 O O . VAL D 4 119 ? 12.94900 -10.26300 -39.26200 1.000 73.44000 442 VAL C O 1
ATOM 3966 N N . ASN D 4 120 ? 11.95200 -10.30400 -41.26600 1.000 85.99000 443 ASN C N 1
ATOM 3967 C CA . ASN D 4 120 ? 10.77200 -9.59700 -40.79000 1.000 70.41031 443 ASN C CA 1
ATOM 3968 C C . ASN D 4 120 ? 9.58300 -10.53500 -40.62700 1.000 71.56704 443 ASN C C 1
ATOM 3969 O O . ASN D 4 120 ? 8.43200 -10.13000 -40.80300 1.000 77.55329 443 ASN C O 1
ATOM 3974 N N . LYS D 4 121 ? 9.84800 -11.79100 -40.28800 1.000 71.16405 444 LYS C N 1
ATOM 3975 C CA . LYS D 4 121 ? 8.77700 -12.71400 -39.94800 1.000 75.19289 444 LYS C CA 1
ATOM 3976 C C . LYS D 4 121 ? 8.26900 -12.39800 -38.55200 1.000 83.22222 444 LYS C C 1
ATOM 3977 O O . LYS D 4 121 ? 9.05700 -12.23700 -37.61600 1.000 102.28497 444 LYS C O 1
ATOM 3983 N N . LYS D 4 122 ? 6.95400 -12.30700 -38.41400 1.000 85.40124 445 LYS C N 1
ATOM 3984 C CA . LYS D 4 122 ? 6.35600 -12.02100 -37.12100 1.000 79.16718 445 LYS C CA 1
ATOM 3985 C C . LYS D 4 122 ? 6.24100 -13.30900 -36.32000 1.000 77.46566 445 LYS C C 1
ATOM 3986 O O . LYS D 4 122 ? 5.83000 -14.34400 -36.85400 1.000 78.55358 445 LYS C O 1
ATOM 3992 N N . PHE D 4 123 ? 6.62800 -13.25000 -35.04700 1.000 74.11000 446 PHE C N 1
ATOM 3993 C CA . PHE D 4 123 ? 6.53900 -14.42400 -34.18900 1.000 66.77877 446 PHE C CA 1
ATOM 3994 C C . PHE D 4 123 ? 5.08800 -14.86100 -34.05400 1.000 67.42000 446 PHE C C 1
ATOM 3995 O O . PHE D 4 123 ? 4.16600 -14.04200 -34.05100 1.000 85.93192 446 PHE C O 1
ATOM 4003 N N . GLN D 4 124 ? 4.88200 -16.17000 -33.94800 1.000 69.44326 447 GLN C N 1
ATOM 4004 C CA . GLN D 4 124 ? 3.53600 -16.70800 -33.84800 1.000 80.47941 447 GLN C CA 1
ATOM 4005 C C . GLN D 4 124 ? 3.27300 -17.49900 -32.57900 1.000 87.05730 447 GLN C C 1
ATOM 4006 O O . GLN D 4 124 ? 2.10300 -17.71300 -32.24300 1.000 88.49116 447 GLN C O 1
ATOM 4012 N N . LYS D 4 125 ? 4.31100 -17.93100 -31.86500 1.000 73.09273 448 LYS C N 1
ATOM 4013 C CA . LYS D 4 125 ? 4.11100 -18.67800 -30.63300 1.000 78.54604 448 LYS C CA 1
ATOM 4014 C C . LYS D 4 125 ? 4.21500 -17.76200 -29.41800 1.000 86.84695 448 LYS C C 1
ATOM 4015 O O . LYS D 4 125 ? 3.20000 -17.38300 -28.82600 1.000 95.99872 448 LYS C O 1
ATOM 4021 N N . VAL D 4 126 ? 5.43400 -17.40600 -29.03800 1.000 72.75285 449 VAL C N 1
ATOM 4022 C CA . VAL D 4 126 ? 5.68800 -16.54700 -27.88800 1.000 72.46063 449 VAL C CA 1
ATOM 4023 C C . VAL D 4 126 ? 5.89800 -15.12600 -28.39200 1.000 75.44929 449 VAL C C 1
ATOM 4024 O O . VAL D 4 126 ? 6.47300 -14.92100 -29.46700 1.000 97.80392 449 VAL C O 1
ATOM 4028 N N . ASN D 4 127 ? 5.41900 -14.14400 -27.62800 1.000 60.82743 450 ASN C N 1
ATOM 4029 C CA . ASN D 4 127 ? 5.45000 -12.74200 -28.03700 1.000 61.06461 450 ASN C CA 1
ATOM 4030 C C . ASN D 4 127 ? 4.94500 -12.58600 -29.46800 1.000 79.63648 450 ASN C C 1
ATOM 4031 O O . ASN D 4 127 ? 5.59800 -11.98000 -30.32000 1.000 80.97003 450 ASN C O 1
ATOM 4036 N N . SER D 4 128 ? 3.77500 -13.16700 -29.73300 1.000 81.55275 451 SER C N 1
ATOM 4037 C CA . SER D 4 128 ? 3.20200 -13.14000 -31.07300 1.000 69.92000 451 SER C CA 1
ATOM 4038 C C . SER D 4 128 ? 3.10700 -11.71600 -31.59000 1.000 73.50000 451 SER C C 1
ATOM 4039 O O . SER D 4 128 ? 2.68000 -10.80700 -30.87200 1.000 92.30875 451 SER C O 1
ATOM 4042 N N . GLY D 4 129 ? 3.50500 -11.53000 -32.84800 1.000 63.14000 452 GLY C N 1
ATOM 4043 C CA . GLY D 4 129 ? 3.45800 -10.25800 -33.51200 1.000 66.43000 452 GLY C CA 1
ATOM 4044 C C . GLY D 4 129 ? 4.79000 -9.54600 -33.57200 1.000 65.27000 452 GLY C C 1
ATOM 4045 O O . GLY D 4 129 ? 5.02500 -8.77400 -34.50400 1.000 85.59556 452 GLY C O 1
ATOM 4046 N N . ASP D 4 130 ? 5.66200 -9.78600 -32.60000 1.000 69.20355 453 ASP C N 1
ATOM 4047 C CA . ASP D 4 130 ? 6.97100 -9.15800 -32.60700 1.000 81.83666 453 ASP C CA 1
ATOM 4048 C C . ASP D 4 130 ? 7.87100 -9.79700 -33.66100 1.000 85.17744 453 ASP C C 1
ATOM 4049 O O . ASP D 4 130 ? 7.66100 -10.93300 -34.09800 1.000 78.34580 453 ASP C O 1
ATOM 4054 N N . THR D 4 131 ? 8.88400 -9.04400 -34.07200 1.000 72.50541 454 THR C N 1
ATOM 4055 C CA . THR D 4 131 ? 9.90900 -9.52700 -34.98100 1.000 68.96693 454 THR C CA 1
ATOM 4056 C C . THR D 4 131 ? 11.22800 -9.66300 -34.22900 1.000 74.01616 454 THR C C 1
ATOM 4057 O O . THR D 4 131 ? 11.33000 -9.34200 -33.04100 1.000 75.41192 454 THR C O 1
ATOM 4061 N N . MET D 4 132 ? 12.24800 -10.15700 -34.93700 1.000 72.81933 455 MET C N 1
ATOM 4062 C CA . MET D 4 132 ? 13.56000 -10.32200 -34.31800 1.000 71.65252 455 MET C CA 1
ATOM 4063 C C . MET D 4 132 ? 14.16300 -8.98200 -33.93300 1.000 67.18615 455 MET C C 1
ATOM 4064 O O . MET D 4 132 ? 14.97200 -8.90500 -32.99800 1.000 81.70701 455 MET C O 1
ATOM 4069 N N . LEU D 4 133 ? 13.78300 -7.91700 -34.63800 1.000 57.54601 456 LEU C N 1
ATOM 4070 C CA . LEU D 4 133 ? 14.25400 -6.59400 -34.26000 1.000 62.35873 456 LEU C CA 1
ATOM 4071 C C . LEU D 4 133 ? 13.71600 -6.18400 -32.89700 1.000 72.41929 456 LEU C C 1
ATOM 4072 O O . LEU D 4 133 ? 14.39400 -5.47000 -32.15400 1.000 67.82000 456 LEU C O 1
ATOM 4077 N N . ASP D 4 134 ? 12.51700 -6.65200 -32.53700 1.000 71.19846 457 ASP C N 1
ATOM 4078 C CA . ASP D 4 134 ? 11.96000 -6.34600 -31.22100 1.000 72.27723 457 ASP C CA 1
ATOM 4079 C C . ASP D 4 134 ? 12.75900 -7.01200 -30.11300 1.000 65.41000 457 ASP C C 1
ATOM 4080 O O . ASP D 4 134 ? 13.03500 -6.39600 -29.07500 1.000 68.12000 457 ASP C O 1
ATOM 4085 N N . ASN D 4 135 ? 13.13000 -8.27600 -30.31100 1.000 63.53000 458 ASN C N 1
ATOM 4086 C CA . ASN D 4 135 ? 13.99600 -8.94500 -29.34900 1.000 72.68852 458 ASN C CA 1
ATOM 4087 C C . ASN D 4 135 ? 15.35100 -8.25800 -29.26100 1.000 70.08000 458 ASN C C 1
ATOM 4088 O O . ASN D 4 135 ? 15.89700 -8.08400 -28.16500 1.000 80.02000 458 ASN C O 1
ATOM 4093 N N . ALA D 4 136 ? 15.91000 -7.86000 -30.40700 1.000 66.36000 459 ALA C N 1
ATOM 4094 C CA . ALA D 4 136 ? 17.17700 -7.13500 -30.39800 1.000 67.03000 459 ALA C CA 1
ATOM 4095 C C . ALA D 4 136 ? 17.06700 -5.83500 -29.61100 1.000 73.23000 459 ALA C C 1
ATOM 4096 O O . ALA D 4 136 ? 17.99800 -5.45400 -28.89200 1.000 69.06000 459 ALA C O 1
ATOM 4098 N N . MET D 4 137 ? 15.93600 -5.13600 -29.74400 1.000 74.26000 460 MET C N 1
ATOM 4099 C CA . MET D 4 137 ? 15.71500 -3.91900 -28.97000 1.000 61.53000 460 MET C CA 1
ATOM 4100 C C . MET D 4 137 ? 15.59900 -4.22400 -27.48400 1.000 65.46719 460 MET C C 1
ATOM 4101 O O . MET D 4 137 ? 16.03800 -3.42900 -26.64400 1.000 66.39000 460 MET C O 1
ATOM 4106 N N . LYS D 4 138 ? 14.99100 -5.36300 -27.14300 1.000 77.98000 461 LYS C N 1
ATOM 4107 C CA . LYS D 4 138 ? 14.88400 -5.76100 -25.74100 1.000 75.40053 461 LYS C CA 1
ATOM 4108 C C . LYS D 4 138 ? 16.25700 -6.01900 -25.13400 1.000 76.28000 461 LYS C C 1
ATOM 4109 O O . LYS D 4 138 ? 16.57800 -5.51700 -24.05100 1.000 79.15000 461 LYS C O 1
ATOM 4115 N N . SER D 4 139 ? 17.08200 -6.81000 -25.82200 1.000 79.30204 462 SER C N 1
ATOM 4116 C CA . SER D 4 139 ? 18.41100 -7.12500 -25.31100 1.000 82.75363 462 SER C CA 1
ATOM 4117 C C . SER D 4 139 ? 19.32400 -5.90400 -25.26500 1.000 77.53974 462 SER C C 1
ATOM 4118 O O . SER D 4 139 ? 20.32200 -5.92400 -24.53800 1.000 100.71818 462 SER C O 1
ATOM 4121 N N . LYS D 4 140 ? 19.00200 -4.84900 -26.01600 1.000 77.14000 463 LYS C N 1
ATOM 4122 C CA . LYS D 4 140 ? 19.81600 -3.63500 -26.08200 1.000 75.86268 463 LYS C CA 1
ATOM 4123 C C . LYS D 4 140 ? 21.23400 -3.94600 -26.55900 1.000 94.70817 463 LYS C C 1
ATOM 4124 O O . LYS D 4 140 ? 22.22500 -3.51800 -25.96300 1.000 107.09090 463 LYS C O 1
ATOM 4130 N N . ASP D 4 141 ? 21.32200 -4.69400 -27.65600 1.000 90.97013 464 ASP C N 1
ATOM 4131 C CA . ASP D 4 141 ? 22.59100 -5.10200 -28.25000 1.000 105.23116 464 ASP C CA 1
ATOM 4132 C C . ASP D 4 141 ? 22.80500 -4.32200 -29.54200 1.000 109.80836 464 ASP C C 1
ATOM 4133 O O . ASP D 4 141 ? 21.98800 -4.40900 -30.46500 1.000 106.75630 464 ASP C O 1
ATOM 4138 N N . SER D 4 142 ? 23.91200 -3.57600 -29.61100 1.000 102.44247 465 SER C N 1
ATOM 4139 C CA . SER D 4 142 ? 24.16300 -2.72600 -30.77200 1.000 96.12579 465 SER C CA 1
ATOM 4140 C C . SER D 4 142 ? 24.49200 -3.54600 -32.01300 1.000 90.94420 465 SER C C 1
ATOM 4141 O O . SER D 4 142 ? 24.02900 -3.22800 -33.11400 1.000 102.89479 465 SER C O 1
ATOM 4144 N N . LYS D 4 143 ? 25.29500 -4.59700 -31.85800 1.000 81.88000 466 LYS C N 1
ATOM 4145 C CA . LYS D 4 143 ? 25.74000 -5.38200 -33.00500 1.000 87.52000 466 LYS C CA 1
ATOM 4146 C C . LYS D 4 143 ? 24.56200 -6.02000 -33.73500 1.000 92.10153 466 LYS C C 1
ATOM 4147 O O . LYS D 4 143 ? 24.47900 -5.97600 -34.97000 1.000 92.42000 466 LYS C O 1
ATOM 4153 N N . MET D 4 144 ? 23.63000 -6.61000 -32.98200 1.000 105.34582 467 MET C N 1
ATOM 4154 C CA . MET D 4 144 ? 22.49900 -7.30000 -33.59700 1.000 100.72275 467 MET C CA 1
ATOM 4155 C C . MET D 4 144 ? 21.52400 -6.31200 -34.22200 1.000 86.94353 467 MET C C 1
ATOM 4156 O O . MET D 4 144 ? 20.98500 -6.56100 -35.30700 1.000 82.32796 467 MET C O 1
ATOM 4161 N N . ILE D 4 145 ? 21.29400 -5.18300 -33.55200 1.000 78.34000 468 ILE C N 1
ATOM 4162 C CA . ILE D 4 145 ? 20.47000 -4.12900 -34.13100 1.000 84.16814 468 ILE C CA 1
ATOM 4163 C C . ILE D 4 145 ? 21.05700 -3.65900 -35.45700 1.000 94.92000 468 ILE C C 1
ATOM 4164 O O . ILE D 4 145 ? 20.33600 -3.51200 -36.45400 1.000 91.16678 468 ILE C O 1
ATOM 4169 N N . ASP D 4 146 ? 22.37000 -3.41100 -35.49100 1.000 93.20621 469 ASP C N 1
ATOM 4170 C CA . ASP D 4 146 ? 23.00100 -2.96000 -36.72700 1.000 83.30565 469 ASP C CA 1
ATOM 4171 C C . ASP D 4 146 ? 22.86200 -4.00600 -37.82000 1.000 80.22702 469 ASP C C 1
ATOM 4172 O O . ASP D 4 146 ? 22.48100 -3.69000 -38.95100 1.000 88.15750 469 ASP C O 1
ATOM 4177 N N . PHE D 4 147 ? 23.17000 -5.26300 -37.49900 1.000 77.73145 470 PHE C N 1
ATOM 4178 C CA . PHE D 4 147 ? 23.08800 -6.30900 -38.50900 1.000 85.07476 470 PHE C CA 1
ATOM 4179 C C . PHE D 4 147 ? 21.67000 -6.46200 -39.04200 1.000 90.52659 470 PHE C C 1
ATOM 4180 O O . PHE D 4 147 ? 21.48200 -6.77300 -40.22200 1.000 91.51061 470 PHE C O 1
ATOM 4188 N N . LEU D 4 148 ? 20.66200 -6.23000 -38.19900 1.000 92.96118 471 LEU C N 1
ATOM 4189 C CA . LEU D 4 148 ? 19.28100 -6.37700 -38.64600 1.000 83.12766 471 LEU C CA 1
ATOM 4190 C C . LEU D 4 148 ? 18.84500 -5.19100 -39.49800 1.000 85.03290 471 LEU C C 1
ATOM 4191 O O . LEU D 4 148 ? 18.25200 -5.36800 -40.56900 1.000 78.21785 471 LEU C O 1
ATOM 4196 N N . LEU D 4 149 ? 19.12700 -3.97100 -39.03700 1.000 73.24091 472 LEU C N 1
ATOM 4197 C CA . LEU D 4 149 ? 18.74900 -2.78900 -39.80500 1.000 86.20706 472 LEU C CA 1
ATOM 4198 C C . LEU D 4 149 ? 19.46700 -2.75000 -41.14800 1.000 99.49107 472 LEU C C 1
ATOM 4199 O O . LEU D 4 149 ? 18.87200 -2.38500 -42.16800 1.000 100.52356 472 LEU C O 1
ATOM 4204 N N . LYS D 4 150 ? 20.75000 -3.11900 -41.16300 1.000 100.62565 473 LYS C N 1
ATOM 4205 C CA . LYS D 4 150 ? 21.50300 -3.14900 -42.41100 1.000 90.85273 473 LYS C CA 1
ATOM 4206 C C . LYS D 4 150 ? 20.85700 -4.09100 -43.41600 1.000 85.69024 473 LYS C C 1
ATOM 4207 O O . LYS D 4 150 ? 20.86400 -3.82400 -44.62300 1.000 119.88168 473 LYS C O 1
ATOM 4213 N N . ASN D 4 151 ? 20.28600 -5.19500 -42.93800 1.000 80.52611 474 ASN C N 1
ATOM 4214 C CA . ASN D 4 151 ? 19.52400 -6.10900 -43.77500 1.000 88.33825 474 ASN C CA 1
ATOM 4215 C C . ASN D 4 151 ? 18.05000 -5.74200 -43.84700 1.000 85.43536 474 ASN C C 1
ATOM 4216 O O . ASN D 4 151 ? 17.22700 -6.58600 -44.21900 1.000 75.85000 474 ASN C O 1
ATOM 4221 N N . GLY D 4 152 ? 17.70000 -4.51000 -43.48600 1.000 88.78627 475 GLY C N 1
ATOM 4222 C CA . GLY D 4 152 ? 16.34800 -4.02200 -43.65600 1.000 91.63169 475 GLY C CA 1
ATOM 4223 C C . GLY D 4 152 ? 15.33500 -4.69700 -42.76000 1.000 82.98523 475 GLY C C 1
ATOM 4224 O O . GLY D 4 152 ? 14.32600 -5.22500 -43.23400 1.000 84.86605 475 GLY C O 1
ATOM 4225 N N . ALA D 4 153 ? 15.59000 -4.69400 -41.46100 1.000 92.96468 476 ALA C N 1
ATOM 4226 C CA . ALA D 4 153 ? 14.65100 -5.26700 -40.51500 1.000 89.38703 476 ALA C CA 1
ATOM 4227 C C . ALA D 4 153 ? 13.67800 -4.20100 -40.03500 1.000 85.63904 476 ALA C C 1
ATOM 4228 O O . ALA D 4 153 ? 14.03700 -3.03000 -39.87900 1.000 74.95108 476 ALA C O 1
ATOM 4230 N N . ILE D 4 154 ? 12.43500 -4.61800 -39.80500 1.000 81.50579 477 ILE C N 1
ATOM 4231 C CA . ILE D 4 154 ? 11.38300 -3.72400 -39.34300 1.000 85.46947 477 ILE C CA 1
ATOM 4232 C C . ILE D 4 154 ? 10.80800 -4.26700 -38.04100 1.000 82.08166 477 ILE C C 1
ATOM 4233 O O . ILE D 4 154 ? 10.98900 -5.43500 -37.68800 1.000 77.34451 477 ILE C O 1
ATOM 4238 N N . LEU D 4 155 ? 10.10100 -3.39600 -37.32800 1.000 77.11523 478 LEU C N 1
ATOM 4239 C CA . LEU D 4 155 ? 9.41300 -3.80300 -36.11400 1.000 76.23192 478 LEU C CA 1
ATOM 4240 C C . LEU D 4 155 ? 8.06300 -4.42400 -36.45100 1.000 81.34283 478 LEU C C 1
ATOM 4241 O O . LEU D 4 155 ? 7.53000 -4.26300 -37.55100 1.000 91.98448 478 LEU C O 1
ATOM 4246 N N . GLY D 4 156 ? 7.50300 -5.13800 -35.47400 1.000 77.74710 479 GLY C N 1
ATOM 4247 C CA . GLY D 4 156 ? 6.28500 -5.88600 -35.72500 1.000 91.65424 479 GLY C CA 1
ATOM 4248 C C . GLY D 4 156 ? 5.01000 -5.08900 -35.58200 1.000 106.68646 479 GLY C C 1
ATOM 4249 O O . GLY D 4 156 ? 3.98400 -5.48400 -36.14600 1.000 118.77627 479 GLY C O 1
ATOM 4250 N N . LYS D 4 157 ? 5.05400 -3.97700 -34.84600 1.000 114.00616 480 LYS C N 1
ATOM 4251 C CA . LYS D 4 157 ? 3.87700 -3.16100 -34.55000 1.000 111.00946 480 LYS C CA 1
ATOM 4252 C C . LYS D 4 157 ? 2.77600 -4.00900 -33.90300 1.000 107.84321 480 LYS C C 1
ATOM 4253 O O . LYS D 4 157 ? 1.67000 -4.15900 -34.42800 1.000 113.64961 480 LYS C O 1
ATOM 4259 N N . ARG D 4 158 ? 3.10900 -4.56400 -32.73900 1.000 115.87848 481 ARG C N 1
ATOM 4260 C CA . ARG D 4 158 ? 2.18800 -5.40000 -31.96500 1.000 132.94044 481 ARG C CA 1
ATOM 4261 C C . ARG D 4 158 ? 1.00900 -4.58600 -31.42700 1.000 122.38794 481 ARG C C 1
ATOM 4262 O O . ARG D 4 158 ? 1.11300 -3.91900 -30.39500 1.000 105.07567 481 ARG C O 1
#

Organism: Homo sapiens (NCBI:txid9606)

Solvent-accessible surface area: 25593 Å² total; per-residue (Å²): 170,80,35,109,99,10,79,102,100,54,29,95,122,24,42,157,84,78,52,123,91,6,6,83,24,80,123,155,133,121,19,56,3,5,0,5,0,1,0,0,11,52,25,63,111,17,69,74,3,75,4,0,27,66,3,0,31,15,2,45,124,12,2,86,41,6,33,2,60,13,50,8,21,0,18,14,38,6,190,66,1,50,66,21,0,101,50,6,4,104,73,90,52,0,153,40,0,4,0,0,2,2,0,0,1,0,1,0,38,74,100,0,0,0,0,13,41,6,25,134,172,145,92,26,29,0,78,33,82,21,0,9,83,2,1,12,12,169,72,3,117,25,0,54,52,31,1,1,0,2,2,2,0,0,0,14,11,63,89,55,37,45,158,88,123,190,210,136,195,58,118,72,61,44,0,0,0,5,0,5,0,1,36,53,103,28,8,0,24,1,13,29,77,126,0,0,52,0,1,35,42,0,28,63,8,3,33,118,54,3,81,65,18,15,2,27,72,2,0,152,73,0,27,114,36,26,121,96,89,192,34,37,17,17,65,0,22,42,65,100,92,34,33,88,92,110,0,18,5,8,1,36,29,96,53,14,24,16,0,62,33,14,94,13,82,127,93,36,3,31,0,48,31,50,101,86,87,99,22,55,34,0,52,22,59,204,81,112,53,21,0,4,2,9,96,44,137,103,6,25,116,133,127,14,37,2,32,39,42,156,150,35,2,44,3,10,1,102,18,147,85,88,7,26,3,8,0,84,116,95,115,39,38,20,115,134,147,81,67,2,58,46,96,89,6,95,74,42,136,44,27,41,11,5,17,0,20,50,54,106,23,51,33,1,2,0,87,91,82,242,122,30,32,62,12,40,20,51,115,155,242,75,9,33,0,3,11,34,91,98,135,58,21,36,68,0,0,114,76,49,40,75,129,64,0,52,106,63,5,87,72,78,155,60,0,3,26,0,0,0,29,0,1,16,33,74,66,12,94,1,0,53,76,0,3,91,83,36,110,5,54,132,110,8,10,31,74,0,23,156,23,175,120,0,47,22,0,56,9,15,1,0,7,3,5,0,0,37,53,19,46,0,26,117,0,0,50,52,0,31,115,78,29,12,18,92,21,34,49,98,3,134,64,2,0,32,18,20,0,0,8,25,6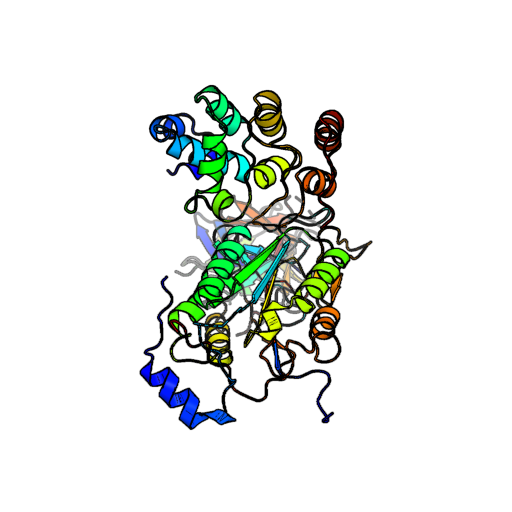,0,101,68,42,148,42,80,132,0,32,84,12,0,95,152,61,46,9,78,80,5,155,172

Nearest PDB structures (foldseek):
  6kmu-assembly3_E  TM=9.987E-01  e=1.158E-25  Mus musculus
  6kmu-assembly1_A  TM=9.952E-01  e=1.689E-25  Mus musculus
  3d6h-assembly1_A-2  TM=9.706E-01  e=3.591E-25  Homo sapiens
  1rww-assembly1_A  TM=9.742E-01  e=7.346E-24  Homo sapiens
  2h51-assembly1_A  TM=9.713E-01  e=5.713E-24  Homo sapiens

GO terms:
  GO:0005829 cytosol (C, IDA)
  GO:0042742 defense response to bacterium (P, IDA)
  GO:0004197 cysteine-type endopeptidase activity (F, IDA)
  GO:0016540 protein autoprocessing (P, IDA)
  GO:0160075 non-canonical inflammasome complex assembly (P, IDA)
  GO:0051604 protein maturation (P, IDA)
  GO:0005739 mitochondrion (C, IDA)
  GO:0005783 endoplasmic reticulum (C, IDA)
  GO:1904646 cellular response to amyloid-beta (P, IMP)
  GO:0097193 intrinsic apoptotic signaling pathway (P, IMP)
  GO:0070059 intrinsic apoptotic signaling pathway in response to endoplasmic reticulum stress (P, IMP)
  GO:0001530 lipopolysaccharide binding (F, IDA)
  GO:0008289 lipid binding (F, IDA)
  GO:0160074 non-canonical inflammasome complex (C, IDA)
  GO:2000494 positive regulation of interleukin-18-mediated signaling pathway (P, IDA)
  GO:0050830 defense response to Gram-positive bacterium (P, IDA)
  GO:0050727 regulation of inflammatory response (P, IDA)
  GO:0050729 positive regulation of inflammatory response (P, IDA)
  GO:0070269 pyroptotic inflammatory response (P, IDA)
  GO:0005576 extracellular region (C, EXP)

Radius of gyration: 27.97 Å; Cα contacts (8 Å, |Δi|>4): 1112; chains: 4; bounding box: 78×44×78 Å

InterPro domains:
  IPR001309 Peptidase C14, p20 domain [PS50208] (134-262)
  IPR001315 CARD domain [PF00619] (5-81)
  IPR001315 CARD domain [PS50209] (1-81)
  IPR001315 CARD domain [SM00114] (1-89)
  IPR002138 Peptidase C14, caspase non-catalytic subunit p10 [PS50207] (290-375)
  IPR002398 Peptidase C14 family [PTHR47901] (1-377)
  IPR011029 Death-like domain superfamily [G3DSA:1.10.533.10] (5-83)
  IPR011029 Death-like domain superfamily [SSF47986] (4-85)
  IPR011600 Peptidase C14, caspase domain [PF00656] (135-372)
  IPR015917 Peptidase C14A, caspase catalytic domain [PR00376] (134-147)
  IPR015917 Peptidase C14A, caspase catalytic domain [PR00376] (152-170)
  IPR015917 Peptidase C14A, caspase catalytic domain [PR00376] (170-188)
  IPR015917 Peptidase C14A, caspase catalytic domain [PR00376] (203-211)
  IPR015917 Peptidase C14A, caspase catalytic domain [PR00376] (243-261)
  IPR015917 Peptidase C14A, caspase catalytic domain [PR00376] (312-323)
  IPR015917 Peptidase C14A, caspase catalytic domain [PR00376] (365-374)
  IPR015917 Peptidase C14A, caspase catalytic domain [SM00115] (125-375)
  IPR015917 Peptidase C14A, caspase catalytic domain [cd00032] (125-374)
  IPR016129 Peptidase family C14A, His active site [PS01121] (197-211)
  IPR029030 Caspase-like domain superfamily [SSF52129] (102-376)

Sequence (526 aa):
DALKLCPHEEFLRLCKERAEEIYPIKERNNRTRLALIICNTEFDHLPPRNGADFDITGMKELLEGLDYSVDVEENLTARDMESALRAFATRPEHKSSDSTFLVLMSHGILEGICGTVHDEKKPDVLLYDTIFQIFNNRNCLSLKDKPKVIIVQAARGANRGELWVRVYKTHVEKDFIAFCSSTPHNVSWRDSTMGSIFITQLITCFQKYSWCCHLEEVFRKVQQSFETPRAKAQMPTIERLSMTRYFYLFPGNDNCINFVAMKFIDNTLYFIAEDDENLESDYFGKLESKLSVIRNLNDQVPRTIFIISMMAVTISVKCEKISTLSCENKIISFKEMIIFFQRSVPGHDNKMQFESSSYEGYFLACEKERDLFKLILKKERSIMFTVQNEISLEDAIKASNYEEINNKVTDKKMAHQALAYSLGNKKADIALYLLSKFNFTKQDVAEMEKMKNNRYCNLYDVEYLLSKDGANYKVLEYFINNGLVDVNKKFQKVNSGDTMLDNAMKSKDSKMIDFLLKNGAILGKR

Secondary structure (DSSP, 8-state):
-------HHHHHHHHHHTTTTB-----GGG---EEEEEE----SSS---TTHHHHHHHHHHHHHTTT-EEEEEES--HHHHHHHHHHHHT-GGGGG-S-EEEEEES-B-SSEEEPTT--SSS--EEEHHHHHHHTSTTT-GGGTTS-EEEEEE---SSB-------/--EEEEEEEEEETTEEEEEE---TTEEESSS-----EEEE--GGG-B----EEEEE--EEEEEEESSSEEEEE-GGG--EEEE---EEEEEPTT-SSEEEEEESSSTTEEEEEEE-SSSEEEEEEE---EEEEEE--/--HHHHHHTT-HHHHHHH--SHHHHHHHHHHHHHTT-HHHHHHHHHHS---HHHHHHHHT-SSSHHHHHS-HHHHHHSSGGGHHHHHHHHHTT-S-TTPPPSSBTTT--HHHHHHHHT-HHHHHHHHHTT---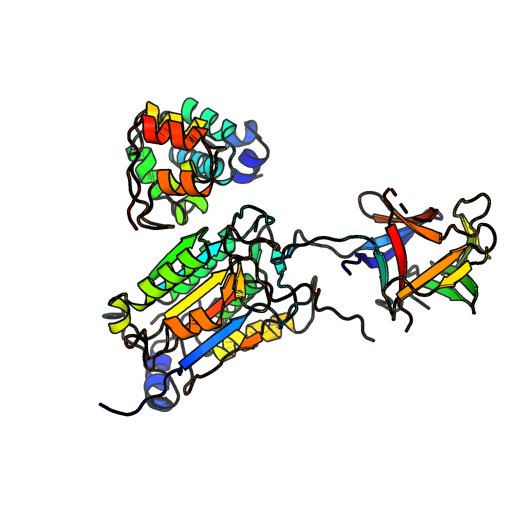---/-----SS-SEEEEESS-TTB--EEETTTEEHHHHHHHHHHHHHTTTS-HHHHHHHHHHHTSS--SS----EEES---SSB----TT-

Foldseek 3Di:
DDDDDDDVVVVVVCCPVPVPVDFDFDDLVQAAAEEEEEEEQAADPDDGNPPVVVVVVVVCVVCVVVVYDYDYHYQFFQVRVLVVLLVVLPDPSLLRHQEYEYEYEAAEEQQAHAHRHADPVRGGGHGVVSNCVSNDCVNRVSQPSHYYHYHYHYDHHDDPPDDDDD/DDDDDPDAADKDKAFADPPDDFDFDPPPTGPLVVLLVVLCVVPLQPDFPVVSSVVSQVVQPDPDPHHGGIDMPPHRYDDTGRPNPPD/DDEWEFAAWDCPPQFIWTATDDCVPDDDPDDDDDYAEYEYDCVVHLEPVRFRWYWDPVKIWTWTPNVFIWTWDCPVNWIGTGGPHMWGWDADVPDDFKIFIADPVPGQKGKFWDDPVRTIGIGIGHPVTYGYIYGHD/DDLLVCLVVVVVPVNVVQQDDLVSLLLNLLSCLQSLSQVSNVVSCVVDPAALVSLVVSCVDCPRPSSVAWRPLCSCLQECSNVVVVVCCVVVVRDDQADATDGPPGQFGSLVNNVVNVDPVNNVVSVVVPYDTRPD